Protein AF-A0A7X7GD03-F1 (afdb_monomer)

pLDDT: mean 84.53, std 16.85, range [29.5, 98.25]

Sequence (583 aa):
VEIAPSWLDEAGAYLVRVGLVSGGREQAVYEAWLGRVVDGGSTVDVAIVVPLAAGIWQDADGTFFGNVLDEAVAPSCSTAGLSGLARLVDMSPDFNFTLAIEPVLLSQLEDMSNGYTARTASGQLEDRGRDSVAASGAVMLLNSLRSLALSDEIQCVPMPYALPSLCTLAAQGWDDGPAQVRLGKTELLRLVGLFETPRGAYPPTLELDTASIAAFSQASVDYVLVRDTVLADLAESLSDALQPVRITDAANNRLTVLPVSEALASVFAAECDVGLLCAALAHMTADGSAQAIVVAPLDEYDVPSFEQIASFAREILASGAFRLVTLDELVESWPPDRRPIYLSRYGGYAEGLRSRALLDEIAAVRGVVSDYLAAADAAASQAVAVAVKLFRAQSRHWLRSDLPPELAGEGIRYARAALAAAEEELARITIVDLEVTRGAGVGAELRVSIDNASSYSWNLILESVAGEEEERISSKTVSVAPGRNVFFASVRDNGGAEGRALGPQSGTEGHAVRILAGSTVVAVAPWPATSGWMAQNIWWWILCGVALVVVVVVVVVLGGVLFRRRGAGMSARRIGRRVAERR

Structure (mmCIF, N/CA/C/O backbone):
data_AF-A0A7X7GD03-F1
#
_entry.id   AF-A0A7X7GD03-F1
#
loop_
_atom_site.group_PDB
_atom_site.id
_atom_site.type_symbol
_atom_site.label_atom_id
_atom_site.label_alt_id
_atom_site.label_comp_id
_atom_site.label_asym_id
_atom_site.label_entity_id
_atom_site.label_seq_id
_atom_site.pdbx_PDB_ins_code
_atom_site.Cartn_x
_atom_site.Cartn_y
_atom_site.Cartn_z
_atom_site.occupancy
_atom_site.B_iso_or_equiv
_atom_site.auth_seq_id
_atom_site.auth_comp_id
_atom_site.auth_asym_id
_atom_site.auth_atom_id
_atom_site.pdbx_PDB_model_num
ATOM 1 N N . VAL A 1 1 ? -35.267 6.104 27.109 1.00 61.31 1 VAL A N 1
ATOM 2 C CA . VAL A 1 1 ? -35.391 5.094 28.182 1.00 61.31 1 VAL A CA 1
ATOM 3 C C . VAL A 1 1 ? -33.996 4.888 28.714 1.00 61.31 1 VAL A C 1
ATOM 5 O O . VAL A 1 1 ? -33.115 4.649 27.905 1.00 61.31 1 VAL A O 1
ATOM 8 N N . GLU A 1 2 ? -33.784 5.092 30.007 1.00 65.88 2 GLU A N 1
ATOM 9 C CA . GLU A 1 2 ? -32.493 4.834 30.648 1.00 65.88 2 GLU A CA 1
ATOM 10 C C . GLU A 1 2 ? -32.509 3.386 31.145 1.00 65.88 2 GLU A C 1
ATOM 12 O O . GLU A 1 2 ? -33.472 2.972 31.795 1.00 65.88 2 GLU A O 1
ATOM 17 N N . ILE A 1 3 ? -31.510 2.594 30.757 1.00 71.06 3 ILE A N 1
ATOM 18 C CA . ILE A 1 3 ? -31.418 1.178 31.120 1.00 71.06 3 ILE A CA 1
ATOM 19 C C . ILE A 1 3 ? -30.484 1.082 32.318 1.00 71.06 3 ILE A C 1
ATOM 21 O O . ILE A 1 3 ? -29.325 1.480 32.239 1.00 71.06 3 ILE A O 1
ATOM 25 N N . ALA A 1 4 ? -30.997 0.578 33.440 1.00 73.25 4 ALA A N 1
ATOM 26 C CA . ALA A 1 4 ? -30.181 0.399 34.631 1.00 73.25 4 ALA A CA 1
ATOM 27 C C . ALA A 1 4 ? -29.137 -0.707 34.382 1.00 73.25 4 ALA A C 1
ATOM 29 O O . ALA A 1 4 ? -29.510 -1.777 33.896 1.00 73.25 4 ALA A O 1
ATOM 30 N N . PRO A 1 5 ? -27.861 -0.519 34.775 1.00 70.19 5 PRO A N 1
ATOM 31 C CA . PRO A 1 5 ? -26.834 -1.552 34.628 1.00 70.19 5 PRO A CA 1
ATOM 32 C C . PRO A 1 5 ? -27.225 -2.891 35.269 1.00 70.19 5 PRO A C 1
ATOM 34 O O . PRO A 1 5 ? -26.847 -3.947 34.777 1.00 70.19 5 PRO A O 1
ATOM 37 N N . SER A 1 6 ? -28.034 -2.868 36.331 1.00 74.69 6 SER A N 1
ATOM 38 C CA . SER A 1 6 ? -28.545 -4.063 37.014 1.00 74.69 6 SER A CA 1
ATOM 39 C C . SER A 1 6 ? -29.510 -4.921 36.189 1.00 74.69 6 SER A C 1
ATOM 41 O O . SER A 1 6 ? -29.951 -5.950 36.683 1.00 74.69 6 SER A O 1
ATOM 43 N N . TRP A 1 7 ? -29.896 -4.501 34.981 1.00 79.06 7 TRP A N 1
ATOM 44 C CA . TRP A 1 7 ? -30.760 -5.288 34.090 1.00 79.06 7 TRP A CA 1
ATOM 45 C C . TRP A 1 7 ? -29.977 -6.202 33.146 1.00 79.06 7 TRP A C 1
ATOM 47 O O . TRP A 1 7 ? -30.571 -7.056 32.493 1.00 79.06 7 TRP A O 1
ATOM 57 N N . LEU A 1 8 ? -28.664 -6.006 33.054 1.00 83.06 8 LEU A N 1
ATOM 58 C CA . LEU A 1 8 ? -27.751 -6.841 32.287 1.00 83.06 8 LEU A CA 1
ATOM 59 C C . LEU A 1 8 ? -26.881 -7.546 33.321 1.00 83.06 8 LEU A C 1
ATOM 61 O O . LEU A 1 8 ? -26.106 -6.872 33.977 1.00 83.06 8 LEU A O 1
ATOM 65 N N . ASP A 1 9 ? -27.044 -8.843 33.561 1.00 81.19 9 ASP A N 1
ATOM 66 C CA . ASP A 1 9 ? -26.358 -9.485 34.695 1.00 81.19 9 ASP A CA 1
ATOM 67 C C . ASP A 1 9 ? -24.894 -9.837 34.376 1.00 81.19 9 ASP A C 1
ATOM 69 O O . ASP A 1 9 ? -24.016 -9.702 35.233 1.00 81.19 9 ASP A O 1
ATOM 73 N N . GLU A 1 10 ? -24.605 -10.187 33.123 1.00 88.31 10 GLU A N 1
ATOM 74 C CA . GLU A 1 10 ? -23.307 -10.696 32.663 1.00 88.31 10 GLU A CA 1
ATOM 75 C C . GLU A 1 10 ? -22.607 -9.702 31.721 1.00 88.31 10 GLU A C 1
ATOM 77 O O . GLU A 1 10 ? -23.220 -8.769 31.206 1.00 88.31 10 GLU A O 1
ATOM 82 N N . ALA A 1 11 ? -21.296 -9.845 31.530 1.00 90.06 11 ALA A N 1
ATOM 83 C CA . ALA A 1 11 ? -20.599 -9.087 30.494 1.00 90.06 11 ALA A CA 1
ATOM 84 C C . ALA A 1 11 ? -20.896 -9.677 29.110 1.00 90.06 11 ALA A C 1
ATOM 86 O O . ALA A 1 11 ? -21.045 -10.889 28.963 1.00 90.06 11 ALA A O 1
ATOM 87 N N . GLY A 1 12 ? -20.984 -8.820 28.094 1.00 91.81 12 GLY A N 1
ATOM 88 C CA . GLY A 1 12 ? -21.231 -9.227 26.716 1.00 91.81 12 GLY A CA 1
ATOM 89 C C . GLY A 1 12 ? -22.055 -8.236 25.897 1.00 91.81 12 GLY A C 1
ATOM 90 O O . GLY A 1 12 ? -22.244 -7.079 26.277 1.00 91.81 12 GLY A O 1
ATOM 91 N N . ALA A 1 13 ? -22.540 -8.719 24.752 1.00 93.12 13 ALA A N 1
ATOM 92 C CA . ALA A 1 13 ? -23.404 -7.990 23.829 1.00 93.12 13 ALA A CA 1
ATOM 93 C C . ALA A 1 13 ? -24.885 -8.273 24.102 1.00 93.12 13 ALA A C 1
ATOM 95 O O . ALA A 1 13 ? -25.291 -9.428 24.243 1.00 93.12 13 ALA A O 1
ATOM 96 N N . TYR A 1 14 ? -25.707 -7.227 24.083 1.00 92.06 14 TYR A N 1
ATOM 97 C CA . TYR A 1 14 ? -27.145 -7.315 24.307 1.00 92.06 14 TYR A CA 1
ATOM 98 C C . TYR A 1 14 ? -27.913 -6.530 23.246 1.00 92.06 14 TYR A C 1
ATOM 100 O O . TYR A 1 14 ? -27.684 -5.336 23.070 1.00 92.06 14 TYR A O 1
ATOM 108 N N . LEU A 1 15 ? -28.878 -7.177 22.588 1.00 92.50 15 LEU A N 1
ATOM 109 C CA . LEU A 1 15 ? -29.900 -6.485 21.805 1.00 92.50 15 LEU A CA 1
ATOM 110 C C . LEU A 1 15 ? -31.077 -6.162 22.723 1.00 92.50 15 LEU A C 1
ATOM 112 O O . LEU A 1 15 ? -31.823 -7.056 23.131 1.00 92.50 15 LEU A O 1
ATOM 116 N N . VAL A 1 16 ? -31.254 -4.886 23.056 1.00 90.06 16 VAL A N 1
ATOM 117 C CA . VAL A 1 16 ? -32.376 -4.442 23.881 1.00 90.06 16 VAL A CA 1
ATOM 118 C C . VAL A 1 16 ? -33.505 -3.948 22.996 1.00 90.06 16 VAL A C 1
ATOM 120 O O . VAL A 1 16 ? -33.336 -3.034 22.193 1.00 90.06 16 VAL A O 1
ATOM 123 N N . ARG A 1 17 ? -34.689 -4.529 23.200 1.00 90.12 17 ARG A N 1
ATOM 124 C CA . ARG A 1 17 ? -35.925 -4.144 22.525 1.00 90.12 17 ARG A CA 1
ATOM 125 C C . ARG A 1 17 ? -36.875 -3.458 23.502 1.00 90.12 17 ARG A C 1
ATOM 127 O O . ARG A 1 17 ? -37.296 -4.049 24.494 1.00 90.12 17 ARG A O 1
ATOM 134 N N . VAL A 1 18 ? -37.260 -2.224 23.194 1.00 85.88 18 VAL A N 1
ATOM 135 C CA . VAL A 1 18 ? -38.231 -1.435 23.957 1.00 85.88 18 VAL A CA 1
ATOM 136 C C . VAL A 1 18 ? -39.514 -1.290 23.142 1.00 85.88 18 VAL A C 1
ATOM 138 O O . VAL A 1 18 ? -39.542 -0.603 22.122 1.00 85.88 18 VAL A O 1
ATOM 141 N N . GLY A 1 19 ? -40.589 -1.928 23.608 1.00 87.81 19 GLY A N 1
ATOM 142 C CA . GLY A 1 19 ? -41.923 -1.816 23.018 1.00 87.81 19 GLY A CA 1
ATOM 143 C C . GLY A 1 19 ? -42.798 -0.798 23.755 1.00 87.81 19 GLY A C 1
ATOM 144 O O . GLY A 1 19 ? -42.985 -0.896 24.969 1.00 87.81 19 GLY A O 1
ATOM 145 N N . LEU A 1 20 ? -43.387 0.157 23.032 1.00 87.25 20 LEU A N 1
ATOM 146 C CA . LEU A 1 20 ? -44.451 1.016 23.554 1.00 87.25 20 LEU A CA 1
ATOM 147 C C . LEU A 1 20 ? -45.790 0.295 23.374 1.00 87.25 20 LEU A C 1
ATOM 149 O O . LEU A 1 20 ? -46.272 0.161 22.252 1.00 87.25 20 LEU A O 1
ATOM 153 N N . VAL A 1 21 ? -46.418 -0.154 24.460 1.00 88.50 21 VAL A N 1
ATOM 154 C CA . VAL A 1 21 ? -47.709 -0.861 24.402 1.00 88.50 21 VAL A CA 1
ATOM 155 C C . VAL A 1 21 ? -48.840 0.060 24.859 1.00 88.50 21 VAL A C 1
ATOM 157 O O . VAL A 1 21 ? -48.791 0.619 25.951 1.00 88.50 21 VAL A O 1
ATOM 160 N N . SER A 1 22 ? -49.893 0.186 24.046 1.00 88.69 22 SER A N 1
ATOM 161 C CA . SER A 1 22 ? -51.127 0.903 24.398 1.00 88.69 22 SER A CA 1
ATOM 162 C C . SER A 1 22 ? -52.349 0.072 24.020 1.00 88.69 22 SER A C 1
ATOM 164 O O . SER A 1 22 ? -52.434 -0.461 22.912 1.00 88.69 22 SER A O 1
ATOM 166 N N . GLY A 1 23 ? -53.291 -0.082 24.956 1.00 87.44 23 GLY A N 1
ATOM 167 C CA . GLY A 1 23 ? -54.505 -0.882 24.752 1.00 87.44 23 GLY A CA 1
ATOM 168 C C . GLY A 1 23 ? -54.244 -2.370 24.479 1.00 87.44 23 GLY A C 1
ATOM 169 O O . GLY A 1 23 ? -55.006 -2.997 23.749 1.00 87.44 23 GLY A O 1
ATOM 170 N N . GLY A 1 24 ? -53.146 -2.927 25.005 1.00 87.38 24 GLY A N 1
ATOM 171 C CA . GLY A 1 24 ? -52.740 -4.317 24.752 1.00 87.38 24 GLY A CA 1
ATOM 172 C C . GLY A 1 24 ? -52.163 -4.567 23.353 1.00 87.38 24 GLY A C 1
ATOM 173 O O . GLY A 1 24 ? -51.953 -5.719 22.985 1.00 87.38 24 GLY A O 1
ATOM 174 N N . ARG A 1 25 ? -51.907 -3.510 22.571 1.00 84.12 25 ARG A N 1
ATOM 175 C CA . ARG A 1 25 ? -51.237 -3.580 21.268 1.00 84.12 25 ARG A CA 1
ATOM 176 C C . ARG A 1 25 ? -49.916 -2.827 21.308 1.00 84.12 25 ARG A C 1
ATOM 178 O O . ARG A 1 25 ? -49.850 -1.714 21.831 1.00 84.12 25 ARG A O 1
ATOM 185 N N . GLU A 1 26 ? -48.885 -3.444 20.748 1.00 86.75 26 GLU A N 1
ATOM 186 C CA . GLU A 1 26 ? -47.590 -2.814 20.506 1.00 86.75 26 GLU A CA 1
ATOM 187 C C . GLU A 1 26 ? -47.770 -1.706 19.457 1.00 86.75 26 GLU A C 1
ATOM 189 O O . GLU A 1 26 ? -48.308 -1.940 18.377 1.00 86.75 26 GLU A O 1
ATOM 194 N N . GLN A 1 27 ? -47.419 -0.479 19.830 1.00 87.50 27 GLN A N 1
ATOM 195 C CA . GLN A 1 27 ? -47.586 0.732 19.023 1.00 87.50 27 GLN A CA 1
ATOM 196 C C . GLN A 1 27 ? -46.284 1.129 18.327 1.00 87.50 27 GLN A C 1
ATOM 198 O O . GLN A 1 27 ? -46.316 1.669 17.227 1.00 87.50 27 GLN A O 1
ATOM 203 N N . ALA A 1 28 ? -45.148 0.884 18.978 1.00 85.50 28 ALA A N 1
ATOM 204 C CA . ALA A 1 28 ? -43.821 1.154 18.448 1.00 85.50 28 ALA A CA 1
ATOM 205 C C . ALA A 1 28 ? -42.807 0.209 19.092 1.00 85.50 28 ALA A C 1
ATOM 207 O O . ALA A 1 28 ? -42.980 -0.192 20.245 1.00 85.50 28 ALA A O 1
ATOM 208 N N . VAL A 1 29 ? -41.751 -0.102 18.349 1.00 87.69 29 VAL A N 1
ATOM 209 C CA . VAL A 1 29 ? -40.625 -0.919 18.795 1.00 87.69 29 VAL A CA 1
ATOM 210 C C . VAL A 1 29 ? -39.351 -0.170 18.473 1.00 87.69 29 VAL A C 1
ATOM 212 O O . VAL A 1 29 ? -39.186 0.305 17.352 1.00 87.69 29 VAL A O 1
ATOM 215 N N . TYR A 1 30 ? -38.472 -0.079 19.459 1.00 87.69 30 TYR A N 1
ATOM 216 C CA . TYR A 1 30 ? -37.120 0.425 19.291 1.00 87.69 30 TYR A CA 1
ATOM 217 C C . TYR A 1 30 ? -36.146 -0.666 19.697 1.00 87.69 30 TYR A C 1
ATOM 219 O O . TYR A 1 30 ? -36.350 -1.324 20.717 1.00 87.69 30 TYR A O 1
ATOM 227 N N . GLU A 1 31 ? -35.103 -0.844 18.904 1.00 91.25 31 GLU A N 1
ATOM 228 C CA . GLU A 1 31 ? -34.031 -1.794 19.162 1.00 91.25 31 GLU A CA 1
ATOM 229 C C . GLU A 1 31 ? -32.713 -1.032 19.236 1.00 91.25 31 GLU A C 1
ATOM 231 O O . GLU A 1 31 ? -32.503 -0.074 18.491 1.00 91.25 31 GLU A O 1
ATOM 236 N N . ALA A 1 32 ? -31.863 -1.417 20.181 1.00 90.88 32 ALA A N 1
ATOM 237 C CA . ALA A 1 32 ? -30.532 -0.857 20.346 1.00 90.88 32 ALA A CA 1
ATOM 238 C C . ALA A 1 32 ? -29.579 -1.933 20.865 1.00 90.88 32 ALA A C 1
ATOM 240 O O . ALA A 1 32 ? -29.935 -2.718 21.750 1.00 90.88 32 ALA A O 1
ATOM 241 N N . TRP A 1 33 ? -28.367 -1.946 20.326 1.00 93.56 33 TRP A N 1
ATOM 242 C CA . TRP A 1 33 ? -27.280 -2.775 20.825 1.00 93.56 33 TRP A CA 1
ATOM 243 C C . TRP A 1 33 ? -26.576 -2.091 21.991 1.00 93.56 33 TRP A C 1
ATOM 245 O O . TRP A 1 33 ? -26.293 -0.896 21.937 1.00 93.56 33 TRP A O 1
ATOM 255 N N . LEU A 1 34 ? -26.297 -2.860 23.042 1.00 91.06 34 LEU A N 1
ATOM 256 C CA . LEU A 1 34 ? -25.562 -2.423 24.224 1.00 91.06 34 LEU A CA 1
ATOM 257 C C . LEU A 1 34 ? -24.443 -3.412 24.536 1.00 91.06 34 LEU A C 1
ATOM 259 O O . LEU A 1 34 ? -24.632 -4.626 24.451 1.00 91.06 34 LEU A O 1
ATOM 263 N N . GLY A 1 35 ? -23.297 -2.881 24.950 1.00 90.50 35 GLY A N 1
ATOM 264 C CA . GLY A 1 35 ? -22.200 -3.657 25.512 1.00 90.50 35 GLY A CA 1
ATOM 265 C C . GLY A 1 35 ? -22.150 -3.515 27.028 1.00 90.50 35 GLY A C 1
ATOM 266 O O . GLY A 1 35 ? -22.259 -2.406 27.550 1.00 90.50 35 GLY A O 1
ATOM 267 N N . ARG A 1 36 ? -21.960 -4.627 27.740 1.00 90.06 36 ARG A N 1
ATOM 268 C CA . ARG A 1 36 ? -21.607 -4.631 29.163 1.00 90.06 36 ARG A CA 1
ATOM 269 C C . ARG A 1 36 ? -20.216 -5.217 29.338 1.00 90.06 36 ARG A C 1
ATOM 271 O O . ARG A 1 36 ? -19.953 -6.327 28.892 1.00 90.06 36 ARG A O 1
ATOM 278 N N . VAL A 1 37 ? -19.359 -4.487 30.032 1.00 88.50 37 VAL A N 1
ATOM 279 C CA . VAL A 1 37 ? -17.990 -4.895 30.361 1.00 88.50 37 VAL A CA 1
ATOM 280 C C . VAL A 1 37 ? -17.887 -5.267 31.837 1.00 88.50 37 VAL A C 1
ATOM 282 O O . VAL A 1 37 ? -18.687 -4.809 32.657 1.00 88.50 37 VAL A O 1
ATOM 285 N N . VAL A 1 38 ? -16.933 -6.136 32.174 1.00 79.12 38 VAL A N 1
ATOM 286 C CA . VAL A 1 38 ? -16.657 -6.508 33.568 1.00 79.12 38 VAL A CA 1
ATOM 287 C C . VAL A 1 38 ? -15.912 -5.362 34.250 1.00 79.12 38 VAL A C 1
ATOM 289 O O . VAL A 1 38 ? -14.910 -4.877 33.733 1.00 79.12 38 VAL A O 1
ATOM 292 N N . ASP A 1 39 ? -16.356 -4.970 35.442 1.00 67.62 39 ASP A N 1
ATOM 293 C CA . ASP A 1 39 ? -1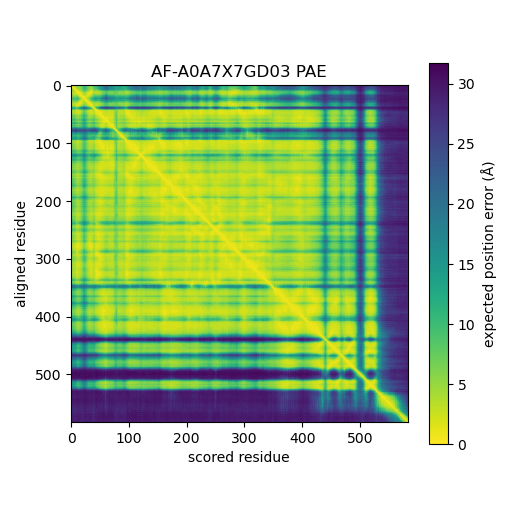5.640 -4.008 36.286 1.00 67.62 39 ASP A CA 1
ATOM 294 C C . ASP A 1 39 ? -14.495 -4.740 37.021 1.00 67.62 39 ASP A C 1
ATOM 296 O O . ASP A 1 39 ? -14.636 -5.207 38.152 1.00 67.62 39 ASP A O 1
ATOM 300 N N . GLY A 1 40 ? -13.403 -5.004 36.291 1.00 59.38 40 GLY A N 1
ATOM 301 C CA . GLY A 1 40 ? -12.331 -5.933 36.687 1.00 59.38 40 GLY A CA 1
ATOM 302 C C . GLY A 1 40 ? -11.028 -5.285 37.171 1.00 59.38 40 GLY A C 1
ATOM 303 O O . GLY A 1 40 ? -10.099 -5.992 37.557 1.00 59.38 40 GLY A O 1
ATOM 304 N N . GLY A 1 41 ? -10.928 -3.954 37.158 1.00 64.31 41 GLY A N 1
ATOM 305 C CA . GLY A 1 41 ? -9.748 -3.202 37.607 1.00 64.31 41 GLY A CA 1
ATOM 306 C C . GLY A 1 41 ? -8.553 -3.163 36.637 1.00 64.31 41 GLY A C 1
ATOM 307 O O . GLY A 1 41 ? -7.702 -2.291 36.798 1.00 64.31 41 GLY A O 1
ATOM 308 N N . SER A 1 42 ? -8.481 -4.039 35.627 1.00 76.12 42 SER A N 1
ATOM 309 C CA . SER A 1 42 ? -7.515 -3.954 34.518 1.00 76.12 42 SER A CA 1
ATOM 310 C C . SER A 1 42 ? -8.184 -3.437 33.246 1.00 76.12 42 SER A C 1
ATOM 312 O O . SER A 1 42 ? -9.198 -3.990 32.824 1.00 76.12 42 SER A O 1
ATOM 314 N N . THR A 1 43 ? -7.605 -2.409 32.629 1.00 89.75 43 THR A N 1
ATOM 315 C CA . THR A 1 43 ? -8.058 -1.867 31.342 1.00 89.75 43 THR A CA 1
ATOM 316 C C . THR A 1 43 ? -7.545 -2.709 30.178 1.00 89.75 43 THR A C 1
ATOM 318 O O . THR A 1 43 ? -6.392 -3.137 30.203 1.00 89.75 43 THR A O 1
ATOM 321 N N . VAL A 1 44 ? -8.370 -2.892 29.147 1.00 93.38 44 VAL A N 1
ATOM 322 C CA . VAL A 1 44 ? -7.969 -3.510 27.874 1.00 93.38 44 VAL A CA 1
ATOM 323 C C . VAL A 1 44 ? -7.430 -2.430 26.939 1.00 93.38 44 VAL A C 1
ATOM 325 O O . VAL A 1 44 ? -8.070 -1.391 26.763 1.00 93.38 44 VAL A O 1
ATOM 328 N N . ASP A 1 45 ? -6.268 -2.670 26.337 1.00 95.56 45 ASP A N 1
ATOM 329 C CA . ASP A 1 45 ? -5.698 -1.768 25.338 1.00 95.56 45 ASP A CA 1
ATOM 330 C C . ASP A 1 45 ? -6.405 -1.948 23.995 1.00 95.56 45 ASP A C 1
ATOM 332 O O . ASP A 1 45 ? -6.530 -3.062 23.491 1.00 95.56 45 ASP A O 1
ATOM 336 N N . VAL A 1 46 ? -6.864 -0.853 23.398 1.00 96.69 46 VAL A N 1
ATOM 337 C CA . VAL A 1 46 ? -7.580 -0.865 22.122 1.00 96.69 46 VAL A CA 1
ATOM 338 C C . VAL A 1 46 ? -6.866 0.051 21.136 1.00 96.69 46 VAL A C 1
ATOM 340 O O . VAL A 1 46 ? -6.827 1.266 21.327 1.00 96.69 46 VAL A O 1
ATOM 343 N N . ALA A 1 47 ? -6.326 -0.529 20.064 1.00 97.50 47 ALA A N 1
ATOM 344 C CA . ALA A 1 47 ? -5.742 0.224 18.961 1.00 97.50 47 ALA A CA 1
ATOM 345 C C . ALA A 1 47 ? -6.746 0.375 17.820 1.00 97.50 47 ALA A C 1
ATOM 347 O O . ALA A 1 47 ? -7.082 -0.597 17.142 1.00 97.50 47 ALA A O 1
ATOM 348 N N . ILE A 1 48 ? -7.213 1.602 17.592 1.00 96.69 48 ILE A N 1
ATOM 349 C CA . ILE A 1 48 ? -8.074 1.928 16.451 1.00 96.69 48 ILE A CA 1
ATOM 350 C C . ILE A 1 48 ? -7.186 2.355 15.285 1.00 96.69 48 ILE A C 1
ATOM 352 O O . ILE A 1 48 ? -6.406 3.304 15.396 1.00 96.69 48 ILE A O 1
ATOM 356 N N . VAL A 1 49 ? -7.319 1.658 14.161 1.00 96.44 49 VAL A N 1
ATOM 357 C CA . VAL A 1 49 ? -6.602 1.945 12.921 1.00 96.44 49 VAL A CA 1
ATOM 358 C C . VAL A 1 49 ? -7.587 2.440 11.880 1.00 96.44 49 VAL A C 1
ATOM 360 O O . VAL A 1 49 ? -8.532 1.740 11.520 1.00 96.44 49 VAL A O 1
ATOM 363 N N . VAL A 1 50 ? -7.345 3.647 11.380 1.00 93.50 50 VAL A N 1
ATOM 364 C CA . VAL A 1 50 ? -8.205 4.320 10.411 1.00 93.50 50 VAL A CA 1
ATOM 365 C C . VAL A 1 50 ? -7.464 4.433 9.080 1.00 93.50 50 VAL A C 1
ATOM 367 O O . VAL A 1 50 ? -6.526 5.229 8.962 1.00 93.50 50 VAL A O 1
ATOM 370 N N . PRO A 1 51 ? -7.842 3.627 8.074 1.00 93.44 51 PRO A N 1
ATOM 371 C CA . PRO A 1 51 ? -7.344 3.772 6.717 1.00 93.44 51 PRO A CA 1
ATOM 372 C C . PRO A 1 51 ? -7.769 5.098 6.091 1.00 93.44 51 PRO A C 1
ATOM 374 O O . PRO A 1 51 ? -8.927 5.501 6.161 1.00 93.44 51 PRO A O 1
ATOM 377 N N . LEU A 1 52 ? -6.820 5.753 5.437 1.00 91.81 52 LEU A N 1
ATOM 378 C CA . LEU A 1 52 ? -7.021 6.921 4.600 1.00 91.81 52 LEU A CA 1
ATOM 379 C C . LEU A 1 52 ? -6.641 6.546 3.167 1.00 91.81 52 LEU A C 1
ATOM 381 O O . LEU A 1 52 ? -5.491 6.720 2.752 1.00 91.81 52 LEU A O 1
ATOM 385 N N . ALA A 1 53 ? -7.608 5.991 2.438 1.00 91.00 53 ALA A N 1
ATOM 386 C CA . ALA A 1 53 ? -7.430 5.492 1.082 1.00 91.00 53 ALA A CA 1
ATOM 387 C C . ALA A 1 53 ? -8.570 5.955 0.165 1.00 91.00 53 ALA A C 1
ATOM 389 O O . ALA A 1 53 ? -9.733 6.013 0.559 1.00 91.00 53 ALA A O 1
ATOM 390 N N . ALA A 1 54 ? -8.235 6.272 -1.083 1.00 90.38 54 ALA A N 1
ATOM 391 C CA . ALA A 1 54 ? -9.192 6.644 -2.126 1.00 90.38 54 ALA A CA 1
ATOM 392 C C . ALA A 1 54 ? -8.965 5.872 -3.433 1.00 90.38 54 ALA A C 1
ATOM 394 O O . ALA A 1 54 ? -9.877 5.783 -4.259 1.00 90.38 54 ALA A O 1
ATOM 395 N N . GLY A 1 55 ? -7.780 5.287 -3.622 1.00 92.31 55 GLY A N 1
ATOM 396 C CA . GLY A 1 55 ? -7.380 4.637 -4.857 1.00 92.31 55 GLY A CA 1
ATOM 397 C C . GLY A 1 55 ? -6.884 5.623 -5.911 1.00 92.31 55 GLY A C 1
ATOM 398 O O . GLY A 1 55 ? -6.459 6.736 -5.598 1.00 92.31 55 GLY A O 1
ATOM 399 N N . ILE A 1 56 ? -6.915 5.207 -7.178 1.00 95.19 56 ILE A N 1
ATOM 400 C CA . ILE A 1 56 ? -6.252 5.911 -8.282 1.00 95.19 56 ILE A CA 1
ATOM 401 C C . ILE A 1 56 ? -7.296 6.556 -9.196 1.00 95.19 56 ILE A C 1
ATOM 403 O O . ILE A 1 56 ? -7.999 5.876 -9.934 1.00 95.19 56 ILE A O 1
ATOM 407 N N . TRP A 1 57 ? -7.327 7.885 -9.207 1.00 94.44 57 TRP A N 1
ATOM 408 C CA . TRP A 1 57 ? -8.249 8.714 -9.992 1.00 94.44 57 TRP A CA 1
ATOM 409 C C . TRP A 1 57 ? -7.527 9.557 -11.051 1.00 94.44 57 TRP A C 1
ATOM 411 O O . TRP A 1 57 ? -8.044 10.568 -11.519 1.00 94.44 57 TRP A O 1
ATOM 421 N N . GLN A 1 58 ? -6.320 9.137 -11.430 1.00 94.06 58 GLN A N 1
ATOM 422 C CA . GLN A 1 58 ? -5.546 9.666 -12.551 1.00 94.06 58 GLN A CA 1
ATOM 423 C C . GLN A 1 58 ? -5.347 8.575 -13.600 1.00 94.06 58 GLN A C 1
ATOM 425 O O . GLN A 1 58 ? -5.072 7.423 -13.248 1.00 94.06 58 GLN A O 1
ATOM 430 N N . ASP A 1 59 ? -5.428 8.927 -14.881 1.00 93.75 59 ASP A N 1
ATOM 431 C CA . ASP A 1 59 ? -5.031 8.031 -15.967 1.00 93.75 59 ASP A CA 1
ATOM 432 C C . ASP A 1 59 ? -3.502 7.975 -16.126 1.00 93.75 59 ASP A C 1
ATOM 434 O O . ASP A 1 59 ? -2.747 8.691 -15.462 1.00 93.75 59 ASP A O 1
ATOM 438 N N . ALA A 1 60 ? -3.023 7.093 -17.005 1.00 92.88 60 ALA A N 1
ATOM 439 C CA . ALA A 1 60 ? -1.591 6.891 -17.220 1.00 92.88 60 ALA A CA 1
ATOM 440 C C . ALA A 1 60 ? -0.846 8.133 -17.749 1.00 92.88 60 ALA A C 1
ATOM 442 O O . ALA A 1 60 ? 0.387 8.173 -17.658 1.00 92.88 60 ALA A O 1
ATOM 443 N N . ASP A 1 61 ? -1.573 9.130 -18.260 1.00 91.75 61 ASP A N 1
ATOM 444 C CA . ASP A 1 61 ? -1.046 10.401 -18.758 1.00 91.75 61 ASP A CA 1
ATOM 445 C C . ASP A 1 61 ? -1.050 11.492 -17.667 1.00 91.75 61 ASP A C 1
ATOM 447 O O . ASP A 1 61 ? -0.563 12.598 -17.893 1.00 91.75 61 ASP A O 1
ATOM 451 N N . GLY A 1 62 ? -1.563 11.181 -16.469 1.00 93.19 62 GLY A N 1
ATOM 452 C CA . GLY A 1 62 ? -1.668 12.104 -15.337 1.00 93.19 62 GLY A CA 1
ATOM 453 C C . GLY A 1 62 ? -2.936 12.960 -15.351 1.00 93.19 62 GLY A C 1
ATOM 454 O O . GLY A 1 62 ? -3.063 13.876 -14.540 1.00 93.19 62 GLY A O 1
ATOM 455 N N . THR A 1 63 ? -3.887 12.679 -16.247 1.00 95.38 63 THR A N 1
ATOM 456 C CA . THR A 1 63 ? -5.168 13.392 -16.278 1.00 95.38 63 THR A CA 1
ATOM 457 C C . THR A 1 63 ? -6.091 12.818 -15.214 1.00 95.38 63 THR A C 1
ATOM 459 O O . THR A 1 63 ? -6.374 11.618 -15.204 1.00 95.38 63 THR A O 1
ATOM 462 N N . PHE A 1 64 ? -6.608 13.674 -14.337 1.00 95.12 64 PHE A N 1
ATOM 463 C CA . PHE A 1 64 ? -7.586 13.266 -13.334 1.00 95.12 64 PHE A CA 1
ATOM 464 C C . PHE A 1 64 ? -8.926 12.928 -13.984 1.00 95.12 64 PHE A C 1
ATOM 466 O O . PHE A 1 64 ? -9.352 13.592 -14.930 1.00 95.12 64 PHE A O 1
ATOM 473 N N . PHE A 1 65 ? -9.620 11.922 -13.469 1.00 91.56 65 PHE A N 1
ATOM 474 C CA . PHE A 1 65 ? -10.955 11.550 -13.920 1.00 91.56 65 PHE A CA 1
ATOM 475 C C . PHE A 1 65 ? -11.894 11.313 -12.741 1.00 91.56 65 PHE A C 1
ATOM 477 O O . PHE A 1 65 ? -11.480 10.997 -11.628 1.00 91.56 65 PHE A O 1
ATOM 484 N N . GLY A 1 66 ? -13.192 11.454 -13.009 1.00 85.19 66 GLY A N 1
ATOM 485 C CA . GLY A 1 66 ? -14.196 11.480 -11.951 1.00 85.19 66 GLY A CA 1
ATOM 486 C C . GLY A 1 66 ? -14.106 12.752 -11.103 1.00 85.19 66 GLY A C 1
ATOM 487 O O . GLY A 1 66 ? -13.317 13.655 -11.366 1.00 85.19 66 GLY A O 1
ATOM 488 N N . ASN A 1 67 ? -14.970 12.830 -10.099 1.00 84.62 67 ASN A N 1
ATOM 489 C CA . ASN A 1 67 ? -15.070 13.921 -9.126 1.00 84.62 67 ASN A CA 1
ATOM 490 C C . ASN A 1 67 ? -14.725 13.462 -7.700 1.00 84.62 67 ASN A C 1
ATOM 492 O O . ASN A 1 67 ? -14.805 14.265 -6.778 1.00 84.62 67 ASN A O 1
ATOM 496 N N . VAL A 1 68 ? -14.323 12.200 -7.507 1.00 86.50 68 VAL A N 1
ATOM 497 C CA . VAL A 1 68 ? -14.126 11.609 -6.172 1.00 86.50 68 VAL A CA 1
ATOM 498 C C . VAL A 1 68 ? -13.089 12.378 -5.357 1.00 86.50 68 VAL A C 1
ATOM 500 O O . VAL A 1 68 ? -13.375 12.762 -4.227 1.00 86.50 68 VAL A O 1
ATOM 503 N N . LEU A 1 69 ? -11.910 12.665 -5.923 1.00 88.81 69 LEU A N 1
ATOM 504 C CA . LEU A 1 69 ? -10.889 13.435 -5.202 1.00 88.81 69 LEU A CA 1
ATOM 505 C C . LEU A 1 69 ? -11.284 14.905 -5.013 1.00 88.81 69 LEU A C 1
ATOM 507 O O . LEU A 1 69 ? -11.005 15.457 -3.953 1.00 88.81 69 LEU A O 1
ATOM 511 N N . ASP A 1 70 ? -11.973 15.524 -5.978 1.00 87.50 70 ASP A N 1
ATOM 512 C CA . ASP A 1 70 ? -12.482 16.897 -5.833 1.00 87.50 70 ASP A CA 1
ATOM 513 C C . ASP A 1 70 ? -13.458 17.016 -4.661 1.00 87.50 70 ASP A C 1
ATOM 515 O O . ASP A 1 70 ? -13.381 17.956 -3.871 1.00 87.50 70 ASP A O 1
ATOM 519 N N . GLU A 1 71 ? -14.382 16.060 -4.559 1.00 85.00 71 GLU A N 1
ATOM 520 C CA . GLU A 1 71 ? -15.378 15.990 -3.495 1.00 85.00 71 GLU A CA 1
ATOM 521 C C . GLU A 1 71 ? -14.727 15.652 -2.155 1.00 85.00 71 GLU A C 1
ATOM 523 O O . GLU A 1 71 ? -15.073 16.254 -1.139 1.00 85.00 71 GLU A O 1
ATOM 528 N N . ALA A 1 72 ? -13.738 14.756 -2.145 1.00 81.81 72 ALA A N 1
ATOM 529 C CA . ALA A 1 72 ? -13.028 14.353 -0.935 1.00 81.81 72 ALA A CA 1
ATOM 530 C C . ALA A 1 72 ? -12.231 15.500 -0.290 1.00 81.81 72 ALA A C 1
ATOM 532 O O . ALA A 1 72 ? -12.097 15.537 0.936 1.00 81.81 72 ALA A O 1
ATOM 533 N N . VAL A 1 73 ? -11.718 16.439 -1.095 1.00 84.88 73 VAL A N 1
ATOM 534 C CA . VAL A 1 73 ? -10.986 17.623 -0.610 1.00 84.88 73 VAL A CA 1
ATOM 535 C C . VAL A 1 73 ? -11.866 18.870 -0.475 1.00 84.88 73 VAL A C 1
ATOM 537 O O . VAL A 1 73 ? -11.391 19.913 -0.018 1.00 84.88 73 VAL A O 1
ATOM 540 N N . ALA A 1 74 ? -13.144 18.797 -0.860 1.00 78.94 74 ALA A N 1
ATOM 541 C CA . ALA A 1 74 ? -14.053 19.928 -0.764 1.00 78.94 74 ALA A CA 1
ATOM 542 C C . ALA A 1 74 ? -14.346 20.282 0.713 1.00 78.94 74 ALA A C 1
ATOM 544 O O . ALA A 1 74 ? -14.687 19.400 1.507 1.00 78.94 74 ALA A O 1
ATOM 545 N N . PRO A 1 75 ? -14.320 21.576 1.097 1.00 64.56 75 PRO A N 1
ATOM 546 C CA . PRO A 1 75 ? -14.600 22.003 2.474 1.00 64.56 75 PRO A CA 1
ATOM 547 C C . PRO A 1 75 ? -16.005 21.641 2.978 1.00 64.56 75 PRO A C 1
ATOM 549 O O . PRO A 1 75 ? -16.232 21.561 4.180 1.00 64.56 75 PRO A O 1
ATOM 552 N N . SER A 1 76 ? -16.962 21.469 2.062 1.00 58.41 76 SER A N 1
ATOM 553 C CA . SER A 1 76 ? -18.368 21.173 2.353 1.00 58.41 76 SER A CA 1
ATOM 554 C C . SER A 1 76 ? -18.688 19.680 2.435 1.00 58.41 76 SER A C 1
ATOM 556 O O . SER A 1 76 ? -19.851 19.333 2.632 1.00 58.41 76 SER A O 1
ATOM 558 N N . CYS A 1 77 ? -17.707 18.795 2.237 1.00 54.78 77 CYS A N 1
ATOM 559 C CA . CYS A 1 77 ? -17.950 17.359 2.265 1.00 54.78 77 CYS A CA 1
ATOM 560 C C . CYS A 1 77 ? -18.224 16.907 3.708 1.00 54.78 77 CYS A C 1
ATOM 562 O O . CYS A 1 77 ? -17.324 16.855 4.542 1.00 54.78 77 CYS A O 1
ATOM 564 N N . SER A 1 78 ? -19.497 16.642 4.017 1.00 44.12 78 SER A N 1
ATOM 565 C CA . SER A 1 78 ? -19.968 16.215 5.343 1.00 44.12 78 SER A CA 1
ATOM 566 C C . SER A 1 78 ? -19.949 14.697 5.539 1.00 44.12 78 SER A C 1
ATOM 568 O O . SER A 1 78 ? -20.289 14.220 6.614 1.00 44.12 78 SER A O 1
ATOM 570 N N . THR A 1 79 ? -19.620 13.932 4.500 1.00 40.78 79 THR A N 1
ATOM 571 C CA . THR A 1 79 ? -19.667 12.466 4.492 1.00 40.78 79 THR A CA 1
ATOM 572 C C . THR A 1 79 ? -18.271 11.919 4.267 1.00 40.78 79 THR A C 1
ATOM 574 O O . THR A 1 79 ? -17.777 12.035 3.152 1.00 40.78 79 THR A O 1
ATOM 577 N N . ALA A 1 80 ? -17.645 11.359 5.309 1.00 43.16 80 ALA A N 1
ATOM 578 C CA . ALA A 1 80 ? -16.410 10.557 5.238 1.00 43.16 80 ALA A CA 1
ATOM 579 C C . ALA A 1 80 ? -15.259 11.144 4.383 1.00 43.16 80 ALA A C 1
ATOM 581 O O . ALA A 1 80 ? -14.360 10.428 3.953 1.00 43.16 80 ALA A O 1
ATOM 582 N N . GLY A 1 81 ? -15.284 12.452 4.114 1.00 54.78 81 GLY A N 1
ATOM 583 C CA . GLY A 1 81 ? -14.290 13.124 3.296 1.00 54.78 81 GLY A CA 1
ATOM 584 C C . GLY A 1 81 ? -12.980 13.208 4.057 1.00 54.78 81 GLY A C 1
ATOM 585 O O . GLY A 1 81 ? -12.976 13.365 5.277 1.00 54.78 81 GLY A O 1
ATOM 586 N N . LEU A 1 82 ? -11.867 13.165 3.330 1.00 62.75 82 LEU A N 1
ATOM 587 C CA . LEU A 1 82 ? -10.514 13.302 3.875 1.00 62.75 82 LEU A CA 1
ATOM 588 C C . LEU A 1 82 ? -10.371 14.563 4.766 1.00 62.75 82 LEU A C 1
ATOM 590 O O . LEU A 1 82 ? -9.560 14.593 5.688 1.00 62.75 82 LEU A O 1
ATOM 594 N N . SER A 1 83 ? -11.203 15.587 4.536 1.00 61.94 83 SER A N 1
ATOM 595 C CA . SER A 1 83 ? -11.310 16.819 5.331 1.00 61.94 83 SER A CA 1
ATOM 596 C C . SER A 1 83 ? -11.893 16.642 6.744 1.00 61.94 83 SER A C 1
ATOM 598 O O . SER A 1 83 ? -11.606 17.455 7.625 1.00 61.94 83 SER A O 1
ATOM 600 N N . GLY A 1 84 ? -12.675 15.590 7.002 1.00 66.31 84 GLY A N 1
ATOM 601 C CA . GLY A 1 84 ? -13.238 15.299 8.325 1.00 66.31 84 GLY A CA 1
ATOM 602 C C . GLY A 1 84 ? -12.197 14.827 9.344 1.00 66.31 84 GLY A C 1
ATOM 603 O O . GLY A 1 84 ? -12.449 14.883 10.546 1.00 66.31 84 GLY A O 1
ATOM 604 N N . LEU A 1 85 ? -11.003 14.447 8.882 1.00 72.62 85 LEU A N 1
ATOM 605 C CA . LEU A 1 85 ? -9.923 13.944 9.723 1.00 72.62 85 LEU A CA 1
ATOM 606 C C . LEU A 1 85 ? -9.453 14.971 10.765 1.00 72.62 85 LEU A C 1
ATOM 608 O O . LEU A 1 85 ? -9.235 14.623 11.920 1.00 72.62 85 LEU A O 1
ATOM 612 N N . ALA A 1 86 ? -9.358 16.249 10.388 1.00 66.44 86 ALA A N 1
ATOM 613 C CA . ALA A 1 86 ? -8.984 17.312 11.323 1.00 66.44 86 ALA A CA 1
ATOM 614 C C . ALA A 1 86 ? -10.001 17.453 12.472 1.00 66.44 86 ALA A C 1
ATOM 616 O O . ALA A 1 86 ? -9.632 17.767 13.599 1.00 66.44 86 ALA A O 1
ATOM 617 N N . ARG A 1 87 ? -11.281 17.153 12.208 1.00 69.94 87 ARG A N 1
ATOM 618 C CA . ARG A 1 87 ? -12.342 17.214 13.222 1.00 69.94 87 ARG A CA 1
ATOM 619 C C . ARG A 1 87 ? -12.251 16.060 14.216 1.00 69.94 87 ARG A C 1
ATOM 621 O O . ARG A 1 87 ? -12.728 16.215 15.333 1.00 69.94 87 ARG A O 1
ATOM 628 N N . LEU A 1 88 ? -11.675 14.918 13.831 1.00 75.25 88 LEU A N 1
ATOM 629 C CA . LEU A 1 88 ? -11.554 13.750 14.708 1.00 75.25 88 LEU A CA 1
ATOM 630 C C . LEU A 1 88 ? -10.760 14.086 15.976 1.00 75.25 88 LEU A C 1
ATOM 632 O O . LEU A 1 88 ? -11.213 13.777 17.074 1.00 75.25 88 LEU A O 1
ATOM 636 N N . VAL A 1 89 ? -9.638 14.790 15.816 1.00 73.56 89 VAL A N 1
ATOM 637 C CA . VAL A 1 89 ? -8.773 15.214 16.928 1.00 73.56 89 VAL A CA 1
ATOM 638 C C . VAL A 1 89 ? -9.456 16.257 17.804 1.00 73.56 89 VAL A C 1
ATOM 640 O O . VAL A 1 89 ? -9.484 16.117 19.024 1.00 73.56 89 VAL A O 1
ATOM 643 N N . ASP A 1 90 ? -10.098 17.257 17.193 1.00 72.12 90 ASP A N 1
ATOM 644 C CA . ASP A 1 90 ? -10.831 18.291 17.935 1.00 72.12 90 ASP A CA 1
ATOM 645 C C . ASP A 1 90 ? -11.982 17.711 18.779 1.00 72.12 90 ASP A C 1
ATOM 647 O O . ASP A 1 90 ? -12.365 18.275 19.805 1.00 72.12 90 ASP A O 1
ATOM 651 N N . MET A 1 91 ? -12.570 16.592 18.344 1.00 70.19 91 MET A N 1
ATOM 652 C CA . MET A 1 91 ? -13.718 15.967 19.002 1.00 70.19 91 MET A CA 1
ATOM 653 C C . MET A 1 91 ? -13.355 15.101 20.214 1.00 70.19 91 MET A C 1
ATOM 655 O O . MET A 1 91 ? -14.270 14.764 20.977 1.00 70.19 91 MET A O 1
ATOM 659 N N . SER A 1 92 ? -12.087 14.709 20.380 1.00 66.06 92 SER A N 1
ATOM 660 C CA . SER A 1 92 ? -11.664 13.806 21.454 1.00 66.06 92 SER A CA 1
ATOM 661 C C . SER A 1 92 ? -10.155 13.944 21.740 1.00 66.06 92 SER A C 1
ATOM 663 O O . SER A 1 92 ? -9.361 13.255 21.116 1.00 66.06 92 SER A O 1
ATOM 665 N N . PRO A 1 93 ? -9.731 14.817 22.671 1.00 68.38 93 PRO A N 1
ATOM 666 C CA . PRO A 1 93 ? -8.308 15.087 22.917 1.00 68.38 93 PRO A CA 1
ATOM 667 C C . PRO A 1 93 ? -7.545 13.925 23.577 1.00 68.38 93 PRO A C 1
ATOM 669 O O . PRO A 1 93 ? -6.337 13.846 23.416 1.00 68.38 93 PRO A O 1
ATOM 672 N N . ASP A 1 94 ? -8.231 13.010 24.271 1.00 73.69 94 ASP A N 1
ATOM 673 C CA . ASP A 1 94 ? -7.627 11.812 24.891 1.00 73.69 94 ASP A CA 1
ATOM 674 C C . ASP A 1 94 ? -7.574 10.605 23.920 1.00 73.69 94 ASP A C 1
ATOM 676 O O . ASP A 1 94 ? -7.547 9.444 24.333 1.00 73.69 94 ASP A O 1
ATOM 680 N N . PHE A 1 95 ? -7.680 10.862 22.613 1.00 84.00 95 PHE A N 1
ATOM 681 C CA . PHE A 1 95 ? -7.843 9.845 21.577 1.00 84.00 95 PHE A CA 1
ATOM 682 C C . PHE A 1 95 ? -6.506 9.478 20.932 1.00 84.00 95 PHE A C 1
ATOM 684 O O . PHE A 1 95 ? -6.095 10.107 19.958 1.00 84.00 95 PHE A O 1
ATOM 691 N N . ASN A 1 96 ? -5.867 8.418 21.431 1.00 92.50 96 ASN A N 1
ATOM 692 C CA . ASN A 1 96 ? -4.722 7.814 20.753 1.00 92.50 96 ASN A CA 1
ATOM 693 C C . ASN A 1 96 ? -5.207 6.871 19.646 1.00 92.50 96 ASN A C 1
ATOM 695 O O . ASN A 1 96 ? -6.020 5.977 19.900 1.00 92.50 96 ASN A O 1
ATOM 699 N N . PHE A 1 97 ? -4.716 7.046 18.420 1.00 93.62 97 PHE A N 1
ATOM 700 C CA . PHE A 1 97 ? -5.109 6.200 17.289 1.00 93.62 97 PHE A CA 1
ATOM 701 C C . PHE A 1 97 ? -4.052 6.155 16.187 1.00 93.62 97 PHE A C 1
ATOM 703 O O . PHE A 1 97 ? -3.109 6.943 16.147 1.00 93.62 97 PHE A O 1
ATOM 710 N N . THR A 1 98 ? -4.210 5.204 15.267 1.00 95.62 98 THR A N 1
ATOM 711 C CA . THR A 1 98 ? -3.301 5.032 14.131 1.00 95.62 98 THR A CA 1
ATOM 712 C C . THR A 1 98 ? -3.982 5.389 12.815 1.00 95.62 98 THR A C 1
ATOM 714 O O . THR A 1 98 ? -5.052 4.874 12.497 1.00 95.62 98 THR A O 1
ATOM 717 N N . LEU A 1 99 ? -3.335 6.225 12.009 1.00 94.62 99 LEU A N 1
ATOM 718 C CA . LEU A 1 99 ? -3.698 6.515 10.627 1.00 94.62 99 LEU A CA 1
ATOM 719 C C . LEU A 1 99 ? -2.872 5.665 9.673 1.00 94.62 99 LEU A C 1
ATOM 721 O O . LEU A 1 99 ? -1.652 5.808 9.596 1.00 94.62 99 LEU A O 1
ATOM 725 N N . ALA A 1 100 ? -3.542 4.812 8.906 1.00 96.06 100 ALA A N 1
ATOM 726 C CA . ALA A 1 100 ? -2.912 4.075 7.822 1.00 96.06 100 ALA A CA 1
ATOM 727 C C . ALA A 1 100 ? -3.135 4.833 6.511 1.00 96.06 100 ALA A C 1
ATOM 729 O O . ALA A 1 100 ? -4.269 4.950 6.063 1.00 96.06 100 ALA A O 1
ATOM 730 N N . ILE A 1 101 ? -2.086 5.383 5.902 1.00 95.62 101 ILE A N 1
ATOM 731 C CA . ILE A 1 101 ? -2.239 6.333 4.789 1.00 95.62 101 ILE A CA 1
ATOM 732 C C . ILE A 1 101 ? -1.797 5.696 3.470 1.00 95.62 101 ILE A C 1
ATOM 734 O O . ILE A 1 101 ? -0.679 5.183 3.363 1.00 95.62 101 ILE A O 1
ATOM 738 N N . GLU A 1 102 ? -2.666 5.770 2.458 1.00 95.88 102 GLU A N 1
ATOM 739 C CA . GLU A 1 102 ? -2.381 5.326 1.094 1.00 95.88 102 GLU A CA 1
ATOM 740 C C . GLU A 1 102 ? -1.384 6.288 0.412 1.00 95.88 102 GLU A C 1
ATOM 742 O O . GLU A 1 102 ? -1.700 7.459 0.183 1.00 95.88 102 GLU A O 1
ATOM 747 N N . PRO A 1 103 ? -0.180 5.834 0.023 1.00 97.25 103 PRO A N 1
ATOM 748 C CA . PRO A 1 103 ? 0.825 6.730 -0.544 1.00 97.25 103 PRO A CA 1
ATOM 749 C C . PRO A 1 103 ? 0.446 7.293 -1.918 1.00 97.25 103 PRO A C 1
ATOM 751 O O . PRO A 1 103 ? 0.721 8.459 -2.195 1.00 97.25 103 PRO A O 1
ATOM 754 N N . VAL A 1 104 ? -0.222 6.512 -2.776 1.00 96.88 104 VAL A N 1
ATOM 755 C CA . VAL A 1 104 ? -0.679 7.018 -4.081 1.00 96.88 104 VAL A CA 1
ATOM 756 C C . VAL A 1 104 ? -1.747 8.108 -3.939 1.00 96.88 104 VAL A C 1
ATOM 758 O O . VAL A 1 104 ? -1.811 9.004 -4.782 1.00 96.88 104 VAL A O 1
ATOM 761 N N . LEU A 1 105 ? -2.543 8.107 -2.864 1.00 95.50 105 LEU A N 1
ATOM 762 C CA . LEU A 1 105 ? -3.420 9.234 -2.537 1.00 95.50 105 LEU A CA 1
ATOM 763 C C . LEU A 1 105 ? -2.587 10.491 -2.254 1.00 95.50 105 LEU A C 1
ATOM 765 O O . LEU A 1 105 ? -2.873 11.544 -2.816 1.00 95.50 105 LEU A O 1
ATOM 769 N N . LEU A 1 106 ? -1.520 10.386 -1.456 1.00 95.94 106 LEU A N 1
ATOM 770 C CA . LEU A 1 106 ? -0.644 11.526 -1.165 1.00 95.94 106 LEU A CA 1
ATOM 771 C C . LEU A 1 106 ? 0.003 12.101 -2.432 1.00 95.94 106 LEU A C 1
ATOM 773 O O . LEU A 1 106 ? 0.000 13.320 -2.606 1.00 95.94 106 LEU A O 1
ATOM 777 N N . SER A 1 107 ? 0.500 11.248 -3.337 1.00 96.31 107 SER A N 1
ATOM 778 C CA . SER A 1 107 ? 1.052 11.707 -4.620 1.00 96.31 107 SER A CA 1
ATOM 779 C C . SER A 1 107 ? -0.004 12.434 -5.464 1.00 96.31 107 SER A C 1
ATOM 781 O O . SER A 1 107 ? 0.272 13.492 -6.017 1.00 96.31 107 SER A O 1
ATOM 783 N N . GLN A 1 108 ? -1.237 11.919 -5.520 1.00 96.31 108 GLN A N 1
ATOM 784 C CA . GLN A 1 108 ? -2.326 12.577 -6.252 1.00 96.31 108 GLN A CA 1
ATOM 785 C C . GLN A 1 108 ? -2.715 13.924 -5.630 1.00 96.31 108 GLN A C 1
ATOM 787 O O . GLN A 1 108 ? -2.975 14.878 -6.358 1.00 96.31 108 GLN A O 1
ATOM 792 N N . LEU A 1 109 ? -2.722 14.040 -4.300 1.00 95.50 109 LEU A N 1
ATOM 793 C CA . LEU A 1 109 ? -2.964 15.316 -3.621 1.00 95.50 109 LEU A CA 1
ATOM 794 C C . LEU A 1 109 ? -1.847 16.329 -3.900 1.00 95.50 109 LEU A C 1
ATOM 796 O O . LEU A 1 109 ? -2.126 17.514 -4.081 1.00 95.50 109 LEU A O 1
ATOM 800 N N . GLU A 1 110 ? -0.591 15.880 -3.967 1.00 96.44 110 GLU A N 1
ATOM 801 C CA . GLU A 1 110 ? 0.531 16.732 -4.366 1.00 96.44 110 GLU A CA 1
ATOM 802 C C . GLU A 1 110 ? 0.367 17.223 -5.812 1.00 96.44 110 GLU A C 1
ATOM 804 O O . GLU A 1 110 ? 0.487 18.426 -6.061 1.00 96.44 110 GLU A O 1
ATOM 809 N N . ASP A 1 111 ? 0.008 16.343 -6.747 1.00 95.62 111 ASP A N 1
ATOM 810 C CA . ASP A 1 111 ? -0.281 16.723 -8.134 1.00 95.62 111 ASP A CA 1
ATOM 811 C C . ASP A 1 111 ? -1.431 17.743 -8.201 1.00 95.62 111 ASP A C 1
ATOM 813 O O . ASP A 1 111 ? -1.293 18.795 -8.829 1.00 95.62 111 ASP A O 1
ATOM 817 N N . MET A 1 112 ? -2.534 17.501 -7.477 1.00 95.50 112 MET A N 1
ATOM 818 C CA . MET A 1 112 ? -3.661 18.442 -7.402 1.00 95.50 112 MET A CA 1
ATOM 819 C C . MET A 1 112 ? -3.232 19.808 -6.857 1.00 95.50 112 MET A C 1
ATOM 821 O O . MET A 1 112 ? -3.643 20.844 -7.382 1.00 95.50 112 MET A O 1
ATOM 825 N N . SER A 1 113 ? -2.386 19.826 -5.822 1.00 95.44 113 SER A N 1
ATOM 826 C CA . SER A 1 113 ? -1.922 21.055 -5.167 1.00 95.44 113 SER A CA 1
ATOM 827 C C . SER A 1 113 ? -1.122 21.978 -6.098 1.00 95.44 113 SER A C 1
ATOM 829 O O . SER A 1 113 ? -1.097 23.197 -5.914 1.00 95.44 113 SER A O 1
ATOM 831 N N . ASN A 1 114 ? -0.503 21.411 -7.136 1.00 94.19 114 ASN A N 1
ATOM 832 C CA . ASN A 1 114 ? 0.315 22.136 -8.104 1.00 94.19 114 ASN A CA 1
ATOM 833 C C . ASN A 1 114 ? -0.480 22.690 -9.299 1.00 94.19 114 ASN A C 1
ATOM 835 O O . ASN A 1 114 ? 0.096 23.430 -10.109 1.00 94.19 114 ASN A O 1
ATOM 839 N N . GLY A 1 115 ? -1.789 22.426 -9.355 1.00 93.69 115 GLY A N 1
ATOM 840 C CA . GLY A 1 115 ? -2.630 22.628 -10.534 1.00 93.69 115 GLY A CA 1
ATOM 841 C C . GLY A 1 115 ? -2.564 21.410 -11.456 1.00 93.69 115 GLY A C 1
ATOM 842 O O . GLY A 1 115 ? -1.501 20.822 -11.634 1.00 93.69 115 GLY A O 1
ATOM 843 N N . TYR A 1 116 ? -3.702 21.022 -12.026 1.00 95.88 116 TYR A N 1
ATOM 844 C CA . TYR A 1 116 ? -3.857 19.738 -12.709 1.00 95.88 116 TYR A CA 1
ATOM 845 C C . TYR A 1 116 ? -4.880 19.804 -13.843 1.00 95.88 116 TYR A C 1
ATOM 847 O O . TYR A 1 116 ? -5.756 20.669 -13.864 1.00 95.88 116 TYR A O 1
ATOM 855 N N . THR A 1 117 ? -4.786 18.858 -14.773 1.00 96.56 117 THR A N 1
ATOM 856 C CA . THR A 1 117 ? -5.781 18.659 -15.831 1.00 96.56 117 THR A CA 1
ATOM 857 C C . THR A 1 117 ? -6.778 17.595 -15.381 1.00 96.56 117 THR A C 1
ATOM 859 O O . THR A 1 117 ? -6.391 16.514 -14.932 1.00 96.56 117 THR A O 1
ATOM 862 N N . ALA A 1 118 ? -8.069 17.893 -15.510 1.00 95.06 118 ALA A N 1
ATOM 863 C CA . ALA A 1 118 ? -9.161 16.991 -15.175 1.00 95.06 118 ALA A CA 1
ATOM 864 C C . ALA A 1 118 ? -10.056 16.724 -16.384 1.00 95.06 118 ALA A C 1
ATOM 866 O O . ALA A 1 118 ? -10.320 17.601 -17.205 1.00 95.06 118 ALA A O 1
ATOM 867 N N . ARG A 1 119 ? -10.581 15.506 -16.476 1.00 93.31 119 ARG A N 1
ATOM 868 C CA . ARG A 1 119 ? -11.631 15.139 -17.416 1.00 93.31 119 ARG A CA 1
ATOM 869 C C . ARG A 1 119 ? -12.983 15.357 -16.749 1.00 93.31 119 ARG A C 1
ATOM 871 O O . ARG A 1 119 ? -13.350 14.656 -15.811 1.00 93.31 119 ARG A O 1
ATOM 878 N N . THR A 1 120 ? -13.741 16.316 -17.264 1.00 87.06 120 THR A N 1
ATOM 879 C CA . THR A 1 120 ? -15.109 16.592 -16.807 1.00 87.06 120 THR A CA 1
ATOM 880 C C . THR A 1 120 ? -16.044 15.408 -17.082 1.00 87.06 120 THR A C 1
ATOM 882 O O . THR A 1 120 ? -15.763 14.563 -17.934 1.00 87.06 120 THR A O 1
ATOM 885 N N . ALA A 1 121 ? -17.227 15.398 -16.457 1.00 81.56 121 ALA A N 1
ATOM 886 C CA . ALA A 1 121 ? -18.273 14.404 -16.734 1.00 81.56 121 ALA A CA 1
ATOM 887 C C . ALA A 1 121 ? -18.705 14.356 -18.218 1.00 81.56 121 ALA A C 1
ATOM 889 O O . ALA A 1 121 ? -19.199 13.339 -18.692 1.00 81.56 121 ALA A O 1
ATOM 890 N N . SER A 1 122 ? -18.492 15.445 -18.971 1.00 84.00 122 SER A N 1
ATOM 891 C CA . SER A 1 122 ? -18.749 15.511 -20.418 1.00 84.00 122 SER A CA 1
ATOM 892 C C . SER A 1 122 ? -17.632 14.905 -21.285 1.00 84.00 122 SER A C 1
ATOM 894 O O . SER A 1 122 ? -17.738 14.887 -22.510 1.00 84.00 122 SER A O 1
ATOM 896 N N . GLY A 1 123 ? -16.540 14.446 -20.667 1.00 85.62 123 GLY A N 1
ATOM 897 C CA . GLY A 1 123 ? -15.353 13.913 -21.335 1.00 85.62 123 GLY A CA 1
ATOM 898 C C . GLY A 1 123 ? -14.351 14.973 -21.807 1.00 85.62 123 GLY A C 1
ATOM 899 O O . GLY A 1 123 ? -13.272 14.602 -22.273 1.00 85.62 123 GLY A O 1
ATOM 900 N N . GLN A 1 124 ? -14.678 16.265 -21.678 1.00 92.38 124 GLN A N 1
ATOM 901 C CA . GLN A 1 124 ? -13.784 17.381 -22.007 1.00 92.38 124 GLN A CA 1
ATOM 902 C C . GLN A 1 124 ? -12.666 17.519 -20.976 1.00 92.38 124 GLN A C 1
ATOM 904 O O . GLN A 1 124 ? -12.914 17.336 -19.782 1.00 92.38 124 GLN A O 1
ATOM 909 N N . LEU A 1 125 ? -11.471 17.877 -21.449 1.00 95.25 125 LEU A N 1
ATOM 910 C CA . LEU A 1 125 ? -10.342 18.235 -20.597 1.00 95.25 125 LEU A CA 1
ATOM 911 C C . LEU A 1 125 ? -10.499 19.674 -20.104 1.00 95.25 125 LEU A C 1
ATOM 913 O O . LEU A 1 125 ? -10.834 20.571 -20.877 1.00 95.25 125 LEU A O 1
ATOM 917 N N . GLU A 1 126 ? -10.245 19.876 -18.821 1.00 94.88 126 GLU A N 1
ATOM 918 C CA . GLU A 1 126 ? -10.283 21.160 -18.141 1.00 94.88 126 GLU A CA 1
ATOM 919 C C . GLU A 1 126 ? -8.998 21.325 -17.328 1.00 94.88 126 GLU A C 1
ATOM 921 O O . GLU A 1 126 ? -8.684 20.493 -16.475 1.00 94.88 126 GLU A O 1
ATOM 926 N N . ASP A 1 127 ? -8.269 22.412 -17.572 1.00 95.62 127 ASP A N 1
ATOM 927 C CA . ASP A 1 127 ? -7.108 22.771 -16.763 1.00 95.62 127 ASP A CA 1
ATOM 928 C C . ASP A 1 127 ? -7.555 23.549 -15.529 1.00 95.62 127 ASP A C 1
ATOM 930 O O . ASP A 1 127 ? -8.155 24.625 -15.618 1.00 95.62 127 ASP A O 1
ATOM 934 N N . ARG A 1 128 ? -7.227 23.016 -14.356 1.00 94.31 128 ARG A N 1
ATOM 935 C CA . ARG A 1 128 ? -7.545 23.615 -13.065 1.00 94.31 128 ARG A CA 1
ATOM 936 C C . ARG A 1 128 ? -6.280 24.176 -12.445 1.00 94.31 128 ARG A C 1
ATOM 938 O O . ARG A 1 128 ? -5.367 23.451 -12.055 1.00 94.31 128 ARG A O 1
ATOM 945 N N . GLY A 1 129 ? -6.230 25.502 -12.353 1.00 94.19 129 GLY A N 1
ATOM 946 C CA . GLY A 1 129 ? -5.112 26.207 -11.734 1.00 94.19 129 GLY A CA 1
ATOM 947 C C . GLY A 1 129 ? -4.977 25.924 -10.233 1.00 94.19 129 GLY A C 1
ATOM 948 O O . GLY A 1 129 ? -5.892 25.407 -9.586 1.00 94.19 129 GLY A O 1
ATOM 949 N N . ARG A 1 130 ? -3.839 26.341 -9.668 1.00 94.44 130 ARG A N 1
ATOM 950 C CA . ARG A 1 130 ? -3.520 26.235 -8.229 1.00 94.44 130 ARG A CA 1
ATOM 951 C C . ARG A 1 130 ? -4.544 26.920 -7.323 1.00 94.44 130 ARG A C 1
ATOM 953 O O . ARG A 1 130 ? -4.779 26.467 -6.212 1.00 94.44 130 ARG A O 1
ATOM 960 N N . ASP A 1 131 ? -5.189 27.966 -7.832 1.00 91.81 131 ASP A N 1
ATOM 961 C CA . ASP A 1 131 ? -6.205 28.732 -7.102 1.00 91.81 131 ASP A CA 1
ATOM 962 C C . ASP A 1 131 ? -7.610 28.104 -7.193 1.00 91.81 131 ASP A C 1
ATOM 964 O O . ASP A 1 131 ? -8.581 28.664 -6.685 1.00 91.81 131 ASP A O 1
ATOM 968 N N . SER A 1 132 ? -7.755 26.950 -7.860 1.00 92.75 132 SER A N 1
ATOM 969 C CA . SER A 1 132 ? -9.023 26.218 -7.869 1.00 92.75 132 SER A CA 1
ATOM 970 C C . SER A 1 132 ? -9.372 25.710 -6.466 1.00 92.75 132 SER A C 1
ATOM 972 O O . SER A 1 132 ? -8.495 25.406 -5.653 1.00 92.75 132 SER A O 1
ATOM 974 N N . VAL A 1 133 ? -10.675 25.581 -6.187 1.00 90.12 133 VAL A N 1
ATOM 975 C CA . VAL A 1 133 ? -11.179 25.117 -4.880 1.00 90.12 133 VAL A CA 1
ATOM 976 C C . VAL A 1 133 ? -10.595 23.750 -4.518 1.00 90.12 133 VAL A C 1
ATOM 978 O O . VAL A 1 133 ? -10.145 23.557 -3.394 1.00 90.12 133 VAL A O 1
ATOM 981 N N . ALA A 1 134 ? -10.544 22.827 -5.480 1.00 90.00 134 ALA A N 1
ATOM 982 C CA . ALA A 1 134 ? -10.009 21.487 -5.270 1.00 90.00 134 ALA A CA 1
ATOM 983 C C . ALA A 1 134 ? -8.485 21.482 -5.042 1.00 90.00 134 ALA A C 1
ATOM 985 O O . ALA A 1 134 ? -8.016 20.813 -4.126 1.00 90.00 134 ALA A O 1
ATOM 986 N N . ALA A 1 135 ? -7.707 22.265 -5.803 1.00 93.19 135 ALA A N 1
ATOM 987 C CA . ALA A 1 135 ? -6.261 22.381 -5.572 1.00 93.19 135 ALA A CA 1
ATOM 988 C C . ALA A 1 135 ? -5.953 22.966 -4.181 1.00 93.19 135 ALA A C 1
ATOM 990 O O . ALA A 1 135 ? -5.106 22.446 -3.455 1.00 93.19 135 ALA A O 1
ATOM 991 N N . SER A 1 136 ? -6.701 23.996 -3.769 1.00 91.69 136 SER A N 1
ATOM 992 C CA . SER A 1 136 ? -6.601 24.570 -2.420 1.00 91.69 136 SER A CA 1
ATOM 993 C C . SER A 1 136 ? -7.005 23.568 -1.332 1.00 91.69 136 SER A C 1
ATOM 995 O O . SER A 1 136 ? -6.337 23.477 -0.304 1.00 91.69 136 SER A O 1
ATOM 997 N N . GLY A 1 137 ? -8.058 22.778 -1.565 1.00 89.62 137 GLY A N 1
ATOM 998 C CA . GLY A 1 137 ? -8.480 21.697 -0.672 1.00 89.62 137 GLY A CA 1
ATOM 999 C C . GLY A 1 137 ? -7.398 20.631 -0.486 1.00 89.62 137 GLY A C 1
ATOM 1000 O O . GLY A 1 137 ? -7.113 20.237 0.644 1.00 89.62 137 GLY A O 1
ATOM 1001 N N . ALA A 1 138 ? -6.726 20.225 -1.568 1.00 92.19 138 ALA A N 1
ATOM 1002 C CA . ALA A 1 138 ? -5.610 19.282 -1.504 1.00 92.19 138 ALA A CA 1
ATOM 1003 C C . ALA A 1 138 ? -4.430 19.832 -0.679 1.00 92.19 138 ALA A C 1
ATOM 1005 O O . ALA A 1 138 ? -3.879 19.117 0.159 1.00 92.19 138 ALA A O 1
ATOM 1006 N N . VAL A 1 139 ? -4.089 21.122 -0.838 1.00 92.44 139 VAL A N 1
ATOM 1007 C CA . VAL A 1 139 ? -3.084 21.800 0.007 1.00 92.44 139 VAL A CA 1
ATOM 1008 C C . VAL A 1 139 ? -3.489 21.764 1.481 1.00 92.44 139 VAL A C 1
ATOM 1010 O O . VAL A 1 139 ? -2.665 21.441 2.338 1.00 92.44 139 VAL A O 1
ATOM 1013 N N . MET A 1 140 ? -4.744 22.105 1.788 1.00 89.31 140 MET A N 1
ATOM 1014 C CA . MET A 1 140 ? -5.245 22.111 3.163 1.00 89.31 140 MET A CA 1
ATOM 1015 C C . MET A 1 140 ? -5.169 20.722 3.791 1.00 89.31 140 MET A C 1
ATOM 1017 O O . MET A 1 140 ? -4.660 20.597 4.900 1.00 89.31 140 MET A O 1
ATOM 1021 N N . LEU A 1 141 ? -5.591 19.686 3.066 1.00 88.94 141 LEU A N 1
ATOM 1022 C CA . LEU A 1 141 ? -5.541 18.310 3.543 1.00 88.94 141 LEU A CA 1
ATOM 1023 C C . LEU A 1 141 ? -4.107 17.834 3.809 1.00 88.94 141 LEU A C 1
ATOM 1025 O O . LEU A 1 141 ? -3.839 17.288 4.876 1.00 88.94 141 LEU A O 1
ATOM 1029 N N . LEU A 1 142 ? -3.171 18.073 2.883 1.00 92.00 142 LEU A N 1
ATOM 1030 C CA . LEU A 1 142 ? -1.759 17.723 3.091 1.00 92.00 142 LEU A CA 1
ATOM 1031 C C . LEU A 1 142 ? -1.178 18.432 4.321 1.00 92.00 142 LEU A C 1
ATOM 1033 O O . LEU A 1 142 ? -0.424 17.832 5.084 1.00 92.00 142 LEU A O 1
ATOM 1037 N N . ASN A 1 143 ? -1.544 19.695 4.544 1.00 90.88 143 ASN A N 1
ATOM 1038 C CA . ASN A 1 143 ? -1.126 20.425 5.738 1.00 90.88 143 ASN A CA 1
ATOM 1039 C C . ASN A 1 143 ? -1.767 19.871 7.014 1.00 90.88 143 ASN A C 1
ATOM 1041 O O . ASN A 1 143 ? -1.066 19.736 8.011 1.00 90.88 143 ASN A O 1
ATOM 1045 N N . SER A 1 144 ? -3.049 19.499 6.984 1.00 88.06 144 SER A N 1
ATOM 1046 C CA . SER A 1 144 ? -3.703 18.828 8.110 1.00 88.06 144 SER A CA 1
ATOM 1047 C C . SER A 1 144 ? -3.009 17.513 8.452 1.00 88.06 144 SER A C 1
ATOM 1049 O O . SER A 1 144 ? -2.701 17.292 9.615 1.00 88.06 144 SER A O 1
ATOM 1051 N N . LEU A 1 145 ? -2.673 16.681 7.461 1.00 90.50 145 LEU A N 1
ATOM 1052 C CA . LEU A 1 145 ? -1.932 15.434 7.687 1.00 90.50 145 LEU A CA 1
ATOM 1053 C C . LEU A 1 145 ? -0.563 15.681 8.324 1.00 90.50 145 LEU A C 1
ATOM 1055 O O . LEU A 1 145 ? -0.208 14.998 9.280 1.00 90.50 145 LEU A O 1
ATOM 1059 N N . ARG A 1 146 ? 0.174 16.695 7.853 1.00 92.19 146 ARG A N 1
ATOM 1060 C CA . ARG A 1 146 ? 1.440 17.109 8.478 1.00 92.19 146 ARG A CA 1
ATOM 1061 C C . ARG A 1 146 ? 1.245 17.543 9.923 1.00 92.19 146 ARG A C 1
ATOM 1063 O O . ARG A 1 146 ? 2.049 17.184 10.764 1.00 92.19 146 ARG A O 1
ATOM 1070 N N . SER A 1 147 ? 0.195 18.307 10.222 1.00 88.56 147 SER A N 1
ATOM 1071 C CA . SER A 1 147 ? -0.100 18.727 11.596 1.00 88.56 147 SER A CA 1
ATOM 1072 C C . SER A 1 147 ? -0.448 17.548 12.502 1.00 88.56 147 SER A C 1
ATOM 1074 O O . SER A 1 147 ? 0.026 17.509 13.630 1.00 88.56 147 SER A O 1
ATOM 1076 N N . LEU A 1 148 ? -1.224 16.581 12.009 1.00 86.94 148 LEU A N 1
ATOM 1077 C CA . LEU A 1 148 ? -1.591 15.375 12.760 1.00 86.94 148 LEU A CA 1
ATOM 1078 C C . LEU A 1 148 ? -0.377 14.500 13.061 1.00 86.94 148 LEU A C 1
ATOM 1080 O O . LEU A 1 148 ? -0.239 13.999 14.166 1.00 86.94 148 LEU A O 1
ATOM 1084 N N . ALA A 1 149 ? 0.535 14.381 12.102 1.00 89.00 149 ALA A N 1
ATOM 1085 C CA . ALA A 1 149 ? 1.786 13.652 12.257 1.00 89.00 149 ALA A CA 1
ATOM 1086 C C . ALA A 1 149 ? 2.764 14.252 13.286 1.00 89.00 149 ALA A C 1
ATOM 1088 O O . ALA A 1 149 ? 3.758 13.609 13.615 1.00 89.00 149 ALA A O 1
ATOM 1089 N N . LEU A 1 150 ? 2.517 15.476 13.767 1.00 88.56 150 LEU A N 1
ATOM 1090 C CA . LEU A 1 150 ? 3.278 16.095 14.857 1.00 88.56 150 LEU A CA 1
ATOM 1091 C C . LEU A 1 150 ? 2.684 15.799 16.245 1.00 88.56 150 LEU A C 1
ATOM 1093 O O . LEU A 1 150 ? 3.282 16.215 17.234 1.00 88.56 150 LEU A O 1
ATOM 1097 N N . SER A 1 151 ? 1.512 15.162 16.318 1.00 88.31 151 SER A N 1
ATOM 1098 C CA . SER A 1 151 ? 0.855 14.790 17.576 1.00 88.31 151 SER A CA 1
ATOM 1099 C C . SER A 1 151 ? 1.443 13.487 18.105 1.00 88.31 151 SER A C 1
ATOM 1101 O O . SER A 1 151 ? 1.543 12.521 17.351 1.00 88.31 151 SER A O 1
ATOM 1103 N N . ASP A 1 152 ? 1.764 13.428 19.396 1.00 87.25 152 ASP A N 1
ATOM 1104 C CA . ASP A 1 152 ? 2.275 12.204 20.029 1.00 87.25 152 ASP A CA 1
ATOM 1105 C C . ASP A 1 152 ? 1.175 11.126 20.153 1.00 87.25 152 ASP A C 1
ATOM 1107 O O . ASP A 1 152 ? 1.459 9.933 20.215 1.00 87.25 152 ASP A O 1
ATOM 1111 N N . GLU A 1 153 ? -0.093 11.540 20.138 1.00 89.81 153 GLU A N 1
ATOM 1112 C CA . GLU A 1 153 ? -1.277 10.681 20.233 1.00 89.81 153 GLU A CA 1
ATOM 1113 C C . GLU A 1 153 ? -1.606 9.971 18.908 1.00 89.81 153 GLU A C 1
ATOM 1115 O O . GLU A 1 153 ? -2.404 9.031 18.875 1.00 89.81 153 GLU A O 1
ATOM 1120 N N . ILE A 1 154 ? -1.018 10.418 17.794 1.00 91.44 154 ILE A N 1
ATOM 1121 C CA . ILE A 1 154 ? -1.367 9.940 16.456 1.00 91.44 154 ILE A CA 1
ATOM 1122 C C . ILE A 1 154 ? -0.168 9.279 15.817 1.00 91.44 154 ILE A C 1
ATOM 1124 O O . ILE A 1 154 ? 0.813 9.912 15.431 1.00 91.44 154 ILE A O 1
ATOM 1128 N N . GLN A 1 155 ? -0.308 7.986 15.577 1.00 94.62 155 GLN A N 1
ATOM 1129 C CA . GLN A 1 155 ? 0.668 7.258 14.798 1.00 94.62 155 GLN A CA 1
ATOM 1130 C C . GLN A 1 155 ? 0.279 7.251 13.319 1.00 94.62 155 GLN A C 1
ATOM 1132 O O . GLN A 1 155 ? -0.848 6.918 12.971 1.00 94.62 155 GLN A O 1
ATOM 1137 N N . CYS A 1 156 ? 1.224 7.531 12.422 1.00 95.50 156 CYS A N 1
ATOM 1138 C CA . CYS A 1 156 ? 1.035 7.334 10.984 1.00 95.50 156 CYS A CA 1
ATOM 1139 C C . CYS A 1 156 ? 1.797 6.091 10.505 1.00 95.50 156 CYS A C 1
ATOM 1141 O O . CYS A 1 156 ? 3.013 5.997 10.682 1.00 95.50 156 CYS A O 1
ATOM 1143 N N . VAL A 1 157 ? 1.103 5.163 9.843 1.00 97.06 157 VAL A N 1
ATOM 1144 C CA . VAL A 1 157 ? 1.702 3.979 9.210 1.00 97.06 157 VAL A CA 1
ATOM 1145 C C . VAL A 1 157 ? 1.439 3.974 7.699 1.00 97.06 157 VAL A C 1
ATOM 1147 O O . VAL A 1 157 ? 0.375 4.403 7.250 1.00 97.06 157 VAL A O 1
ATOM 1150 N N . PRO A 1 158 ? 2.390 3.504 6.878 1.00 96.62 158 PRO A N 1
ATOM 1151 C CA . PRO A 1 158 ? 2.215 3.442 5.441 1.00 96.62 158 PRO A CA 1
ATOM 1152 C C . PRO A 1 158 ? 1.489 2.167 5.025 1.00 96.62 158 PRO A C 1
ATOM 1154 O O . PRO A 1 158 ? 1.641 1.096 5.619 1.00 96.62 158 PRO A O 1
ATOM 1157 N N . MET A 1 159 ? 0.768 2.284 3.921 1.00 97.56 159 MET A N 1
ATOM 1158 C CA . MET A 1 159 ? 0.383 1.155 3.082 1.00 97.56 159 MET A CA 1
ATOM 1159 C C . MET A 1 159 ? 1.424 0.951 1.960 1.00 97.56 159 MET A C 1
ATOM 1161 O O . MET A 1 159 ? 2.225 1.854 1.692 1.00 97.56 159 MET A O 1
ATOM 1165 N N . PRO A 1 160 ? 1.445 -0.198 1.259 1.00 97.81 160 PRO A N 1
ATOM 1166 C CA . PRO A 1 160 ? 2.168 -0.314 -0.009 1.00 97.81 160 PRO A CA 1
ATOM 1167 C C . PRO A 1 160 ? 1.752 0.785 -1.002 1.00 97.81 160 PRO A C 1
ATOM 1169 O O . PRO A 1 160 ? 0.569 1.112 -1.075 1.00 97.81 160 PRO A O 1
ATOM 1172 N N . TYR A 1 161 ? 2.700 1.314 -1.790 1.00 98.19 161 TYR A N 1
ATOM 1173 C CA . TYR A 1 161 ? 2.509 2.520 -2.614 1.00 98.19 161 TYR A CA 1
ATOM 1174 C C . TYR A 1 161 ? 1.165 2.593 -3.354 1.00 98.19 161 TYR A C 1
ATOM 1176 O O . TYR A 1 161 ? 0.434 3.566 -3.180 1.00 98.19 161 TYR A O 1
ATOM 1184 N N . ALA A 1 162 ? 0.838 1.569 -4.146 1.00 96.94 162 ALA A N 1
ATOM 1185 C CA . ALA A 1 162 ? -0.390 1.516 -4.937 1.00 96.94 162 ALA A CA 1
ATOM 1186 C C . ALA A 1 162 ? -1.391 0.458 -4.436 1.00 96.94 162 ALA A C 1
ATOM 1188 O O . ALA A 1 162 ? -2.247 0.029 -5.207 1.00 96.94 162 ALA A O 1
ATOM 1189 N N . LEU A 1 163 ? -1.280 -0.002 -3.182 1.00 95.69 163 LEU A N 1
ATOM 1190 C CA . LEU A 1 163 ? -2.159 -1.031 -2.600 1.00 95.69 163 LEU A CA 1
ATOM 1191 C C . LEU A 1 163 ? -2.350 -2.293 -3.488 1.00 95.69 163 LEU A C 1
ATOM 1193 O O . LEU A 1 163 ? -3.482 -2.701 -3.754 1.00 95.69 163 LEU A O 1
ATOM 1197 N N . PRO A 1 164 ? -1.293 -2.945 -4.009 1.00 94.62 164 PRO A N 1
ATOM 1198 C CA . PRO A 1 164 ? -1.455 -4.212 -4.716 1.00 94.62 164 PRO A CA 1
ATOM 1199 C C . PRO A 1 164 ? -1.840 -5.326 -3.735 1.00 94.62 164 PRO A C 1
ATOM 1201 O O . PRO A 1 164 ? -1.434 -5.306 -2.574 1.00 94.62 164 PRO A O 1
ATOM 1204 N N . SER A 1 165 ? -2.513 -6.380 -4.199 1.00 92.75 165 SER A N 1
ATOM 1205 C CA . SER A 1 165 ? -2.550 -7.614 -3.403 1.00 92.75 165 SER A CA 1
ATOM 1206 C C . SER A 1 165 ? -1.160 -8.257 -3.399 1.00 92.75 165 SER A C 1
ATOM 1208 O O . SER A 1 165 ? -0.733 -8.830 -4.402 1.00 92.75 165 SER A O 1
ATOM 1210 N N . LEU A 1 166 ? -0.442 -8.158 -2.276 1.00 92.62 166 LEU A N 1
ATOM 1211 C CA . LEU A 1 166 ? 0.915 -8.702 -2.144 1.00 92.62 166 LEU A CA 1
ATOM 1212 C C . LEU A 1 166 ? 0.941 -10.229 -2.276 1.00 92.62 166 LEU A C 1
ATOM 1214 O O . LEU A 1 166 ? 1.883 -10.761 -2.859 1.00 92.62 166 LEU A O 1
ATOM 1218 N N . CYS A 1 167 ? -0.109 -10.912 -1.813 1.00 91.81 167 CYS A N 1
ATOM 1219 C CA . CYS A 1 167 ? -0.291 -12.347 -2.034 1.00 91.81 167 CYS A CA 1
ATOM 1220 C C . CYS A 1 167 ? -0.372 -12.654 -3.538 1.00 91.81 167 CYS A C 1
ATOM 1222 O O . CYS A 1 167 ? 0.295 -13.558 -4.030 1.00 91.81 167 CYS A O 1
ATOM 1224 N N . THR A 1 168 ? -1.135 -11.861 -4.304 1.00 91.50 168 THR A N 1
ATOM 1225 C CA . THR A 1 168 ? -1.232 -12.032 -5.763 1.00 91.50 168 THR A CA 1
ATOM 1226 C C . THR A 1 168 ? 0.105 -11.785 -6.453 1.00 91.50 168 THR A C 1
ATOM 1228 O O . THR A 1 168 ? 0.484 -12.577 -7.310 1.00 91.50 168 THR A O 1
ATOM 1231 N N . LEU A 1 169 ? 0.849 -10.736 -6.078 1.00 92.12 169 LEU A N 1
ATOM 1232 C CA . LEU A 1 169 ? 2.189 -10.502 -6.637 1.00 92.12 169 LEU A CA 1
ATOM 1233 C C . LEU A 1 169 ? 3.110 -11.700 -6.364 1.00 92.12 169 LEU A C 1
ATOM 1235 O O . LEU A 1 169 ? 3.740 -12.225 -7.282 1.00 92.12 169 LEU A O 1
ATOM 1239 N N . ALA A 1 170 ? 3.130 -12.184 -5.122 1.00 90.50 170 ALA A N 1
ATOM 1240 C CA . ALA A 1 170 ? 3.958 -13.313 -4.729 1.00 90.50 170 ALA A CA 1
ATOM 1241 C C . ALA A 1 170 ? 3.568 -14.610 -5.464 1.00 90.50 170 ALA A C 1
ATOM 1243 O O . ALA A 1 170 ? 4.446 -15.336 -5.931 1.00 90.50 170 ALA A O 1
ATOM 1244 N N . ALA A 1 171 ? 2.270 -14.867 -5.653 1.00 90.12 171 ALA A N 1
ATOM 1245 C CA . ALA A 1 171 ? 1.765 -16.009 -6.418 1.00 90.12 171 ALA A CA 1
ATOM 1246 C C . ALA A 1 171 ? 2.185 -15.976 -7.900 1.00 90.12 171 ALA A C 1
ATOM 1248 O O . ALA A 1 171 ? 2.366 -17.029 -8.509 1.00 90.12 171 ALA A O 1
ATOM 1249 N N . GLN A 1 172 ? 2.379 -14.784 -8.475 1.00 90.25 172 GLN A N 1
ATOM 1250 C CA . GLN A 1 172 ? 2.934 -14.614 -9.824 1.00 90.25 172 GLN A CA 1
ATOM 1251 C C . GLN A 1 172 ? 4.473 -14.705 -9.871 1.00 90.25 172 GLN A C 1
ATOM 1253 O O . GLN A 1 172 ? 5.063 -14.635 -10.950 1.00 90.25 172 GLN A O 1
ATOM 1258 N N . GLY A 1 173 ? 5.143 -14.847 -8.722 1.00 90.31 173 GLY A N 1
ATOM 1259 C CA . GLY A 1 173 ? 6.603 -14.792 -8.619 1.00 90.31 173 GLY A CA 1
ATOM 1260 C C . GLY A 1 173 ? 7.170 -13.384 -8.816 1.00 90.31 173 GLY A C 1
ATOM 1261 O O . GLY A 1 173 ? 8.323 -13.235 -9.213 1.00 90.31 173 GLY A O 1
ATOM 1262 N N . TRP A 1 174 ? 6.357 -12.351 -8.590 1.00 92.25 174 TRP A N 1
ATOM 1263 C CA . TRP A 1 174 ? 6.729 -10.953 -8.773 1.00 92.25 174 TRP A CA 1
ATOM 1264 C C . TRP A 1 174 ? 7.272 -10.355 -7.474 1.00 92.25 174 TRP A C 1
ATOM 1266 O O . TRP A 1 174 ? 6.622 -10.400 -6.431 1.00 92.25 174 TRP A O 1
ATOM 1276 N N . ASP A 1 175 ? 8.453 -9.749 -7.545 1.00 90.69 175 ASP A N 1
ATOM 1277 C CA . ASP A 1 175 ? 9.226 -9.240 -6.408 1.00 90.69 175 ASP A CA 1
ATOM 1278 C C . ASP A 1 175 ? 9.080 -7.724 -6.181 1.00 90.69 175 ASP A C 1
ATOM 1280 O O . ASP A 1 175 ? 9.891 -7.111 -5.486 1.00 90.69 175 ASP A O 1
ATOM 1284 N N . ASP A 1 176 ? 8.018 -7.101 -6.703 1.00 93.56 176 ASP A N 1
ATOM 1285 C CA . ASP A 1 176 ? 7.785 -5.658 -6.517 1.00 93.56 176 ASP A CA 1
ATOM 1286 C C . ASP A 1 176 ? 7.340 -5.295 -5.101 1.00 93.56 176 ASP A C 1
ATOM 1288 O O . ASP A 1 176 ? 7.462 -4.138 -4.698 1.00 93.56 176 ASP A O 1
ATOM 1292 N N . GLY A 1 177 ? 6.807 -6.259 -4.342 1.00 94.69 177 GLY A N 1
ATOM 1293 C CA . GLY A 1 177 ? 6.244 -6.040 -3.007 1.00 94.69 177 GLY A CA 1
ATOM 1294 C C . GLY A 1 177 ? 7.155 -5.210 -2.089 1.00 94.69 177 GLY A C 1
ATOM 1295 O O . GLY A 1 177 ? 6.733 -4.140 -1.645 1.00 94.69 177 GLY A O 1
ATOM 1296 N N . PRO A 1 178 ? 8.420 -5.619 -1.855 1.00 95.69 178 PRO A N 1
ATOM 1297 C CA . PRO A 1 178 ? 9.373 -4.827 -1.081 1.00 95.69 178 PRO A CA 1
ATOM 1298 C C . PRO A 1 178 ? 9.572 -3.398 -1.601 1.00 95.69 178 PRO A C 1
ATOM 1300 O O . PRO A 1 178 ? 9.689 -2.464 -0.807 1.00 95.69 178 PRO A O 1
ATOM 1303 N N . ALA A 1 179 ? 9.625 -3.199 -2.922 1.00 95.31 179 ALA A N 1
ATOM 1304 C CA . ALA A 1 179 ? 9.808 -1.875 -3.512 1.00 95.31 179 ALA A CA 1
ATOM 1305 C C . ALA A 1 179 ? 8.570 -0.988 -3.310 1.00 95.31 179 ALA A C 1
ATOM 1307 O O . ALA A 1 179 ? 8.721 0.179 -2.953 1.00 95.31 179 ALA A O 1
ATOM 1308 N N . GLN A 1 180 ? 7.363 -1.547 -3.436 1.00 97.00 180 GLN A N 1
ATOM 1309 C CA . GLN A 1 180 ? 6.113 -0.839 -3.158 1.00 97.00 180 GLN A CA 1
ATOM 1310 C C . GLN A 1 180 ? 5.981 -0.437 -1.684 1.00 97.00 180 GLN A C 1
ATOM 1312 O O . GLN A 1 180 ? 5.560 0.683 -1.396 1.00 97.00 180 GLN A O 1
ATOM 1317 N N . VAL A 1 181 ? 6.359 -1.313 -0.745 1.00 97.88 181 VAL A N 1
ATOM 1318 C CA . VAL A 1 181 ? 6.338 -0.994 0.695 1.00 97.88 181 VAL A CA 1
ATOM 1319 C C . VAL A 1 181 ? 7.373 0.085 1.022 1.00 97.88 181 VAL A C 1
ATOM 1321 O O . VAL A 1 181 ? 7.051 1.058 1.702 1.00 97.88 181 VAL A O 1
ATOM 1324 N N . ARG A 1 182 ? 8.605 -0.030 0.501 1.00 96.94 182 ARG A N 1
ATOM 1325 C CA . ARG A 1 182 ? 9.645 0.997 0.696 1.00 96.94 182 ARG A CA 1
ATOM 1326 C C . ARG A 1 182 ? 9.231 2.347 0.121 1.00 96.94 182 ARG A C 1
ATOM 1328 O O . ARG A 1 182 ? 9.361 3.348 0.818 1.00 96.94 182 ARG A O 1
ATOM 1335 N N . LEU A 1 183 ? 8.699 2.371 -1.101 1.00 96.50 183 LEU A N 1
ATOM 1336 C CA . LEU A 1 183 ? 8.204 3.602 -1.712 1.00 96.50 183 LEU A CA 1
ATOM 1337 C C . LEU A 1 183 ? 7.065 4.208 -0.885 1.00 96.50 183 LEU A C 1
ATOM 1339 O O . LEU A 1 183 ? 7.059 5.414 -0.670 1.00 96.50 183 LEU A O 1
ATOM 1343 N N . GLY A 1 184 ? 6.161 3.385 -0.346 1.00 97.00 184 GLY A N 1
ATOM 1344 C CA . GLY A 1 184 ? 5.114 3.863 0.553 1.00 97.00 184 GLY A CA 1
ATOM 1345 C C . GLY A 1 184 ? 5.655 4.543 1.813 1.00 97.00 184 GLY A C 1
ATOM 1346 O O . GLY A 1 184 ? 5.214 5.639 2.157 1.00 97.00 184 GLY A O 1
ATOM 1347 N N . LYS A 1 185 ? 6.676 3.956 2.453 1.00 97.06 185 LYS A N 1
ATOM 1348 C CA . LYS A 1 185 ? 7.388 4.575 3.588 1.00 97.06 185 LYS A CA 1
ATOM 1349 C C . LYS A 1 185 ? 8.038 5.903 3.186 1.00 97.06 185 LYS A C 1
ATOM 1351 O O . LYS A 1 185 ? 7.913 6.888 3.910 1.00 97.06 185 LYS A O 1
ATOM 1356 N N . THR A 1 186 ? 8.718 5.937 2.040 1.00 95.69 186 THR A N 1
ATOM 1357 C CA . THR A 1 186 ? 9.398 7.136 1.526 1.00 95.69 186 THR A CA 1
ATOM 1358 C C . THR A 1 186 ? 8.423 8.269 1.220 1.00 95.69 186 THR A C 1
ATOM 1360 O O . THR A 1 186 ? 8.674 9.403 1.620 1.00 95.69 186 THR A O 1
ATOM 1363 N N . GLU A 1 187 ? 7.306 7.980 0.555 1.00 96.00 187 GLU A N 1
ATOM 1364 C CA . GLU A 1 187 ? 6.290 8.985 0.237 1.00 96.00 187 GLU A CA 1
ATOM 1365 C C . GLU A 1 187 ? 5.625 9.530 1.499 1.00 96.00 187 GLU A C 1
ATOM 1367 O O . GLU A 1 187 ? 5.439 10.740 1.614 1.00 96.00 187 GLU A O 1
ATOM 1372 N N . LEU A 1 188 ? 5.355 8.675 2.490 1.00 95.69 188 LEU A N 1
ATOM 1373 C CA . LEU A 1 188 ? 4.810 9.123 3.766 1.00 95.69 188 LEU A CA 1
ATOM 1374 C C . LEU A 1 188 ? 5.789 10.052 4.505 1.00 95.69 188 LEU A C 1
ATOM 1376 O O . LEU A 1 188 ? 5.409 11.149 4.912 1.00 95.69 188 LEU A O 1
ATOM 1380 N N . LEU A 1 189 ? 7.068 9.669 4.600 1.00 95.81 189 LEU A N 1
ATOM 1381 C CA . LEU A 1 189 ? 8.130 10.512 5.167 1.00 95.81 189 LEU A CA 1
ATOM 1382 C C . LEU A 1 189 ? 8.222 11.870 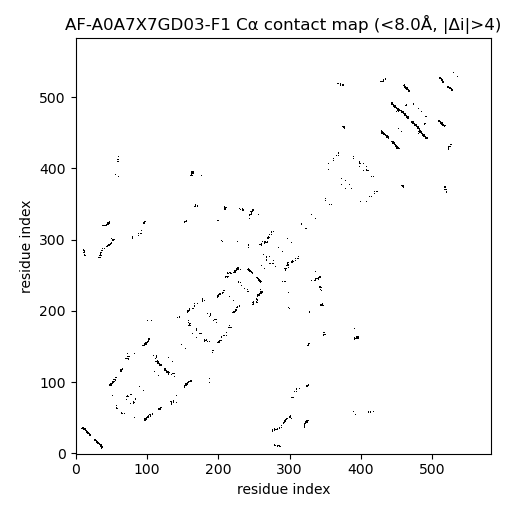4.459 1.00 95.81 189 LEU A C 1
ATOM 1384 O O . LEU A 1 189 ? 8.319 12.906 5.112 1.00 95.81 189 LEU A O 1
ATOM 1388 N N . ARG A 1 190 ? 8.169 11.875 3.123 1.00 95.56 190 ARG A N 1
ATOM 1389 C CA . ARG A 1 190 ? 8.333 13.079 2.301 1.00 95.56 190 ARG A CA 1
ATOM 1390 C C . ARG A 1 190 ? 7.126 14.015 2.365 1.00 95.56 190 ARG A C 1
ATOM 1392 O O . ARG A 1 190 ? 7.303 15.227 2.475 1.00 95.56 190 ARG A O 1
ATOM 1399 N N . LEU A 1 191 ? 5.914 13.475 2.245 1.00 95.62 191 LEU A N 1
ATOM 1400 C CA . LEU A 1 191 ? 4.697 14.269 2.057 1.00 95.62 191 LEU A CA 1
ATOM 1401 C C . LEU A 1 191 ? 4.009 14.630 3.369 1.00 95.62 191 LEU A C 1
ATOM 1403 O O . LEU A 1 191 ? 3.519 15.757 3.494 1.00 95.62 191 LEU A O 1
ATOM 1407 N N . VAL A 1 192 ? 4.015 13.713 4.339 1.00 93.81 192 VAL A N 1
ATOM 1408 C CA . VAL A 1 192 ? 3.448 13.923 5.680 1.00 93.81 192 VAL A CA 1
ATOM 1409 C C . VAL A 1 192 ? 4.501 14.453 6.660 1.00 93.81 192 VAL A C 1
ATOM 1411 O O . VAL A 1 192 ? 4.144 15.126 7.619 1.00 93.81 192 VAL A O 1
ATOM 1414 N N . GLY A 1 193 ? 5.796 14.274 6.378 1.00 91.88 193 GLY A N 1
ATOM 1415 C CA . GLY A 1 193 ? 6.870 14.913 7.147 1.00 91.88 193 GLY A CA 1
ATOM 1416 C C . GLY A 1 193 ? 7.190 14.220 8.472 1.00 91.88 193 GLY A C 1
ATOM 1417 O O . GLY A 1 193 ? 7.508 14.899 9.444 1.00 91.88 193 GLY A O 1
ATOM 1418 N N . LEU A 1 194 ? 7.094 12.888 8.521 1.00 90.69 194 LEU A N 1
ATOM 1419 C CA . LEU A 1 194 ? 7.404 12.108 9.724 1.00 90.69 194 LEU A CA 1
ATOM 1420 C C . LEU A 1 194 ? 8.882 12.240 10.125 1.00 90.69 194 LEU A C 1
ATOM 1422 O O . LEU A 1 194 ? 9.771 12.247 9.271 1.00 90.69 194 LEU A O 1
ATOM 1426 N N . PHE A 1 195 ? 9.147 12.306 11.433 1.00 86.69 195 PHE A N 1
ATOM 1427 C CA . PHE A 1 195 ? 10.509 12.410 11.972 1.00 86.69 195 PHE A CA 1
ATOM 1428 C C . PHE A 1 195 ? 11.279 11.091 11.923 1.00 86.69 195 PHE A C 1
ATOM 1430 O O . PHE A 1 195 ? 12.498 11.086 11.750 1.00 86.69 195 PHE A O 1
ATOM 1437 N N . GLU A 1 196 ? 10.565 9.978 12.063 1.00 89.50 196 GLU A N 1
ATOM 1438 C CA . GLU A 1 196 ? 11.132 8.638 12.067 1.00 89.50 196 GLU A CA 1
ATOM 1439 C C . GLU A 1 196 ? 10.476 7.775 10.997 1.00 89.50 196 GLU A C 1
ATOM 1441 O O . GLU A 1 196 ? 9.327 7.977 10.600 1.00 89.50 196 GLU A O 1
ATOM 1446 N N . THR A 1 197 ? 11.235 6.798 10.506 1.00 92.50 197 THR A N 1
ATOM 1447 C CA . THR A 1 197 ? 10.698 5.821 9.562 1.00 92.50 197 THR A CA 1
ATOM 1448 C C . THR A 1 197 ? 9.685 4.933 10.287 1.00 92.50 197 THR A C 1
ATOM 1450 O O . THR A 1 197 ? 10.069 4.302 11.271 1.00 92.50 197 THR A O 1
ATOM 1453 N N . PRO A 1 198 ? 8.439 4.808 9.793 1.00 93.69 198 PRO A N 1
ATOM 1454 C CA . PRO A 1 198 ? 7.436 3.967 10.434 1.00 93.69 198 PRO A CA 1
ATOM 1455 C C . PRO A 1 198 ? 7.904 2.518 10.601 1.00 93.69 198 PRO A C 1
ATOM 1457 O O . PRO A 1 198 ? 8.420 1.909 9.650 1.00 93.69 198 PRO A O 1
ATOM 1460 N N . ARG A 1 199 ? 7.694 1.980 11.807 1.00 95.56 199 ARG A N 1
ATOM 1461 C CA . ARG A 1 199 ? 7.960 0.577 12.162 1.00 95.56 199 ARG A CA 1
ATOM 1462 C C . ARG A 1 199 ? 6.881 -0.356 11.617 1.00 95.56 199 ARG A C 1
ATOM 1464 O O . ARG A 1 199 ? 7.201 -1.414 11.081 1.00 95.56 199 ARG A O 1
ATOM 1471 N N . GLY A 1 200 ? 5.617 0.050 11.729 1.00 97.19 200 GLY A N 1
ATOM 1472 C CA . GLY A 1 200 ? 4.461 -0.706 11.251 1.00 97.19 200 GLY A CA 1
ATOM 1473 C C . GLY A 1 200 ? 4.119 -0.470 9.780 1.00 97.19 200 GLY A C 1
ATOM 1474 O O . GLY A 1 200 ? 4.608 0.476 9.161 1.00 97.19 200 GLY A O 1
ATOM 1475 N N . ALA A 1 201 ? 3.240 -1.310 9.230 1.00 97.44 201 ALA A N 1
ATOM 1476 C CA . ALA A 1 201 ? 2.555 -1.067 7.959 1.00 97.44 201 ALA A CA 1
ATOM 1477 C C . ALA A 1 201 ? 1.135 -1.658 7.954 1.00 97.44 201 ALA A C 1
ATOM 1479 O O . ALA A 1 201 ? 0.835 -2.597 8.694 1.00 97.44 201 ALA A O 1
ATOM 1480 N N . TYR A 1 202 ? 0.273 -1.129 7.084 1.00 97.19 202 TYR A N 1
ATOM 1481 C CA . TYR A 1 202 ? -1.081 -1.643 6.860 1.00 97.19 202 TYR A CA 1
ATOM 1482 C C . TYR A 1 202 ? -1.125 -2.465 5.561 1.00 97.19 202 TYR A C 1
ATOM 1484 O O . TYR A 1 202 ? -0.953 -1.894 4.477 1.00 97.19 202 TYR A O 1
ATOM 1492 N N . PRO A 1 203 ? -1.315 -3.796 5.625 1.00 94.81 203 PRO A N 1
ATOM 1493 C CA . PRO A 1 203 ? -1.449 -4.617 4.434 1.00 94.81 203 PRO A CA 1
ATOM 1494 C C . PRO A 1 203 ? -2.843 -4.458 3.810 1.00 94.81 203 PRO A C 1
ATOM 1496 O O . PRO A 1 203 ? -3.837 -4.433 4.538 1.00 94.81 203 PRO A O 1
ATOM 1499 N N . PRO A 1 204 ? -2.941 -4.410 2.471 1.00 91.50 204 PRO A N 1
ATOM 1500 C CA . PRO A 1 204 ? -4.221 -4.314 1.775 1.00 91.50 204 PRO A CA 1
ATOM 1501 C C . PRO A 1 204 ? -5.143 -5.470 2.160 1.00 91.50 204 PRO A C 1
ATOM 1503 O O . PRO A 1 204 ? -4.729 -6.634 2.136 1.00 91.50 204 PRO A O 1
ATOM 1506 N N . THR A 1 205 ? -6.397 -5.167 2.494 1.00 90.88 205 THR A N 1
ATOM 1507 C CA . THR A 1 205 ? -7.414 -6.131 2.944 1.00 90.88 205 THR A CA 1
ATOM 1508 C C . THR A 1 205 ? -7.039 -6.959 4.175 1.00 90.88 205 THR A C 1
ATOM 1510 O O . THR A 1 205 ? -7.659 -7.993 4.420 1.00 90.88 205 THR A O 1
ATOM 1513 N N . LEU A 1 206 ? -6.006 -6.571 4.930 1.00 94.44 206 LEU A N 1
ATOM 1514 C CA . LEU A 1 206 ? -5.504 -7.327 6.084 1.00 94.44 206 LEU A CA 1
ATOM 1515 C C . LEU A 1 206 ? -5.071 -8.776 5.758 1.00 94.44 206 LEU A C 1
ATOM 1517 O O . LEU A 1 206 ? -5.002 -9.625 6.648 1.00 94.44 206 LEU A O 1
ATOM 1521 N N . GLU A 1 207 ? -4.802 -9.079 4.485 1.00 92.00 207 GLU A N 1
ATOM 1522 C CA . GLU A 1 207 ? -4.383 -10.412 4.041 1.00 92.00 207 GLU A CA 1
ATOM 1523 C C . GLU A 1 207 ? -2.864 -10.541 4.020 1.00 92.00 207 GLU A C 1
ATOM 1525 O O . GLU A 1 207 ? -2.127 -9.612 3.676 1.00 92.00 207 GLU A O 1
ATOM 1530 N N . LEU A 1 208 ? -2.408 -11.747 4.341 1.00 93.75 208 LEU A N 1
ATOM 1531 C CA . LEU A 1 208 ? -1.010 -12.132 4.305 1.00 93.75 208 LEU A CA 1
ATOM 1532 C C . LEU A 1 208 ? -0.920 -13.626 4.003 1.00 93.75 208 LEU A C 1
ATOM 1534 O O . LEU A 1 208 ? -1.695 -14.422 4.528 1.00 93.75 208 LEU A O 1
ATOM 1538 N N . ASP A 1 209 ? 0.049 -14.010 3.188 1.00 93.31 209 ASP A N 1
ATOM 1539 C CA . ASP A 1 209 ? 0.403 -15.400 2.919 1.00 93.31 209 ASP A CA 1
ATOM 1540 C C . ASP A 1 209 ? 1.898 -15.630 3.178 1.00 93.31 209 ASP A C 1
ATOM 1542 O O . ASP A 1 209 ? 2.659 -14.692 3.436 1.00 93.31 209 ASP A O 1
ATOM 1546 N N . THR A 1 210 ? 2.344 -16.886 3.129 1.00 93.88 210 THR A N 1
ATOM 1547 C CA . THR A 1 210 ? 3.736 -17.230 3.445 1.00 93.88 210 THR A CA 1
ATOM 1548 C C . THR A 1 210 ? 4.741 -16.490 2.555 1.00 93.88 210 THR A C 1
ATOM 1550 O O . THR A 1 210 ? 5.819 -16.131 3.024 1.00 93.88 210 THR A O 1
ATOM 1553 N N . ALA A 1 211 ? 4.413 -16.245 1.284 1.00 91.69 211 ALA A N 1
ATOM 1554 C CA . ALA A 1 211 ? 5.333 -15.639 0.324 1.00 91.69 211 ALA A CA 1
ATOM 1555 C C . ALA A 1 211 ? 5.374 -14.099 0.420 1.00 91.69 211 ALA A C 1
ATOM 1557 O O . ALA A 1 211 ? 6.416 -13.487 0.177 1.00 91.69 211 ALA A O 1
ATOM 1558 N N . SER A 1 212 ? 4.276 -13.462 0.831 1.00 93.56 212 SER A N 1
ATOM 1559 C CA . SER A 1 212 ? 4.175 -12.006 1.000 1.00 93.56 212 SER A CA 1
ATOM 1560 C C . SER A 1 212 ? 4.817 -11.480 2.289 1.00 93.56 212 SER A C 1
ATOM 1562 O O . SER A 1 212 ? 5.092 -10.282 2.367 1.00 93.56 212 SER A O 1
ATOM 1564 N N . ILE A 1 213 ? 5.185 -12.343 3.250 1.00 95.56 213 ILE A N 1
ATOM 1565 C CA . ILE A 1 213 ? 5.995 -11.958 4.429 1.00 95.56 213 ILE A CA 1
ATOM 1566 C C . ILE A 1 213 ? 7.278 -11.226 4.001 1.00 95.56 213 ILE A C 1
ATOM 1568 O O . ILE A 1 213 ? 7.665 -10.219 4.605 1.00 95.56 213 ILE A O 1
ATOM 1572 N N . ALA A 1 214 ? 7.925 -11.701 2.933 1.00 94.81 214 ALA A N 1
ATOM 1573 C CA . ALA A 1 214 ? 9.155 -11.116 2.411 1.00 94.81 214 ALA A CA 1
ATOM 1574 C C . ALA A 1 214 ? 8.978 -9.649 1.982 1.00 94.81 214 ALA A C 1
ATOM 1576 O O . ALA A 1 214 ? 9.897 -8.852 2.175 1.00 94.81 214 ALA A O 1
ATOM 1577 N N . ALA A 1 215 ? 7.801 -9.269 1.465 1.00 95.88 215 ALA A N 1
ATOM 1578 C CA . ALA A 1 215 ? 7.520 -7.900 1.032 1.00 95.88 215 ALA A CA 1
ATOM 1579 C C . ALA A 1 215 ? 7.664 -6.887 2.177 1.00 95.88 215 ALA A C 1
ATOM 1581 O O . ALA A 1 215 ? 8.268 -5.831 1.998 1.00 95.88 215 ALA A O 1
ATOM 1582 N N . PHE A 1 216 ? 7.173 -7.235 3.366 1.00 97.00 216 PHE A N 1
ATOM 1583 C CA . PHE A 1 216 ? 7.272 -6.392 4.555 1.00 97.00 216 PHE A CA 1
ATOM 1584 C C . PHE A 1 216 ? 8.635 -6.515 5.238 1.00 97.00 216 PHE A C 1
ATOM 1586 O O . PHE A 1 216 ? 9.278 -5.503 5.526 1.00 97.00 216 PHE A O 1
ATOM 1593 N N . SER A 1 217 ? 9.122 -7.743 5.437 1.00 96.31 217 SER A N 1
ATOM 1594 C CA . SER A 1 217 ? 10.382 -7.993 6.149 1.00 96.31 217 SER A CA 1
ATOM 1595 C C . SER A 1 217 ? 11.580 -7.335 5.446 1.00 96.31 217 SER A C 1
ATOM 1597 O O . SER A 1 217 ? 12.382 -6.650 6.079 1.00 96.31 217 SER A O 1
ATOM 1599 N N . GLN A 1 218 ? 11.664 -7.432 4.113 1.00 96.00 218 GLN A N 1
ATOM 1600 C CA . GLN A 1 218 ? 12.733 -6.804 3.319 1.00 96.00 218 GLN A CA 1
ATOM 1601 C C . GLN A 1 218 ? 12.575 -5.282 3.158 1.00 96.00 218 GLN A C 1
ATOM 1603 O O . GLN A 1 218 ? 13.485 -4.605 2.670 1.00 96.00 218 GLN A O 1
ATOM 1608 N N . ALA A 1 219 ? 11.423 -4.728 3.535 1.00 96.12 219 ALA A N 1
ATOM 1609 C CA . ALA A 1 219 ? 11.185 -3.289 3.609 1.00 96.12 219 ALA A CA 1
ATOM 1610 C C . ALA A 1 219 ? 11.396 -2.726 5.031 1.00 96.12 219 ALA A C 1
ATOM 1612 O O . ALA A 1 219 ? 11.052 -1.568 5.304 1.00 96.12 219 ALA A O 1
ATOM 1613 N N . SER A 1 220 ? 11.978 -3.533 5.927 1.00 96.31 220 SER A N 1
ATOM 1614 C CA . SER A 1 220 ? 12.217 -3.194 7.332 1.00 96.31 220 SER A CA 1
ATOM 1615 C C . SER A 1 220 ? 10.931 -2.767 8.042 1.00 96.31 220 SER A C 1
ATOM 1617 O O . SER A 1 220 ? 10.885 -1.706 8.665 1.00 96.31 220 SER A O 1
ATOM 1619 N N . VAL A 1 221 ? 9.857 -3.532 7.847 1.00 98.00 221 VAL A N 1
ATOM 1620 C CA . VAL A 1 221 ? 8.616 -3.407 8.617 1.00 98.00 221 VAL A CA 1
ATOM 1621 C C . VAL A 1 221 ? 8.675 -4.401 9.772 1.00 98.00 221 VAL A C 1
ATOM 1623 O O . VAL A 1 221 ? 8.927 -5.588 9.564 1.00 98.00 221 VAL A O 1
ATOM 1626 N N . ASP A 1 222 ? 8.453 -3.903 10.982 1.00 97.38 222 ASP A N 1
ATOM 1627 C CA . ASP A 1 222 ? 8.529 -4.676 12.219 1.00 97.38 222 ASP A CA 1
ATOM 1628 C C . ASP A 1 222 ? 7.226 -5.425 12.492 1.00 97.38 222 ASP A C 1
ATOM 1630 O O . ASP A 1 222 ? 7.258 -6.582 12.929 1.00 97.38 222 ASP A O 1
ATOM 1634 N N . TYR A 1 223 ? 6.086 -4.788 12.207 1.00 98.25 223 TYR A N 1
ATOM 1635 C CA . TYR A 1 223 ? 4.773 -5.390 12.383 1.00 98.25 223 TYR A CA 1
ATOM 1636 C C . TYR A 1 223 ? 3.747 -4.959 11.330 1.00 98.25 223 TYR A C 1
ATOM 1638 O O . TYR A 1 223 ? 3.839 -3.884 10.739 1.00 98.25 223 TYR A O 1
ATOM 1646 N N . VAL A 1 224 ? 2.742 -5.805 11.120 1.00 98.19 224 VAL A N 1
ATOM 1647 C CA . VAL A 1 224 ? 1.591 -5.531 10.250 1.00 98.19 224 VAL A CA 1
ATOM 1648 C C . VAL A 1 224 ? 0.298 -6.005 10.892 1.00 98.19 224 VAL A C 1
ATOM 1650 O O . VAL A 1 224 ? 0.313 -6.860 11.771 1.00 98.19 224 VAL A O 1
ATOM 1653 N N . LEU A 1 225 ? -0.826 -5.481 10.421 1.00 97.75 225 LEU A N 1
ATOM 1654 C CA . LEU A 1 225 ? -2.152 -5.981 10.780 1.00 97.75 225 LEU A CA 1
ATOM 1655 C C . LEU A 1 225 ? -2.494 -7.222 9.956 1.00 97.75 225 LEU A C 1
ATOM 1657 O O . LEU A 1 225 ? -2.111 -7.297 8.798 1.00 97.75 225 LEU A O 1
ATOM 1661 N N . VAL A 1 226 ? -3.230 -8.180 10.505 1.00 96.44 226 VAL A N 1
ATOM 1662 C CA . VAL A 1 226 ? -3.770 -9.310 9.731 1.00 96.44 226 VAL A CA 1
ATOM 1663 C C . VAL A 1 226 ? -5.160 -9.662 10.225 1.00 96.44 226 VAL A C 1
ATOM 1665 O O . VAL A 1 226 ? -5.467 -9.431 11.390 1.00 96.44 226 VAL A O 1
ATOM 1668 N N . ARG A 1 227 ? -5.996 -10.267 9.384 1.00 94.00 227 ARG A N 1
ATOM 1669 C CA . ARG A 1 227 ? -7.227 -10.903 9.878 1.00 94.00 227 ARG A CA 1
ATOM 1670 C C . ARG A 1 227 ? -6.870 -12.042 10.828 1.00 94.00 227 ARG A C 1
ATOM 1672 O O . ARG A 1 227 ? -5.907 -12.772 10.584 1.00 94.00 227 ARG A O 1
ATOM 1679 N N . ASP A 1 228 ? -7.669 -12.241 11.865 1.00 91.69 228 ASP A N 1
ATOM 1680 C CA . ASP A 1 228 ? -7.553 -13.393 12.768 1.00 91.69 228 ASP A CA 1
ATOM 1681 C C . ASP A 1 228 ? -7.568 -14.745 12.020 1.00 91.69 228 ASP A C 1
ATOM 1683 O O . ASP A 1 228 ? -6.852 -15.671 12.400 1.00 91.69 228 ASP A O 1
ATOM 1687 N N . THR A 1 229 ? -8.271 -14.842 10.888 1.00 90.69 229 THR A N 1
ATOM 1688 C CA . THR A 1 229 ? -8.271 -16.029 10.014 1.00 90.69 229 THR A CA 1
ATOM 1689 C C . THR A 1 229 ? -6.905 -16.381 9.422 1.00 90.69 229 THR A C 1
ATOM 1691 O O . THR A 1 229 ? -6.676 -17.547 9.105 1.00 90.69 229 THR A O 1
ATOM 1694 N N . VAL A 1 230 ? -5.967 -15.433 9.312 1.00 92.69 230 VAL A N 1
ATOM 1695 C CA . VAL A 1 230 ? -4.574 -15.724 8.918 1.00 92.69 230 VAL A CA 1
ATOM 1696 C C . VAL A 1 230 ? -3.876 -16.565 9.991 1.00 92.69 230 VAL A C 1
ATOM 1698 O O . VAL A 1 230 ? -3.045 -17.415 9.670 1.00 92.69 230 VAL A O 1
ATOM 1701 N N . LEU A 1 231 ? -4.235 -16.380 11.266 1.00 92.81 231 LEU A N 1
ATOM 1702 C CA . LEU A 1 231 ? -3.636 -17.117 12.380 1.00 92.81 231 LEU A CA 1
ATOM 1703 C C . LEU A 1 231 ? -4.062 -18.592 12.419 1.00 92.81 231 LEU A C 1
ATOM 1705 O O . LEU A 1 231 ? -3.366 -19.411 13.018 1.00 92.81 231 LEU A O 1
ATOM 1709 N N . ALA A 1 232 ? -5.163 -18.953 11.752 1.00 91.06 232 ALA A N 1
ATOM 1710 C CA . ALA A 1 232 ? -5.612 -20.341 11.642 1.00 91.06 232 ALA A CA 1
ATOM 1711 C C . ALA A 1 232 ? -4.632 -21.229 10.849 1.00 91.06 232 ALA A C 1
ATOM 1713 O O . ALA A 1 232 ? -4.619 -22.444 11.042 1.00 91.06 232 ALA A O 1
ATOM 1714 N N . ASP A 1 233 ? -3.787 -20.626 10.006 1.00 93.88 233 ASP A N 1
ATOM 1715 C CA . ASP A 1 233 ? -2.798 -21.318 9.169 1.00 93.88 233 ASP A CA 1
ATOM 1716 C C . ASP A 1 233 ? -1.387 -21.348 9.791 1.00 93.88 233 ASP A C 1
ATOM 1718 O O . ASP A 1 233 ? -0.390 -21.647 9.119 1.00 93.88 233 ASP A O 1
ATOM 1722 N N . LEU A 1 234 ? -1.270 -21.019 11.080 1.00 95.44 234 LEU A N 1
ATOM 1723 C CA . LEU A 1 234 ? -0.022 -21.165 11.822 1.00 95.44 234 LEU A CA 1
ATOM 1724 C C . LEU A 1 234 ? 0.274 -22.636 12.127 1.00 95.44 234 LEU A C 1
ATOM 1726 O O . LEU A 1 234 ? -0.607 -23.433 12.440 1.00 95.44 234 LEU A O 1
ATOM 1730 N N . ALA A 1 235 ? 1.559 -22.993 12.100 1.00 94.88 235 ALA A N 1
ATOM 1731 C CA . ALA A 1 235 ? 2.010 -24.351 12.409 1.00 94.88 235 ALA A CA 1
ATOM 1732 C C . ALA A 1 235 ? 1.790 -24.767 13.880 1.00 94.88 235 ALA A C 1
ATOM 1734 O O . ALA A 1 235 ? 1.872 -25.953 14.204 1.00 94.88 235 ALA A O 1
ATOM 1735 N N . GLU A 1 236 ? 1.543 -23.805 14.771 1.00 92.31 236 GLU A N 1
ATOM 1736 C CA . GLU A 1 236 ? 1.300 -24.004 16.201 1.00 92.31 236 GLU A CA 1
ATOM 1737 C C . GLU A 1 236 ? 0.041 -23.228 16.612 1.00 92.31 236 GLU A C 1
ATOM 1739 O O . GLU A 1 236 ? -0.157 -22.094 16.177 1.00 92.31 236 GLU A O 1
ATOM 1744 N N . SER A 1 237 ? -0.806 -23.831 17.453 1.00 87.62 237 SER A N 1
ATOM 1745 C CA . SER A 1 237 ? -1.985 -23.156 18.004 1.00 87.62 237 SER A CA 1
ATOM 1746 C C . SER A 1 237 ? -1.583 -22.110 19.040 1.00 87.62 237 SER A C 1
ATOM 1748 O O . SER A 1 237 ? -0.700 -22.348 19.865 1.00 87.62 237 SER A O 1
ATOM 1750 N N . LEU A 1 238 ? -2.274 -20.977 19.023 1.00 87.31 238 LEU A N 1
ATOM 1751 C CA . LEU A 1 238 ? -2.064 -19.886 19.967 1.00 87.31 238 LEU A CA 1
ATOM 1752 C C . LEU A 1 238 ? -2.903 -20.090 21.230 1.00 87.31 238 LEU A C 1
ATOM 1754 O O . LEU A 1 238 ? -4.007 -20.631 21.169 1.00 87.31 238 LEU A O 1
ATOM 1758 N N . SER A 1 239 ? -2.384 -19.641 22.372 1.00 78.81 239 SER A N 1
ATOM 1759 C CA . SER A 1 239 ? -3.151 -19.575 23.622 1.00 78.81 239 SER A CA 1
ATOM 1760 C C . SER A 1 239 ? -4.130 -18.402 23.650 1.00 78.81 239 SER A C 1
ATOM 1762 O O . SER A 1 239 ? -5.163 -18.504 24.301 1.00 78.81 239 SER A O 1
ATOM 1764 N N . ASP A 1 240 ? -3.802 -17.316 22.947 1.00 81.44 240 ASP A N 1
ATOM 1765 C CA . ASP A 1 240 ? -4.636 -16.130 22.765 1.00 81.44 240 ASP A CA 1
ATOM 1766 C C . ASP A 1 240 ? -4.522 -15.685 21.299 1.00 81.44 240 ASP A C 1
ATOM 1768 O O . ASP A 1 240 ? -3.421 -15.456 20.795 1.00 81.44 240 ASP A O 1
ATOM 1772 N N . ALA A 1 241 ? -5.655 -15.633 20.598 1.00 81.56 241 ALA A N 1
ATOM 1773 C CA . ALA A 1 241 ? -5.718 -15.315 19.173 1.00 81.56 241 ALA A CA 1
ATOM 1774 C C . ALA A 1 241 ? -5.736 -13.804 18.885 1.00 81.56 241 ALA A C 1
ATOM 1776 O O . ALA A 1 241 ? -5.685 -13.422 17.719 1.00 81.56 241 ALA A O 1
ATOM 1777 N N . LEU A 1 242 ? -5.817 -12.953 19.914 1.00 86.81 242 LEU A N 1
ATOM 1778 C CA . LEU A 1 242 ? -5.862 -11.494 19.772 1.00 86.81 242 LEU A CA 1
ATOM 1779 C C . LEU A 1 242 ? -4.525 -10.813 20.103 1.00 86.81 242 LEU A C 1
ATOM 1781 O O . LEU A 1 242 ? -4.367 -9.614 19.879 1.00 86.81 242 LEU A O 1
ATOM 1785 N N . GLN A 1 243 ? -3.542 -11.566 20.599 1.00 89.31 243 GLN A N 1
ATOM 1786 C CA . GLN A 1 243 ? -2.232 -11.016 20.938 1.00 89.31 243 GLN A CA 1
ATOM 1787 C C . GLN A 1 243 ? -1.308 -10.883 19.722 1.00 89.31 243 GLN A C 1
ATOM 1789 O O . GLN A 1 243 ? -1.441 -11.630 18.750 1.00 89.31 243 GLN A O 1
ATOM 1794 N N . PRO A 1 244 ? -0.323 -9.966 19.774 1.00 95.25 244 PRO A N 1
ATOM 1795 C CA . PRO A 1 244 ? 0.736 -9.894 18.777 1.00 95.25 244 PRO A CA 1
ATOM 1796 C C . PRO A 1 244 ? 1.505 -11.217 18.662 1.00 95.25 244 PRO A C 1
ATOM 1798 O O . PRO A 1 244 ? 1.982 -11.767 19.655 1.00 95.25 244 PRO A O 1
ATOM 1801 N N . VAL A 1 245 ? 1.699 -11.705 17.435 1.00 95.69 245 VAL A N 1
ATOM 1802 C CA . VAL A 1 245 ? 2.401 -12.973 17.169 1.00 95.69 245 VAL A CA 1
ATOM 1803 C C . VAL A 1 245 ? 3.574 -12.736 16.241 1.00 95.69 245 VAL A C 1
ATOM 1805 O O . VAL A 1 245 ? 3.447 -12.075 15.213 1.00 95.69 245 VAL A O 1
ATOM 1808 N N . ARG A 1 246 ? 4.736 -13.317 16.551 1.00 96.94 246 ARG A N 1
ATOM 1809 C CA . ARG A 1 246 ? 5.855 -13.317 15.608 1.00 96.94 246 ARG A CA 1
ATOM 1810 C C . ARG A 1 246 ? 5.739 -14.499 14.657 1.00 96.94 246 ARG A C 1
ATOM 1812 O O . ARG A 1 246 ? 5.675 -15.642 15.100 1.00 96.94 246 ARG A O 1
ATOM 1819 N N . ILE A 1 247 ? 5.784 -14.236 13.356 1.00 97.12 247 ILE A N 1
ATOM 1820 C CA . ILE A 1 247 ? 5.700 -15.255 12.309 1.00 97.12 247 ILE A CA 1
ATOM 1821 C C . ILE A 1 247 ? 6.963 -15.308 11.449 1.00 97.12 247 ILE A C 1
ATOM 1823 O O . ILE A 1 247 ? 7.787 -14.384 11.455 1.00 97.12 247 ILE A O 1
ATOM 1827 N N . THR A 1 248 ? 7.130 -16.411 10.721 1.00 97.38 248 THR A N 1
ATOM 1828 C CA . THR A 1 248 ? 8.217 -16.600 9.754 1.00 97.38 248 THR A CA 1
ATOM 1829 C C . THR A 1 248 ? 7.777 -17.378 8.522 1.00 97.38 248 THR A C 1
ATOM 1831 O O . THR A 1 248 ? 6.889 -18.228 8.595 1.00 97.38 248 THR A O 1
ATOM 1834 N N . ASP A 1 249 ? 8.467 -17.136 7.410 1.00 95.56 249 ASP A N 1
ATOM 1835 C CA . ASP A 1 249 ? 8.423 -17.984 6.218 1.00 95.56 249 ASP A CA 1
ATOM 1836 C C . ASP A 1 249 ? 9.584 -19.001 6.183 1.00 95.56 249 ASP A C 1
ATOM 1838 O O . ASP A 1 249 ? 10.373 -19.120 7.129 1.00 95.56 249 ASP A O 1
ATOM 1842 N N . ALA A 1 250 ? 9.695 -19.739 5.071 1.00 92.81 250 ALA A N 1
ATOM 1843 C CA . ALA A 1 250 ? 10.729 -20.754 4.860 1.00 92.81 250 ALA A CA 1
ATOM 1844 C C . ALA A 1 250 ? 12.126 -20.161 4.592 1.00 92.81 250 ALA A C 1
ATOM 1846 O O . ALA A 1 250 ? 13.130 -20.843 4.793 1.00 92.81 250 ALA A O 1
ATOM 1847 N N . ALA A 1 251 ? 12.200 -18.899 4.162 1.00 94.00 251 ALA A N 1
ATOM 1848 C CA . ALA A 1 251 ? 13.442 -18.157 3.966 1.00 94.00 251 ALA A CA 1
ATOM 1849 C C . ALA A 1 251 ? 13.910 -17.445 5.253 1.00 94.00 251 ALA A C 1
ATOM 1851 O O . ALA A 1 251 ? 14.916 -16.734 5.234 1.00 94.00 251 ALA A O 1
ATOM 1852 N N . ASN A 1 252 ? 13.219 -17.666 6.381 1.00 93.94 252 ASN A N 1
ATOM 1853 C CA . ASN A 1 252 ? 13.463 -17.020 7.670 1.00 93.94 252 ASN A CA 1
ATOM 1854 C C . ASN A 1 252 ? 13.294 -15.485 7.615 1.00 93.94 252 ASN A C 1
ATOM 1856 O O . ASN A 1 252 ? 13.886 -14.763 8.423 1.00 93.94 252 ASN A O 1
ATOM 1860 N N . ASN A 1 253 ? 12.453 -14.985 6.701 1.00 95.81 253 ASN A N 1
ATOM 1861 C CA . ASN A 1 253 ? 11.889 -13.644 6.813 1.00 95.81 253 ASN A CA 1
ATOM 1862 C C . ASN A 1 253 ? 10.932 -13.637 8.004 1.00 95.81 253 ASN A C 1
ATOM 1864 O O . ASN A 1 253 ? 10.102 -14.533 8.145 1.00 95.81 253 ASN A O 1
ATOM 1868 N N . ARG A 1 254 ? 11.062 -12.636 8.875 1.00 95.88 254 ARG A N 1
ATOM 1869 C CA . ARG A 1 254 ? 10.305 -12.546 10.129 1.00 95.88 254 ARG A CA 1
ATOM 1870 C C . ARG A 1 254 ? 9.478 -11.281 10.150 1.00 95.88 254 ARG A C 1
ATOM 1872 O O . ARG A 1 254 ? 9.959 -10.235 9.714 1.00 95.88 254 ARG A O 1
ATOM 1879 N N . LEU A 1 255 ? 8.291 -11.383 10.728 1.00 97.31 255 LEU A N 1
ATOM 1880 C CA . LEU A 1 255 ? 7.350 -10.279 10.856 1.00 97.31 255 LEU A CA 1
ATOM 1881 C C . LEU A 1 255 ? 6.511 -10.479 12.116 1.00 97.31 255 LEU A C 1
ATOM 1883 O O . LEU A 1 255 ? 6.188 -11.616 12.455 1.00 97.31 255 LEU A O 1
ATOM 1887 N N . THR A 1 256 ? 6.183 -9.409 12.828 1.00 97.94 256 THR A N 1
ATOM 1888 C CA . THR A 1 256 ? 5.144 -9.464 13.861 1.00 97.94 256 THR A CA 1
ATOM 1889 C C . THR A 1 256 ? 3.794 -9.188 13.210 1.00 97.94 256 THR A C 1
ATOM 1891 O O . THR A 1 256 ? 3.672 -8.282 12.393 1.00 97.94 256 THR A O 1
ATOM 1894 N N . VAL A 1 257 ? 2.770 -9.957 13.549 1.00 97.62 257 VAL A N 1
ATOM 1895 C CA . VAL A 1 257 ? 1.405 -9.720 13.087 1.00 97.62 257 VAL A CA 1
ATOM 1896 C C . VAL A 1 257 ? 0.511 -9.337 14.254 1.00 97.62 257 VAL A C 1
ATOM 1898 O O . VAL A 1 257 ? 0.637 -9.884 15.350 1.00 97.62 257 VAL A O 1
ATOM 1901 N N . LEU A 1 258 ? -0.366 -8.375 13.999 1.00 97.69 258 LEU A N 1
ATOM 1902 C CA . LEU A 1 258 ? -1.370 -7.859 14.913 1.00 97.69 258 LEU A CA 1
ATOM 1903 C C . LEU A 1 258 ? -2.742 -8.319 14.413 1.00 97.69 258 LEU A C 1
ATOM 1905 O O . LEU A 1 258 ? -3.193 -7.823 13.376 1.00 97.69 258 LEU A O 1
ATOM 1909 N N . PRO A 1 259 ? -3.379 -9.293 15.078 1.00 96.31 259 PRO A N 1
ATOM 1910 C CA . PRO A 1 259 ? -4.659 -9.810 14.628 1.00 96.31 259 PRO A CA 1
ATOM 1911 C C . PRO A 1 259 ? -5.782 -8.793 14.811 1.00 96.31 259 PRO A C 1
ATOM 1913 O O . PRO A 1 259 ? -5.930 -8.162 15.856 1.00 96.31 259 PRO A O 1
ATOM 1916 N N . VAL A 1 260 ? -6.605 -8.686 13.780 1.00 96.62 260 VAL A N 1
ATOM 1917 C CA . VAL A 1 260 ? -7.853 -7.936 13.752 1.00 96.62 260 VAL A CA 1
ATOM 1918 C C . VAL A 1 260 ? -8.977 -8.959 13.688 1.00 96.62 260 VAL A C 1
ATOM 1920 O O . VAL A 1 260 ? -9.011 -9.788 12.775 1.00 96.62 260 VAL A O 1
ATOM 1923 N N . SER A 1 261 ? -9.890 -8.910 14.658 1.00 94.25 261 SER A N 1
ATOM 1924 C CA . SER A 1 261 ? -11.025 -9.831 14.670 1.00 94.25 261 SER A CA 1
ATOM 1925 C C . SER A 1 261 ? -11.960 -9.549 13.500 1.00 94.25 261 SER A C 1
ATOM 1927 O O . SER A 1 261 ? -12.435 -8.421 13.355 1.00 94.25 261 SER A O 1
ATOM 1929 N N . GLU A 1 262 ? -12.280 -10.571 12.704 1.00 91.94 262 GLU A N 1
ATOM 1930 C CA . GLU A 1 262 ? -13.188 -10.420 11.561 1.00 91.94 262 GLU A CA 1
ATOM 1931 C C . GLU A 1 262 ? -14.590 -9.971 12.004 1.00 91.94 262 GLU A C 1
ATOM 1933 O O . GLU A 1 262 ? -15.217 -9.138 11.349 1.00 91.94 262 GLU A O 1
ATOM 1938 N N . ALA A 1 263 ? -15.050 -10.438 13.170 1.00 90.56 263 ALA A N 1
ATOM 1939 C CA . ALA A 1 263 ? -16.327 -10.027 13.745 1.00 90.56 263 ALA A CA 1
ATOM 1940 C C . ALA A 1 263 ? -16.367 -8.515 14.020 1.00 90.56 263 ALA A C 1
ATOM 1942 O O . ALA A 1 263 ? -17.323 -7.848 13.631 1.00 90.56 263 ALA A O 1
ATOM 1943 N N . LEU A 1 264 ? -15.317 -7.960 14.631 1.00 93.38 264 LEU A N 1
ATOM 1944 C CA . LEU A 1 264 ? -15.247 -6.530 14.932 1.00 93.38 264 LEU A CA 1
ATOM 1945 C C . LEU A 1 264 ? -15.019 -5.691 13.667 1.00 93.38 264 LEU A C 1
ATOM 1947 O O . LEU A 1 264 ? -15.682 -4.673 13.469 1.00 93.38 264 LEU A O 1
ATOM 1951 N N . ALA A 1 265 ? -14.134 -6.153 12.785 1.00 93.81 265 ALA A N 1
ATOM 1952 C CA . ALA A 1 265 ? -13.820 -5.494 11.523 1.00 93.81 265 ALA A CA 1
ATOM 1953 C C . ALA A 1 265 ? -15.029 -5.412 10.579 1.00 93.81 265 ALA A C 1
ATOM 1955 O O . ALA A 1 265 ? -15.185 -4.420 9.876 1.00 93.81 265 ALA A O 1
ATOM 1956 N N . SER A 1 266 ? -15.911 -6.420 10.595 1.00 91.94 266 SER A N 1
ATOM 1957 C CA . SER A 1 266 ? -17.142 -6.428 9.791 1.00 91.94 266 SER A CA 1
ATOM 1958 C C . SER A 1 266 ? -18.167 -5.371 10.217 1.00 91.94 266 SER A C 1
ATOM 1960 O O . SER A 1 266 ? -18.991 -4.953 9.408 1.00 91.94 266 SER A O 1
ATOM 1962 N N . VAL A 1 267 ? -18.120 -4.931 11.480 1.00 94.50 267 VAL A N 1
ATOM 1963 C CA . VAL A 1 267 ? -18.994 -3.875 12.016 1.00 94.50 267 VAL A CA 1
ATOM 1964 C C . VAL A 1 267 ? -18.348 -2.496 11.858 1.00 94.50 267 VAL A C 1
ATOM 1966 O O . VAL A 1 267 ? -19.050 -1.498 11.691 1.00 94.50 267 VAL A O 1
ATOM 1969 N N . PHE A 1 268 ? -17.015 -2.426 11.877 1.00 95.44 268 PHE A N 1
ATOM 1970 C CA . PHE A 1 268 ? -16.245 -1.202 11.657 1.00 95.44 268 PHE A CA 1
ATOM 1971 C C . PHE A 1 268 ? -16.139 -0.857 10.158 1.00 95.44 268 PHE A C 1
ATOM 1973 O O . PHE A 1 268 ? -15.055 -0.865 9.587 1.00 95.44 268 PHE A O 1
ATOM 1980 N N . ALA A 1 269 ? -17.279 -0.556 9.532 1.00 92.56 269 ALA A N 1
ATOM 1981 C CA . ALA A 1 269 ? -17.430 -0.259 8.101 1.00 92.56 269 ALA A CA 1
ATOM 1982 C C . ALA A 1 269 ? -18.192 1.065 7.855 1.00 92.56 269 ALA A C 1
ATOM 1984 O O . ALA A 1 269 ? -18.660 1.693 8.807 1.00 92.56 269 ALA A O 1
ATOM 1985 N N . ALA A 1 270 ? -18.361 1.516 6.606 1.00 88.62 270 ALA A N 1
ATOM 1986 C CA . ALA A 1 270 ? -18.982 2.815 6.297 1.00 88.62 270 ALA A CA 1
ATOM 1987 C C . ALA A 1 270 ? -20.392 2.995 6.894 1.00 88.62 270 ALA A C 1
ATOM 1989 O O . ALA A 1 270 ? -20.745 4.082 7.354 1.00 88.62 270 ALA A O 1
ATOM 1990 N N . GLU A 1 271 ? -21.188 1.925 6.957 1.00 87.88 271 GLU A N 1
ATOM 1991 C CA . GLU A 1 271 ? -22.529 1.920 7.564 1.00 87.88 271 GLU A CA 1
ATOM 1992 C C . GLU A 1 271 ? -22.518 1.496 9.050 1.00 87.88 271 GLU A C 1
ATOM 1994 O O . GLU A 1 271 ? -23.455 0.867 9.538 1.00 87.88 271 GLU A O 1
ATOM 1999 N N . CYS A 1 272 ? -21.456 1.834 9.790 1.00 91.31 272 CYS A N 1
ATOM 2000 C CA . CYS A 1 272 ? -21.265 1.422 11.184 1.00 91.31 272 CYS A CA 1
ATOM 2001 C C . CYS A 1 272 ? -22.423 1.834 12.118 1.00 91.31 272 CYS A C 1
ATOM 2003 O O . CYS A 1 272 ? -22.713 3.021 12.313 1.00 91.31 272 CYS A O 1
ATOM 2005 N N . ASP A 1 273 ? -22.993 0.853 12.820 1.00 93.56 273 ASP A N 1
ATOM 2006 C CA . ASP A 1 273 ? -23.789 1.071 14.031 1.00 93.56 273 ASP A CA 1
ATOM 2007 C C . ASP A 1 273 ? -22.848 1.091 15.247 1.00 93.56 273 ASP A C 1
ATOM 2009 O O . ASP A 1 273 ? -22.295 0.066 15.649 1.00 93.56 273 ASP A O 1
ATOM 2013 N N . VAL A 1 274 ? -22.660 2.275 15.839 1.00 94.12 274 VAL A N 1
ATOM 2014 C CA . VAL A 1 274 ? -21.774 2.475 17.000 1.00 94.12 274 VAL A CA 1
ATOM 2015 C C . VAL A 1 274 ? -22.206 1.623 18.199 1.00 94.12 274 VAL A C 1
ATOM 2017 O O . VAL A 1 274 ? -21.352 1.113 18.920 1.00 94.12 274 VAL A O 1
ATOM 2020 N N . GLY A 1 275 ? -23.510 1.420 18.409 1.00 94.56 275 GLY A N 1
ATOM 2021 C CA . GLY A 1 275 ? -24.014 0.577 19.494 1.00 94.56 275 GLY A CA 1
ATOM 2022 C C . GLY A 1 275 ? -23.660 -0.893 19.278 1.00 94.56 275 GLY A C 1
ATOM 2023 O O . GLY A 1 275 ? -23.225 -1.567 20.213 1.00 94.56 275 GLY A O 1
ATOM 2024 N N . LEU A 1 276 ? -23.783 -1.377 18.037 1.00 95.50 276 LEU A N 1
ATOM 2025 C CA . LEU A 1 276 ? -23.367 -2.734 17.669 1.00 95.50 276 LEU A CA 1
ATOM 2026 C C . LEU A 1 276 ? -21.854 -2.909 17.822 1.00 95.50 276 LEU A C 1
ATOM 2028 O O . LEU A 1 276 ? -21.416 -3.928 18.350 1.00 95.50 276 LEU A O 1
ATOM 2032 N N . LEU A 1 277 ? -21.064 -1.912 17.423 1.00 96.12 277 LEU A N 1
ATOM 2033 C CA . LEU A 1 277 ? -19.610 -1.933 17.567 1.00 96.12 277 LEU A CA 1
ATOM 2034 C C . LEU A 1 277 ? -19.183 -1.993 19.043 1.00 96.12 277 LEU A C 1
ATOM 2036 O O . LEU A 1 277 ? -18.367 -2.835 19.416 1.00 96.12 277 LEU A O 1
ATOM 2040 N N . CYS A 1 278 ? -19.785 -1.165 19.904 1.00 95.31 278 CYS A N 1
ATOM 2041 C CA . CYS A 1 278 ? -19.574 -1.222 21.353 1.00 95.31 278 CYS A CA 1
ATOM 2042 C C . CYS A 1 278 ? -19.984 -2.581 21.942 1.00 95.31 278 CYS A C 1
ATOM 2044 O O . CYS A 1 278 ? -19.280 -3.126 22.793 1.00 95.31 278 CYS A O 1
ATOM 2046 N N . ALA A 1 279 ? -21.109 -3.146 21.494 1.00 94.62 279 ALA A N 1
ATOM 2047 C CA . ALA A 1 279 ? -21.570 -4.456 21.939 1.00 94.62 279 ALA A CA 1
ATOM 2048 C C . ALA A 1 279 ? -20.612 -5.579 21.509 1.00 94.62 279 ALA A C 1
ATOM 2050 O O . ALA A 1 279 ? -20.277 -6.438 22.324 1.00 94.62 279 ALA A O 1
ATOM 2051 N N . ALA A 1 280 ? -20.127 -5.545 20.265 1.00 94.94 280 ALA A N 1
ATOM 2052 C CA . ALA A 1 280 ? -19.146 -6.493 19.744 1.00 94.94 280 ALA A CA 1
ATOM 2053 C C . ALA A 1 280 ? -17.829 -6.433 20.533 1.00 94.94 280 ALA A C 1
ATOM 2055 O O . ALA A 1 280 ? -17.329 -7.475 20.958 1.00 94.94 280 ALA A O 1
ATOM 2056 N N . LEU A 1 281 ? -17.319 -5.229 20.817 1.00 94.94 281 LEU A N 1
ATOM 2057 C CA . LEU A 1 281 ? -16.130 -5.049 21.653 1.00 94.94 281 LEU A CA 1
ATOM 2058 C C . LEU A 1 281 ? -16.346 -5.611 23.068 1.00 94.94 281 LEU A C 1
ATOM 2060 O O . LEU A 1 281 ? -15.518 -6.371 23.568 1.00 94.94 281 LEU A O 1
ATOM 2064 N N . ALA A 1 282 ? -17.482 -5.298 23.698 1.00 93.19 282 ALA A N 1
ATOM 2065 C CA . ALA A 1 282 ? -17.812 -5.813 25.024 1.00 93.19 282 ALA A CA 1
ATOM 2066 C C . ALA A 1 282 ? -17.885 -7.348 25.047 1.00 93.19 282 ALA A C 1
ATOM 2068 O O . ALA A 1 282 ? -17.375 -7.972 25.978 1.00 93.19 282 ALA A O 1
ATOM 2069 N N . HIS A 1 283 ? -18.461 -7.964 24.008 1.00 92.31 283 HIS A N 1
ATOM 2070 C CA . HIS A 1 283 ? -18.491 -9.417 23.846 1.00 92.31 283 HIS A CA 1
ATOM 2071 C C . HIS A 1 283 ? -17.091 -10.030 23.758 1.00 92.31 283 HIS A C 1
ATOM 2073 O O . HIS A 1 283 ? -16.838 -11.020 24.439 1.00 92.31 283 HIS A O 1
ATOM 2079 N N . MET A 1 284 ? -16.173 -9.421 23.000 1.00 90.44 284 MET A N 1
ATOM 2080 C CA . MET A 1 284 ? -14.786 -9.895 22.901 1.00 90.44 284 MET A CA 1
ATOM 2081 C C . MET A 1 284 ? -14.042 -9.855 24.240 1.00 90.44 284 MET A C 1
ATOM 2083 O O . MET A 1 284 ? -13.158 -10.669 24.475 1.00 90.44 284 MET A O 1
ATOM 2087 N N . THR A 1 285 ? -14.408 -8.931 25.127 1.00 91.12 285 THR A N 1
ATOM 2088 C CA . THR A 1 285 ? -13.809 -8.818 26.468 1.00 91.12 285 THR A CA 1
ATOM 2089 C C . THR A 1 285 ? -14.562 -9.565 27.568 1.00 91.12 285 THR A C 1
ATOM 2091 O O . THR A 1 285 ? -14.154 -9.520 28.728 1.00 91.12 285 THR A O 1
ATOM 2094 N N . ALA A 1 286 ? -15.677 -10.228 27.248 1.00 89.75 286 ALA A N 1
ATOM 2095 C CA . ALA A 1 286 ? -16.610 -10.734 28.254 1.00 89.75 286 ALA A CA 1
ATOM 2096 C C . ALA A 1 286 ? -16.018 -11.834 29.151 1.00 89.75 286 ALA A C 1
ATOM 2098 O O . ALA A 1 286 ? -16.398 -11.940 30.317 1.00 89.75 286 ALA A O 1
ATOM 2099 N N . ASP A 1 287 ? -15.086 -12.636 28.630 1.00 86.88 287 ASP A N 1
ATOM 2100 C CA . ASP A 1 287 ? -14.415 -13.695 29.391 1.00 86.88 287 ASP A CA 1
ATOM 2101 C C . ASP A 1 287 ? -13.245 -13.190 30.261 1.00 86.88 287 ASP A C 1
ATOM 2103 O O . ASP A 1 287 ? -12.697 -13.952 31.060 1.00 86.88 287 ASP A O 1
ATOM 2107 N N . GLY A 1 288 ? -12.886 -11.907 30.135 1.00 83.94 288 GLY A N 1
ATOM 2108 C CA . GLY A 1 288 ? -11.803 -11.260 30.874 1.00 83.94 288 GLY A CA 1
ATOM 2109 C C . GLY A 1 288 ? -10.390 -11.675 30.453 1.00 83.94 288 GLY A C 1
ATOM 2110 O O . GLY A 1 288 ? -9.438 -11.333 31.154 1.00 83.94 288 GLY A O 1
ATOM 2111 N N . SER A 1 289 ? -10.231 -12.420 29.356 1.00 83.69 289 SER A N 1
ATOM 2112 C CA . SER A 1 289 ? -8.923 -12.873 28.865 1.00 83.69 289 SER A CA 1
ATOM 2113 C C . SER A 1 289 ? -8.227 -11.845 27.971 1.00 83.69 289 SER A C 1
ATOM 2115 O O . SER A 1 289 ? -6.999 -11.765 27.977 1.00 83.69 289 SER A O 1
ATOM 2117 N N . ALA A 1 290 ? -9.002 -11.033 27.248 1.00 88.44 290 ALA A N 1
ATOM 2118 C CA . ALA A 1 290 ? -8.482 -10.053 26.306 1.00 88.44 290 ALA A CA 1
ATOM 2119 C C . ALA A 1 290 ? -7.687 -8.946 27.014 1.00 88.44 290 ALA A C 1
ATOM 2121 O O . ALA A 1 290 ? -8.180 -8.283 27.925 1.00 88.44 290 ALA A O 1
ATOM 2122 N N . GLN A 1 291 ? -6.460 -8.727 26.550 1.00 90.62 291 GLN A N 1
ATOM 2123 C CA . GLN A 1 291 ? -5.553 -7.690 27.057 1.00 90.62 291 GLN A CA 1
ATOM 2124 C C . GLN A 1 291 ? -5.316 -6.572 26.042 1.00 90.62 291 GLN A C 1
ATOM 2126 O O . GLN A 1 291 ? -5.152 -5.411 26.418 1.00 90.62 291 GLN A O 1
ATOM 2131 N N . ALA A 1 292 ? -5.350 -6.929 24.760 1.00 94.12 292 ALA A N 1
ATOM 2132 C CA . ALA A 1 292 ? -5.161 -6.035 23.636 1.00 94.12 292 ALA A CA 1
ATOM 2133 C C . ALA A 1 292 ? -6.162 -6.386 22.530 1.00 94.12 292 ALA A C 1
ATOM 2135 O O . ALA A 1 292 ? -6.420 -7.562 22.270 1.00 94.12 292 ALA A O 1
ATOM 2136 N N . ILE A 1 293 ? -6.725 -5.369 21.883 1.00 96.25 293 ILE A N 1
ATOM 2137 C CA . ILE A 1 293 ? -7.646 -5.512 20.754 1.00 96.25 293 ILE A CA 1
ATOM 2138 C C . ILE A 1 293 ? -7.261 -4.497 19.685 1.00 96.25 293 ILE A C 1
ATOM 2140 O O . ILE A 1 293 ? -7.015 -3.328 19.977 1.00 96.25 293 ILE A O 1
ATOM 2144 N N . VAL A 1 294 ? -7.253 -4.932 18.428 1.00 97.62 294 VAL A N 1
ATOM 2145 C CA . VAL A 1 294 ? -7.066 -4.041 17.284 1.00 97.62 294 VAL A CA 1
ATOM 2146 C C . VAL A 1 294 ? -8.370 -3.918 16.506 1.00 97.62 294 VAL A C 1
ATOM 2148 O O . VAL A 1 294 ? -8.996 -4.920 16.160 1.00 97.62 294 VAL A O 1
ATOM 2151 N N . VAL A 1 295 ? -8.777 -2.679 16.234 1.00 97.44 295 VAL A N 1
ATOM 2152 C CA . VAL A 1 295 ? -9.982 -2.333 15.474 1.00 97.44 295 VAL A CA 1
ATOM 2153 C C . VAL A 1 295 ? -9.554 -1.711 14.154 1.00 97.44 295 VAL A C 1
ATOM 2155 O O . VAL A 1 295 ? -8.947 -0.644 14.138 1.00 97.44 295 VAL A O 1
ATOM 2158 N N . ALA A 1 296 ? -9.861 -2.376 13.048 1.00 97.00 296 ALA A N 1
ATOM 2159 C CA . ALA A 1 296 ? -9.585 -1.900 11.698 1.00 97.00 296 ALA A CA 1
ATOM 2160 C C . ALA A 1 296 ? -10.661 -2.445 10.744 1.00 97.00 296 ALA A C 1
ATOM 2162 O O . ALA A 1 296 ? -11.205 -3.516 11.022 1.00 97.00 296 ALA A O 1
ATOM 2163 N N . PRO A 1 297 ? -10.972 -1.759 9.632 1.00 95.19 297 PRO A N 1
ATOM 2164 C CA . PRO A 1 297 ? -11.930 -2.263 8.651 1.00 95.19 297 PRO A CA 1
ATOM 2165 C C . PRO A 1 297 ? -11.321 -3.418 7.843 1.00 95.19 297 PRO A C 1
ATOM 2167 O O . PRO A 1 297 ? -10.099 -3.498 7.685 1.00 95.19 297 PRO A O 1
ATOM 2170 N N . LEU A 1 298 ? -12.175 -4.293 7.300 1.00 92.00 298 LEU A N 1
ATOM 2171 C CA . LEU A 1 298 ? -11.754 -5.376 6.395 1.00 92.00 298 LEU A CA 1
ATOM 2172 C C . LEU A 1 298 ? -11.320 -4.869 5.012 1.00 92.00 298 LEU A C 1
ATOM 2174 O O . LEU A 1 298 ? -10.475 -5.495 4.369 1.00 92.00 298 LEU A O 1
ATOM 2178 N N . ASP A 1 299 ? -11.905 -3.762 4.555 1.00 91.12 299 ASP A N 1
ATOM 2179 C CA . ASP A 1 299 ? -11.530 -3.073 3.322 1.00 91.12 299 ASP A CA 1
ATOM 2180 C C . ASP A 1 299 ? -11.158 -1.625 3.649 1.00 91.12 299 ASP A C 1
ATOM 2182 O O . ASP A 1 299 ? -11.949 -0.875 4.215 1.00 91.12 299 ASP A O 1
ATOM 2186 N N . GLU A 1 300 ? -9.953 -1.214 3.268 1.00 91.94 300 GLU A N 1
ATOM 2187 C CA . GLU A 1 300 ? -9.441 0.144 3.452 1.00 91.94 300 GLU A CA 1
ATOM 2188 C C . GLU A 1 300 ? -10.269 1.247 2.765 1.00 91.94 300 GLU A C 1
ATOM 2190 O O . GLU A 1 300 ? -10.064 2.425 3.058 1.00 91.94 300 GLU A O 1
ATOM 2195 N N . TYR A 1 301 ? -11.198 0.889 1.873 1.00 89.19 301 TYR A N 1
ATOM 2196 C CA . TYR A 1 301 ? -12.138 1.825 1.247 1.00 89.19 301 TYR A CA 1
ATOM 2197 C C . TYR A 1 301 ? -13.524 1.869 1.913 1.00 89.19 301 TYR A C 1
ATOM 2199 O O . TYR A 1 301 ? -14.327 2.730 1.556 1.00 89.19 301 TYR A O 1
ATOM 2207 N N . ASP A 1 302 ? -13.811 0.964 2.852 1.00 89.88 302 ASP A N 1
ATOM 2208 C CA . ASP A 1 302 ? -15.096 0.847 3.551 1.00 89.88 302 ASP A CA 1
ATOM 2209 C C . ASP A 1 302 ? -14.922 1.227 5.029 1.00 89.88 302 ASP A C 1
ATOM 2211 O O . ASP A 1 302 ? -14.847 0.380 5.917 1.00 89.88 302 ASP A O 1
ATOM 2215 N N . VAL A 1 303 ? -14.769 2.529 5.286 1.00 89.31 303 VAL A N 1
ATOM 2216 C CA . VAL A 1 303 ? -14.394 3.078 6.601 1.00 89.31 303 VAL A CA 1
ATOM 2217 C C . VAL A 1 303 ? -15.566 3.868 7.201 1.00 89.31 303 VAL A C 1
ATOM 2219 O O . VAL A 1 303 ? -16.182 4.652 6.473 1.00 89.31 303 VAL A O 1
ATOM 2222 N N . PRO A 1 304 ? -15.867 3.734 8.512 1.00 90.38 304 PRO A N 1
ATOM 2223 C CA . PRO A 1 304 ? -16.868 4.568 9.179 1.00 90.38 304 PRO A CA 1
ATOM 2224 C C . PRO A 1 304 ? -16.565 6.066 9.048 1.00 90.38 304 PRO A C 1
ATOM 2226 O O . PRO A 1 304 ? -15.411 6.480 8.912 1.00 90.38 304 PRO A O 1
ATOM 2229 N N . SER A 1 305 ? -17.588 6.913 9.175 1.00 87.12 305 SER A N 1
ATOM 2230 C CA . SER A 1 305 ? -17.366 8.358 9.232 1.00 87.12 305 SER A CA 1
ATOM 2231 C C . SER A 1 305 ? -16.542 8.748 10.462 1.00 87.12 305 SER A C 1
ATOM 2233 O O . SER A 1 305 ? -16.628 8.125 11.524 1.00 87.12 305 SER A O 1
ATOM 2235 N N . PHE A 1 306 ? -15.777 9.837 10.366 1.00 85.38 306 PHE A N 1
ATOM 2236 C CA . PHE A 1 306 ? -14.998 10.333 11.502 1.00 85.38 306 PHE A CA 1
ATOM 2237 C C . PHE A 1 306 ? -15.875 10.690 12.713 1.00 85.38 306 PHE A C 1
ATOM 2239 O O . PHE A 1 306 ? -15.444 10.513 13.850 1.00 85.38 306 PHE A O 1
ATOM 2246 N N . GLU A 1 307 ? -17.121 11.130 12.507 1.00 85.81 307 GLU A N 1
ATOM 2247 C CA . GLU A 1 307 ? -18.084 11.316 13.595 1.00 85.81 307 GLU A CA 1
ATOM 2248 C C . GLU A 1 307 ? -18.470 9.997 14.284 1.00 85.81 307 GLU A C 1
ATOM 2250 O O . GLU A 1 307 ? -18.582 9.974 15.512 1.00 85.81 307 GLU A O 1
ATOM 2255 N N . GLN A 1 308 ? -18.655 8.907 13.530 1.00 90.31 308 GLN A N 1
ATOM 2256 C CA . GLN A 1 308 ? -18.926 7.579 14.095 1.00 90.31 308 GLN A CA 1
ATOM 2257 C C . GLN A 1 308 ? -17.714 7.058 14.875 1.00 90.31 308 GLN A C 1
ATOM 2259 O O . GLN A 1 308 ? -17.887 6.596 16.002 1.00 90.31 308 GLN A O 1
ATOM 2264 N N . ILE A 1 309 ? -16.498 7.207 14.334 1.00 91.50 309 ILE A N 1
ATOM 2265 C CA . ILE A 1 309 ? -15.251 6.819 15.018 1.00 91.50 309 ILE A CA 1
ATOM 2266 C C . ILE A 1 309 ? -15.095 7.602 16.327 1.00 91.50 309 ILE A C 1
ATOM 2268 O O . ILE A 1 309 ? -14.869 7.006 17.378 1.00 91.50 309 ILE A O 1
ATOM 2272 N N . ALA A 1 310 ? -15.288 8.925 16.296 1.00 89.31 310 ALA A N 1
ATOM 2273 C CA . ALA A 1 310 ? -15.236 9.764 17.493 1.00 89.31 310 ALA A CA 1
ATOM 2274 C C . ALA A 1 310 ? -16.313 9.380 18.518 1.00 89.31 310 ALA A C 1
ATOM 2276 O O . ALA A 1 310 ? -16.069 9.400 19.723 1.00 89.31 310 ALA A O 1
ATOM 2277 N N . SER A 1 311 ? -17.521 9.042 18.054 1.00 91.25 311 SER A N 1
ATOM 2278 C CA . SER A 1 311 ? -18.593 8.583 18.935 1.00 91.25 311 SER A CA 1
ATOM 2279 C C . SER A 1 311 ? -18.220 7.272 19.615 1.00 91.25 311 SER A C 1
ATOM 2281 O O . SER A 1 311 ? -18.329 7.185 20.831 1.00 91.25 311 SER A O 1
ATOM 2283 N N . PHE A 1 312 ? -17.730 6.292 18.856 1.00 93.44 312 PHE A N 1
ATOM 2284 C CA . PHE A 1 312 ? -17.254 5.021 19.393 1.00 93.44 312 PHE A CA 1
ATOM 2285 C C . PHE A 1 312 ? -16.143 5.221 20.428 1.00 93.44 312 PHE A C 1
ATOM 2287 O O . PHE A 1 312 ? -16.258 4.722 21.544 1.00 93.44 312 PHE A O 1
ATOM 2294 N N . ALA A 1 313 ? -15.125 6.019 20.097 1.00 92.69 313 ALA A N 1
ATOM 2295 C CA . ALA A 1 313 ? -14.014 6.335 20.990 1.00 92.69 313 ALA A CA 1
ATOM 2296 C C . ALA A 1 313 ? -14.479 6.925 22.330 1.00 92.69 313 ALA A C 1
ATOM 2298 O O . ALA A 1 313 ? -14.022 6.506 23.393 1.00 92.69 313 ALA A O 1
ATOM 2299 N N . ARG A 1 314 ? -15.432 7.866 22.296 1.00 91.69 314 ARG A N 1
ATOM 2300 C CA . ARG A 1 314 ? -16.002 8.451 23.516 1.00 91.69 314 ARG A CA 1
ATOM 2301 C C . ARG A 1 314 ? -16.754 7.426 24.358 1.00 91.69 314 ARG A C 1
ATOM 2303 O O . ARG A 1 314 ? -16.587 7.437 25.573 1.00 91.69 314 ARG A O 1
ATOM 2310 N N . GLU A 1 315 ? -17.555 6.559 23.741 1.00 91.50 315 GLU A N 1
ATOM 2311 C CA . GLU A 1 315 ? -18.315 5.528 24.464 1.00 91.50 315 GLU A CA 1
ATOM 2312 C C . GLU A 1 315 ? -17.382 4.534 25.174 1.00 91.50 315 GLU A C 1
ATOM 2314 O O . GLU A 1 315 ? -17.567 4.237 26.356 1.00 91.50 315 GLU A O 1
ATOM 2319 N N . ILE A 1 316 ? -16.331 4.061 24.497 1.00 91.56 316 ILE A N 1
ATOM 2320 C CA . ILE A 1 316 ? -15.399 3.094 25.098 1.00 91.56 316 ILE A CA 1
ATOM 2321 C C . ILE A 1 316 ? -14.523 3.732 26.181 1.00 91.56 316 ILE A C 1
ATOM 2323 O O . ILE A 1 316 ? -14.336 3.116 27.230 1.00 91.56 316 ILE A O 1
ATOM 2327 N N . LEU A 1 317 ? -14.066 4.977 26.006 1.00 90.75 317 LEU A N 1
ATOM 2328 C CA . LEU A 1 317 ? -13.335 5.705 27.050 1.00 90.75 317 LEU A CA 1
ATOM 2329 C C . LEU A 1 317 ? -14.224 5.975 28.272 1.00 90.75 317 LEU A C 1
ATOM 2331 O O . LEU A 1 317 ? -13.796 5.769 29.408 1.00 90.75 317 LEU A O 1
ATOM 2335 N N . ALA A 1 318 ? -15.481 6.379 28.057 1.00 89.94 318 ALA A N 1
ATOM 2336 C CA . ALA A 1 318 ? -16.434 6.648 29.134 1.00 89.94 318 ALA A CA 1
ATOM 2337 C C . ALA A 1 318 ? -16.762 5.403 29.973 1.00 89.94 318 ALA A C 1
ATOM 2339 O O . ALA A 1 318 ? -17.128 5.538 31.142 1.00 89.94 318 ALA A O 1
ATOM 2340 N N . SER A 1 319 ? -16.606 4.200 29.410 1.00 88.88 319 SER A N 1
ATOM 2341 C CA . SER A 1 319 ? -16.788 2.950 30.154 1.00 88.88 319 SER A CA 1
ATOM 2342 C C . SER A 1 319 ? -15.731 2.726 31.244 1.00 88.88 319 SER A C 1
ATOM 2344 O O . SER A 1 319 ? -15.979 1.972 32.181 1.00 88.88 319 SER A O 1
ATOM 2346 N N . GLY A 1 320 ? -14.544 3.336 31.115 1.00 89.06 320 GLY A N 1
ATOM 2347 C CA . GLY A 1 320 ? -13.398 3.115 32.002 1.00 89.06 320 GLY A CA 1
ATOM 2348 C C . GLY A 1 320 ? -12.730 1.737 31.883 1.00 89.06 320 GLY A C 1
ATOM 2349 O O . GLY A 1 320 ? -11.698 1.518 32.510 1.00 89.06 320 GLY A O 1
ATOM 2350 N N . ALA A 1 321 ? -13.275 0.817 31.079 1.00 91.25 321 ALA A N 1
ATOM 2351 C CA . ALA A 1 321 ? -12.725 -0.526 30.882 1.00 91.25 321 ALA A CA 1
ATOM 2352 C C . ALA A 1 321 ? -11.648 -0.592 29.787 1.00 91.25 321 ALA A C 1
ATOM 2354 O O . ALA A 1 321 ? -10.915 -1.577 29.701 1.00 91.25 321 ALA A O 1
ATOM 2355 N N . PHE A 1 322 ? -11.540 0.448 28.960 1.00 93.31 322 PHE A N 1
ATOM 2356 C CA . PHE A 1 322 ? -10.649 0.483 27.806 1.00 93.31 322 PHE A CA 1
ATOM 2357 C C . PHE A 1 322 ? -9.674 1.650 27.887 1.00 93.31 322 PHE A C 1
ATOM 2359 O O . PHE A 1 322 ? -10.030 2.746 28.324 1.00 93.31 322 PHE A O 1
ATOM 2366 N N . ARG A 1 323 ? -8.456 1.417 27.401 1.00 93.88 323 ARG A N 1
ATOM 2367 C CA . ARG A 1 323 ? -7.461 2.451 27.126 1.00 93.88 323 ARG A CA 1
ATOM 2368 C C . ARG A 1 323 ? -7.206 2.483 25.626 1.00 93.88 323 ARG A C 1
ATOM 2370 O O . ARG A 1 323 ? -6.962 1.443 25.024 1.00 93.88 323 ARG A O 1
ATOM 2377 N N . LEU A 1 324 ? -7.258 3.667 25.030 1.00 94.94 324 LEU A N 1
ATOM 2378 C CA . LEU A 1 324 ? -6.911 3.844 23.625 1.00 94.94 324 LEU A CA 1
ATOM 2379 C C . LEU A 1 324 ? -5.407 4.014 23.467 1.00 94.94 324 LEU A C 1
ATOM 2381 O O . LEU A 1 324 ? -4.787 4.738 24.244 1.00 94.94 324 LEU A O 1
ATOM 2385 N N . VAL A 1 325 ? -4.839 3.317 22.487 1.00 96.38 325 VAL A N 1
ATOM 2386 C CA . VAL A 1 325 ? -3.401 3.301 22.201 1.00 96.38 325 VAL A CA 1
ATOM 2387 C C . VAL A 1 325 ? -3.152 3.287 20.692 1.00 96.38 325 VAL A C 1
ATOM 2389 O O . VAL A 1 325 ? -3.995 2.867 19.898 1.00 96.38 325 VAL A O 1
ATOM 2392 N N . THR A 1 326 ? -1.971 3.721 20.274 1.00 96.31 326 THR A N 1
ATOM 2393 C CA . THR A 1 326 ? -1.457 3.504 18.915 1.00 96.31 326 THR A CA 1
ATOM 2394 C C . THR A 1 326 ? -0.973 2.057 18.730 1.00 96.31 326 THR A C 1
ATOM 2396 O O . THR A 1 326 ? -0.839 1.306 19.700 1.00 96.31 326 THR A O 1
ATOM 2399 N N . LEU A 1 327 ? -0.690 1.624 17.492 1.00 97.38 327 LEU A N 1
ATOM 2400 C CA . LEU A 1 327 ? -0.129 0.282 17.264 1.00 97.38 327 LEU A CA 1
ATOM 2401 C C . LEU A 1 327 ? 1.273 0.136 17.864 1.00 97.38 327 LEU A C 1
ATOM 2403 O O . LEU A 1 327 ? 1.601 -0.928 18.386 1.00 97.38 327 LEU A O 1
ATOM 2407 N N . ASP A 1 328 ? 2.086 1.191 17.811 1.00 96.19 328 ASP A N 1
ATOM 2408 C CA . ASP A 1 328 ? 3.410 1.211 18.437 1.00 96.19 328 ASP A CA 1
ATOM 2409 C C . ASP A 1 328 ? 3.309 1.017 19.958 1.00 96.19 328 ASP A C 1
ATOM 2411 O O . ASP A 1 328 ? 3.966 0.133 20.509 1.00 96.19 328 ASP A O 1
ATOM 2415 N N . GLU A 1 329 ? 2.429 1.766 20.626 1.00 96.88 329 GLU A N 1
ATOM 2416 C CA . GLU A 1 329 ? 2.175 1.626 22.066 1.00 96.88 329 GLU A CA 1
ATOM 2417 C C . GLU A 1 329 ? 1.623 0.238 22.431 1.00 96.88 329 GLU A C 1
ATOM 2419 O O . GLU A 1 329 ? 1.999 -0.329 23.464 1.00 96.88 329 GLU A O 1
ATOM 2424 N N . LEU A 1 330 ? 0.759 -0.335 21.584 1.00 97.12 330 LEU A N 1
ATOM 2425 C CA . LEU A 1 330 ? 0.218 -1.683 21.771 1.00 97.12 330 LEU A CA 1
ATOM 2426 C C . LEU A 1 330 ? 1.323 -2.741 21.681 1.00 97.12 330 LEU A C 1
ATOM 2428 O O . LEU A 1 330 ? 1.417 -3.594 22.562 1.00 97.12 330 LEU A O 1
ATOM 2432 N N . VAL A 1 331 ? 2.185 -2.679 20.661 1.00 96.56 331 VAL A N 1
ATOM 2433 C CA . VAL A 1 331 ? 3.315 -3.612 20.486 1.00 96.56 331 VAL A CA 1
ATOM 2434 C C . VAL A 1 331 ? 4.339 -3.475 21.615 1.00 96.56 331 VAL A C 1
ATOM 2436 O O . VAL A 1 331 ? 4.939 -4.468 22.026 1.00 96.56 331 VAL A O 1
ATOM 2439 N N . GLU A 1 332 ? 4.550 -2.264 22.128 1.00 95.94 332 GLU A N 1
ATOM 2440 C CA . GLU A 1 332 ? 5.447 -2.019 23.260 1.00 95.94 332 GLU A CA 1
ATOM 2441 C C . GLU A 1 332 ? 4.880 -2.544 24.583 1.00 95.94 332 GLU A C 1
ATOM 2443 O O . GLU A 1 332 ? 5.628 -3.106 25.388 1.00 95.94 332 GLU A O 1
ATOM 2448 N N . SER A 1 333 ? 3.568 -2.407 24.791 1.00 95.75 333 SER A N 1
ATOM 2449 C CA . SER A 1 333 ? 2.874 -2.914 25.982 1.00 95.75 333 SER A CA 1
ATOM 2450 C C . SER A 1 333 ? 2.739 -4.441 25.962 1.00 95.75 333 SER A C 1
ATOM 2452 O O . SER A 1 333 ? 2.857 -5.085 27.006 1.00 95.75 333 SER A O 1
ATOM 2454 N N . TRP A 1 334 ? 2.559 -5.022 24.771 1.00 94.69 334 TRP A N 1
ATOM 2455 C CA . TRP A 1 334 ? 2.295 -6.446 24.549 1.00 94.69 334 TRP A CA 1
ATOM 2456 C C . TRP A 1 334 ? 3.266 -7.039 23.515 1.00 94.69 334 TRP A C 1
ATOM 2458 O O . TRP A 1 334 ? 2.859 -7.424 22.417 1.00 94.69 334 TRP A O 1
ATOM 2468 N N . PRO A 1 335 ? 4.574 -7.115 23.820 1.00 93.75 335 PRO A N 1
ATOM 2469 C CA . PRO A 1 335 ? 5.555 -7.595 22.858 1.00 93.75 335 PRO A CA 1
ATOM 2470 C C . PRO A 1 335 ? 5.319 -9.077 22.526 1.00 93.75 335 PRO A C 1
ATOM 2472 O O . PRO A 1 335 ? 5.105 -9.879 23.439 1.00 93.75 335 PRO A O 1
ATOM 2475 N N . PRO A 1 336 ? 5.430 -9.479 21.246 1.00 92.69 336 PRO A N 1
ATOM 2476 C CA . PRO A 1 336 ? 5.247 -10.869 20.856 1.00 92.69 336 PRO A CA 1
ATOM 2477 C C . PRO A 1 336 ? 6.374 -11.747 21.405 1.00 92.69 336 PRO A C 1
ATOM 2479 O O . PRO A 1 336 ? 7.507 -11.297 21.636 1.00 92.69 336 PRO A O 1
ATOM 2482 N N . ASP A 1 337 ? 6.102 -13.045 21.491 1.00 89.81 337 ASP A N 1
ATOM 2483 C CA . ASP A 1 337 ? 7.129 -14.031 21.793 1.00 89.81 337 ASP A CA 1
ATOM 2484 C C . ASP A 1 337 ? 8.312 -13.958 20.815 1.00 89.81 337 ASP 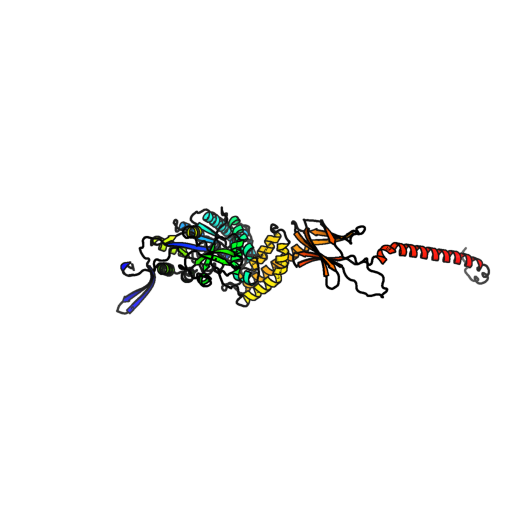A C 1
ATOM 2486 O O . ASP A 1 337 ? 8.188 -13.745 19.604 1.00 89.81 337 ASP A O 1
ATOM 2490 N N . ARG A 1 338 ? 9.521 -14.182 21.346 1.00 88.38 338 ARG A N 1
ATOM 2491 C CA . ARG A 1 338 ? 10.757 -14.108 20.546 1.00 88.38 338 ARG A CA 1
ATOM 2492 C C . ARG A 1 338 ? 10.860 -15.217 19.501 1.00 88.38 338 ARG A C 1
ATOM 2494 O O . ARG A 1 338 ? 11.588 -15.055 18.519 1.00 88.38 338 ARG A O 1
ATOM 2501 N N . ARG A 1 339 ? 10.205 -16.357 19.741 1.00 93.94 339 ARG A N 1
ATOM 2502 C CA . ARG A 1 339 ? 10.210 -17.509 18.838 1.00 93.94 339 ARG A CA 1
ATOM 2503 C C . ARG A 1 339 ? 9.154 -17.281 17.751 1.00 93.94 339 ARG A C 1
ATOM 2505 O O . ARG A 1 339 ? 7.978 -17.257 18.088 1.00 93.94 339 ARG A O 1
ATOM 2512 N N . PRO A 1 340 ? 9.544 -17.156 16.470 1.00 95.81 340 PRO A N 1
ATOM 2513 C CA . PRO A 1 340 ? 8.563 -17.045 15.407 1.00 95.81 340 PRO A CA 1
ATOM 2514 C C . PRO A 1 340 ? 7.867 -18.387 15.147 1.00 95.81 340 PRO A C 1
ATOM 2516 O O . PRO A 1 340 ? 8.504 -19.442 15.226 1.00 95.81 340 PRO A O 1
ATOM 2519 N N . ILE A 1 341 ? 6.591 -18.326 14.778 1.00 96.81 341 ILE A N 1
ATOM 2520 C CA . ILE A 1 341 ? 5.784 -19.467 14.336 1.00 96.81 341 ILE A CA 1
ATOM 2521 C C . ILE A 1 341 ? 5.725 -19.464 12.808 1.00 96.81 341 ILE A C 1
ATOM 2523 O O . ILE A 1 341 ? 5.593 -18.417 12.176 1.00 96.81 341 ILE A O 1
ATOM 2527 N N . TYR A 1 342 ? 5.863 -20.630 12.185 1.00 97.19 342 TYR A N 1
ATOM 2528 C CA . TYR A 1 342 ? 5.777 -20.726 10.731 1.00 97.19 342 TYR A CA 1
ATOM 2529 C C . TYR A 1 342 ? 4.336 -20.489 10.258 1.00 97.19 342 TYR A C 1
ATOM 2531 O O . TYR A 1 342 ? 3.418 -21.149 10.750 1.00 97.19 342 TYR A O 1
ATOM 2539 N N . LEU A 1 343 ? 4.152 -19.580 9.296 1.00 96.44 343 LEU A N 1
ATOM 2540 C CA . LEU A 1 343 ? 2.881 -19.398 8.594 1.00 96.44 343 LEU A CA 1
ATOM 2541 C C . LEU A 1 343 ? 2.847 -20.336 7.385 1.00 96.44 343 LEU A C 1
ATOM 2543 O O . LEU A 1 343 ? 3.717 -20.245 6.518 1.00 96.44 343 LEU A O 1
ATOM 2547 N N . SER A 1 344 ? 1.843 -21.210 7.312 1.00 94.56 344 SER A N 1
ATOM 2548 C CA . SER A 1 344 ? 1.648 -22.173 6.222 1.00 94.56 344 SER A CA 1
ATOM 2549 C C . SER A 1 344 ? 0.397 -21.837 5.405 1.00 94.56 344 SER A C 1
ATOM 2551 O O . SER A 1 344 ? -0.502 -22.667 5.259 1.00 94.56 344 SER A O 1
ATOM 2553 N N . ARG A 1 345 ? 0.348 -20.623 4.854 1.00 91.69 345 ARG A N 1
ATOM 2554 C CA . ARG A 1 345 ? -0.797 -20.100 4.105 1.00 91.69 345 ARG A CA 1
ATOM 2555 C C . ARG A 1 345 ? -0.409 -19.829 2.660 1.00 91.69 345 ARG A C 1
ATOM 2557 O O . ARG A 1 345 ? 0.594 -19.171 2.392 1.00 91.69 345 ARG A O 1
ATOM 2564 N N . TYR A 1 346 ? -1.236 -20.301 1.736 1.00 85.50 346 TYR A N 1
ATOM 2565 C CA . TYR A 1 346 ? -1.081 -20.060 0.304 1.00 85.50 346 TYR A CA 1
ATOM 2566 C C . TYR A 1 346 ? -2.281 -19.249 -0.181 1.00 85.50 346 TYR A C 1
ATOM 2568 O O . TYR A 1 346 ? -3.421 -19.654 0.038 1.00 85.50 346 TYR A O 1
ATOM 2576 N N . GLY A 1 347 ? -2.028 -18.107 -0.818 1.00 78.62 347 GLY A N 1
ATOM 2577 C CA . GLY A 1 347 ? -3.066 -17.195 -1.288 1.00 78.62 347 GLY A CA 1
ATOM 2578 C C . GLY A 1 347 ? -2.747 -16.603 -2.658 1.00 78.62 347 GLY A C 1
ATOM 2579 O O . GLY A 1 347 ? -1.919 -17.120 -3.405 1.00 78.62 347 GLY A O 1
ATOM 2580 N N . GLY A 1 348 ? -3.446 -15.518 -3.003 1.00 70.62 348 GLY A N 1
ATOM 2581 C CA . GLY A 1 348 ? -3.133 -14.723 -4.196 1.00 70.62 348 GLY A CA 1
ATOM 2582 C C . GLY A 1 348 ? -3.714 -15.234 -5.516 1.00 70.62 348 GLY A C 1
ATOM 2583 O O . GLY A 1 348 ? -3.258 -14.826 -6.586 1.00 70.62 348 GLY A O 1
ATOM 2584 N N . TYR A 1 349 ? -4.716 -16.117 -5.483 1.00 70.06 349 TYR A N 1
ATOM 2585 C CA . TYR A 1 349 ? -5.356 -16.585 -6.711 1.00 70.06 349 TYR A CA 1
ATOM 2586 C C . TYR A 1 349 ? -6.226 -15.495 -7.345 1.00 70.06 349 TYR A C 1
ATOM 2588 O O . TYR A 1 349 ? -7.060 -14.863 -6.699 1.00 70.06 349 TYR A O 1
ATOM 2596 N N . ALA A 1 350 ? -6.042 -15.301 -8.649 1.00 68.69 350 ALA A N 1
ATOM 2597 C CA . ALA A 1 350 ? -6.820 -14.361 -9.437 1.00 68.69 350 ALA A CA 1
ATOM 2598 C C . ALA A 1 350 ? -8.224 -14.908 -9.721 1.00 68.69 350 ALA A C 1
ATOM 2600 O O . ALA A 1 350 ? -8.427 -15.755 -10.606 1.00 68.69 350 ALA A O 1
ATOM 2601 N N . GLU A 1 351 ? -9.208 -14.401 -8.987 1.00 74.19 351 GLU A N 1
ATOM 2602 C CA . GLU A 1 351 ? -10.609 -14.737 -9.211 1.00 74.19 351 GLU A CA 1
ATOM 2603 C C . GLU A 1 351 ? -11.286 -13.745 -10.167 1.00 74.19 351 GLU A C 1
ATOM 2605 O O . GLU A 1 351 ? -11.106 -12.529 -10.097 1.00 74.19 351 GLU A O 1
ATOM 2610 N N . GLY A 1 352 ? -12.079 -14.283 -11.096 1.00 83.81 352 GLY A N 1
ATOM 2611 C CA . GLY A 1 352 ? -12.842 -13.495 -12.064 1.00 83.81 352 GLY A CA 1
ATOM 2612 C C . GLY A 1 352 ? -12.070 -13.054 -13.316 1.00 83.81 352 GLY A C 1
ATOM 2613 O O . GLY A 1 352 ? -10.842 -13.054 -13.384 1.00 83.81 352 GLY A O 1
ATOM 2614 N N . LEU A 1 353 ? -12.829 -12.681 -14.353 1.00 85.00 353 LEU A N 1
ATOM 2615 C CA . LEU A 1 353 ? -12.285 -12.291 -15.662 1.00 85.00 353 LEU A CA 1
ATOM 2616 C C . LEU A 1 353 ? -11.478 -10.986 -15.610 1.00 85.00 353 LEU A C 1
ATOM 2618 O O . LEU A 1 353 ? -10.462 -10.891 -16.289 1.00 85.00 353 LEU A O 1
ATOM 2622 N N . ARG A 1 354 ? -11.906 -10.002 -14.801 1.00 85.12 354 ARG A N 1
ATOM 2623 C CA . ARG A 1 354 ? -11.208 -8.708 -14.671 1.00 85.12 354 ARG A CA 1
ATOM 2624 C C . ARG A 1 354 ? -9.797 -8.886 -14.108 1.00 85.12 354 ARG A C 1
ATOM 2626 O O . ARG A 1 354 ? -8.845 -8.394 -14.700 1.00 85.12 354 ARG A O 1
ATOM 2633 N N . SER A 1 355 ? -9.678 -9.638 -13.012 1.00 87.44 355 SER A N 1
ATOM 2634 C CA . SER A 1 355 ? -8.393 -9.917 -12.362 1.00 87.44 355 SER A CA 1
ATOM 2635 C C . SER A 1 355 ? -7.436 -10.651 -13.300 1.00 87.44 355 SER A C 1
ATOM 2637 O O . SER A 1 355 ? -6.303 -10.220 -13.483 1.00 87.44 355 SER A O 1
ATOM 2639 N N . ARG A 1 356 ? -7.917 -11.695 -13.992 1.00 89.56 356 ARG A N 1
ATOM 2640 C CA . ARG A 1 356 ? -7.101 -12.446 -14.960 1.00 89.56 356 ARG A CA 1
ATOM 2641 C C . ARG A 1 356 ? -6.623 -11.585 -16.124 1.00 89.56 356 ARG A C 1
ATOM 2643 O O . ARG A 1 356 ? -5.435 -11.580 -16.401 1.00 89.56 356 ARG A O 1
ATOM 2650 N N . ALA A 1 357 ? -7.513 -10.816 -16.753 1.00 90.69 357 ALA A N 1
ATOM 2651 C CA . ALA A 1 357 ? -7.137 -9.962 -17.880 1.00 90.69 357 ALA A CA 1
ATOM 2652 C C . ALA A 1 357 ? -6.085 -8.908 -17.495 1.00 90.69 357 ALA A C 1
ATOM 2654 O O . ALA A 1 357 ? -5.156 -8.661 -18.260 1.00 90.69 357 ALA A O 1
ATOM 2655 N N . LEU A 1 358 ? -6.211 -8.309 -16.305 1.00 91.75 358 LEU A N 1
ATOM 2656 C CA . LEU A 1 358 ? -5.219 -7.367 -15.791 1.00 91.75 358 LEU A CA 1
ATOM 2657 C C . LEU A 1 358 ? -3.871 -8.055 -15.539 1.00 91.75 358 LEU A C 1
ATOM 2659 O O . LEU A 1 358 ? -2.840 -7.547 -15.971 1.00 91.75 358 LEU A O 1
ATOM 2663 N N . LEU A 1 359 ? -3.867 -9.206 -14.862 1.00 92.94 359 LEU A N 1
ATOM 2664 C CA . LEU A 1 359 ? -2.631 -9.927 -14.556 1.00 92.94 359 LEU A CA 1
ATOM 2665 C C . LEU A 1 359 ? -1.939 -10.473 -15.805 1.00 92.94 359 LEU A C 1
ATOM 2667 O O . LEU A 1 359 ? -0.717 -10.398 -15.868 1.00 92.94 359 LEU A O 1
ATOM 2671 N N . ASP A 1 360 ? -2.688 -10.963 -16.795 1.00 93.56 360 ASP A N 1
ATOM 2672 C CA . ASP A 1 360 ? -2.141 -11.428 -18.074 1.00 93.56 360 ASP A CA 1
ATOM 2673 C C . ASP A 1 360 ? -1.434 -10.282 -18.814 1.00 93.56 360 ASP A C 1
ATOM 2675 O O . ASP A 1 360 ? -0.332 -10.459 -19.335 1.00 93.56 360 ASP A O 1
ATOM 2679 N N . GLU A 1 361 ? -2.026 -9.084 -18.820 1.00 95.12 361 GLU A N 1
ATOM 2680 C CA . GLU A 1 361 ? -1.394 -7.907 -19.419 1.00 95.12 361 GLU A CA 1
ATOM 2681 C C . GLU A 1 361 ? -0.153 -7.469 -18.628 1.00 95.12 361 GLU A C 1
ATOM 2683 O O . GLU A 1 361 ? 0.892 -7.215 -19.226 1.00 95.12 361 GLU A O 1
ATOM 2688 N N . ILE A 1 362 ? -0.227 -7.415 -17.292 1.00 95.69 362 ILE A N 1
ATOM 2689 C CA . ILE A 1 362 ? 0.941 -7.084 -16.463 1.00 95.69 362 ILE A CA 1
ATOM 2690 C C . ILE A 1 362 ? 2.058 -8.104 -16.710 1.00 95.69 362 ILE A C 1
ATOM 2692 O O . ILE A 1 362 ? 3.201 -7.705 -16.916 1.00 95.69 362 ILE A O 1
ATOM 2696 N N . ALA A 1 363 ? 1.744 -9.401 -16.760 1.00 95.31 363 ALA A N 1
ATOM 2697 C CA . ALA A 1 363 ? 2.706 -10.458 -17.061 1.00 95.31 363 ALA A CA 1
ATOM 2698 C C . ALA A 1 363 ? 3.366 -10.260 -18.434 1.00 95.31 363 ALA A C 1
ATOM 2700 O O . ALA A 1 363 ? 4.581 -10.422 -18.554 1.00 95.31 363 ALA A O 1
ATOM 2701 N N . ALA A 1 364 ? 2.584 -9.876 -19.448 1.00 94.94 364 ALA A N 1
ATOM 2702 C CA . ALA A 1 364 ? 3.072 -9.655 -20.806 1.00 94.94 364 ALA A CA 1
ATOM 2703 C C . ALA A 1 364 ? 4.068 -8.489 -20.902 1.00 94.94 364 ALA A C 1
ATOM 2705 O O . ALA A 1 364 ? 5.041 -8.583 -21.647 1.00 94.94 364 ALA A O 1
ATOM 2706 N N . VAL A 1 365 ? 3.858 -7.407 -20.143 1.00 95.62 365 VAL A N 1
ATOM 2707 C CA . VAL A 1 365 ? 4.757 -6.239 -20.169 1.00 95.62 365 VAL A CA 1
ATOM 2708 C C . VAL A 1 365 ? 5.937 -6.353 -19.204 1.00 95.62 365 VAL A C 1
ATOM 2710 O O . VAL A 1 365 ? 6.974 -5.719 -19.412 1.00 95.62 365 VAL A O 1
ATOM 2713 N N . ARG A 1 366 ? 5.793 -7.144 -18.133 1.00 93.19 366 ARG A N 1
ATOM 2714 C CA . ARG A 1 366 ? 6.708 -7.130 -16.986 1.00 93.19 366 ARG A CA 1
ATOM 2715 C C . ARG A 1 366 ? 8.148 -7.441 -17.361 1.00 93.19 366 ARG A C 1
ATOM 2717 O O . ARG A 1 366 ? 9.031 -6.775 -16.841 1.00 93.19 366 ARG A O 1
ATOM 2724 N N . GLY A 1 367 ? 8.389 -8.420 -18.237 1.00 93.25 367 GLY A N 1
ATOM 2725 C CA . GLY A 1 367 ? 9.749 -8.857 -18.579 1.00 93.25 367 GLY A CA 1
ATOM 2726 C C . GLY A 1 367 ? 10.646 -7.694 -19.010 1.00 93.25 367 GLY A C 1
ATOM 2727 O O . GLY A 1 367 ? 11.687 -7.463 -18.402 1.00 93.25 367 GLY A O 1
ATOM 2728 N N . VAL A 1 368 ? 10.178 -6.898 -19.975 1.00 96.19 368 VAL A N 1
ATOM 2729 C CA . VAL A 1 368 ? 10.902 -5.724 -20.493 1.00 96.19 368 VAL A CA 1
ATOM 2730 C C . VAL A 1 368 ? 11.036 -4.630 -19.434 1.00 96.19 368 VAL A C 1
ATOM 2732 O O . VAL A 1 368 ? 12.101 -4.034 -19.286 1.00 96.19 368 VAL A O 1
ATOM 2735 N N . VAL A 1 369 ? 9.971 -4.369 -18.669 1.00 97.38 369 VAL A N 1
ATOM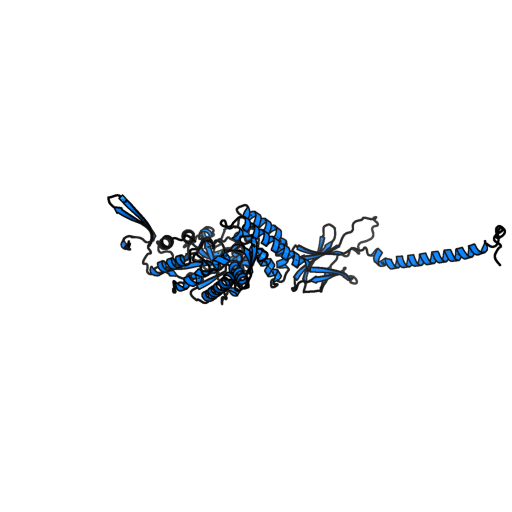 2736 C CA . VAL A 1 369 ? 9.979 -3.319 -17.639 1.00 97.38 369 VAL A CA 1
ATOM 2737 C C . VAL A 1 369 ? 10.938 -3.664 -16.496 1.00 97.38 369 VAL A C 1
ATOM 2739 O O . VAL A 1 369 ? 11.726 -2.817 -16.086 1.00 97.38 369 VAL A O 1
ATOM 2742 N N . SER A 1 370 ? 10.916 -4.899 -15.993 1.00 95.19 370 SER A N 1
ATOM 2743 C CA . SER A 1 370 ? 11.828 -5.363 -14.943 1.00 95.19 370 SER A CA 1
ATOM 2744 C C . SER A 1 370 ? 13.280 -5.371 -15.420 1.00 95.19 370 SER A C 1
ATOM 2746 O O . SER A 1 370 ? 14.159 -4.931 -14.681 1.00 95.19 370 SER A O 1
ATOM 2748 N N . ASP A 1 371 ? 13.530 -5.796 -16.660 1.00 95.69 371 ASP A N 1
ATOM 2749 C CA . ASP A 1 371 ? 14.854 -5.747 -17.283 1.00 95.69 371 ASP A CA 1
ATOM 2750 C C . ASP A 1 371 ? 15.391 -4.311 -17.383 1.00 95.69 371 ASP A C 1
ATOM 2752 O O . ASP A 1 371 ? 16.542 -4.047 -17.025 1.00 95.69 371 ASP A O 1
ATOM 2756 N N . TYR A 1 372 ? 14.544 -3.366 -17.808 1.00 96.75 372 TYR A N 1
ATOM 2757 C CA . TYR A 1 372 ? 14.864 -1.940 -17.810 1.00 96.75 372 TYR A CA 1
ATOM 2758 C C . TYR A 1 372 ? 15.195 -1.430 -16.401 1.00 96.75 372 TYR A C 1
ATOM 2760 O O . TYR A 1 372 ? 16.262 -0.851 -16.199 1.00 96.75 372 TYR A O 1
ATOM 2768 N N . LEU A 1 373 ? 14.322 -1.670 -15.417 1.00 95.56 373 LEU A N 1
ATOM 2769 C CA . LEU A 1 373 ? 14.495 -1.176 -14.046 1.00 95.56 373 LEU A CA 1
ATOM 2770 C C . LEU A 1 373 ? 15.726 -1.770 -13.348 1.00 95.56 373 LEU A C 1
ATOM 2772 O O . LEU A 1 373 ? 16.344 -1.094 -12.530 1.00 95.56 373 LEU A O 1
ATOM 2776 N N . ALA A 1 374 ? 16.101 -3.010 -13.672 1.00 94.56 374 ALA A N 1
ATOM 2777 C CA . ALA A 1 374 ? 17.311 -3.645 -13.155 1.00 94.56 374 ALA A CA 1
ATOM 2778 C C . ALA A 1 374 ? 18.597 -3.093 -13.799 1.00 94.56 374 ALA A C 1
ATOM 2780 O O . ALA A 1 374 ? 19.660 -3.105 -13.172 1.00 94.56 374 ALA A O 1
ATOM 2781 N N . ALA A 1 375 ? 18.514 -2.634 -15.050 1.00 95.81 375 ALA A N 1
ATOM 2782 C CA . ALA A 1 375 ? 19.645 -2.087 -15.790 1.00 95.81 375 ALA A CA 1
ATOM 2783 C C . ALA A 1 375 ? 19.852 -0.583 -15.554 1.00 95.81 375 ALA A C 1
ATOM 2785 O O . ALA A 1 375 ? 20.992 -0.115 -15.548 1.00 95.81 375 ALA A O 1
ATOM 2786 N N . ALA A 1 376 ? 18.777 0.183 -15.384 1.00 95.88 376 ALA A N 1
ATOM 2787 C CA . ALA A 1 376 ? 18.831 1.620 -15.150 1.00 95.88 376 ALA A CA 1
ATOM 2788 C C . ALA A 1 376 ? 19.351 1.959 -13.741 1.00 95.88 376 ALA A C 1
ATOM 2790 O O . ALA A 1 376 ? 19.285 1.158 -12.808 1.00 95.88 376 ALA A O 1
ATOM 2791 N N . ASP A 1 377 ? 19.856 3.181 -13.568 1.00 91.88 377 ASP A N 1
ATOM 2792 C CA . ASP A 1 377 ? 20.113 3.725 -12.234 1.00 91.88 377 ASP A CA 1
ATOM 2793 C C . ASP A 1 377 ? 18.782 3.874 -11.479 1.00 91.88 377 ASP A C 1
ATOM 2795 O O . ASP A 1 377 ? 17.907 4.638 -11.889 1.00 91.88 377 ASP A O 1
ATOM 2799 N N . ALA A 1 378 ? 18.638 3.161 -10.360 1.00 86.06 378 ALA A N 1
ATOM 2800 C CA . ALA A 1 378 ? 17.425 3.169 -9.545 1.00 86.06 378 ALA A CA 1
ATOM 2801 C C . ALA A 1 378 ? 17.070 4.561 -8.984 1.00 86.06 378 ALA A C 1
ATOM 2803 O O . ALA A 1 378 ? 15.923 4.788 -8.605 1.00 86.06 378 ALA A O 1
ATOM 2804 N N . ALA A 1 379 ? 18.030 5.493 -8.926 1.00 87.81 379 ALA A N 1
ATOM 2805 C CA . ALA A 1 379 ? 17.795 6.875 -8.509 1.00 87.81 379 ALA A CA 1
ATOM 2806 C C . ALA A 1 379 ? 17.372 7.808 -9.662 1.00 87.81 379 ALA A C 1
ATOM 2808 O O . ALA A 1 379 ? 17.021 8.964 -9.412 1.00 87.81 379 ALA A O 1
ATOM 2809 N N . ALA A 1 380 ? 17.402 7.349 -10.918 1.00 92.88 380 ALA A N 1
ATOM 2810 C CA . ALA A 1 380 ? 16.980 8.156 -12.057 1.00 92.88 380 ALA A CA 1
ATOM 2811 C C . ALA A 1 380 ? 15.466 8.409 -12.016 1.00 92.88 380 ALA A C 1
ATOM 2813 O O . ALA A 1 380 ? 14.668 7.485 -11.852 1.00 92.88 380 ALA A O 1
ATOM 2814 N N . SER A 1 381 ? 15.049 9.661 -12.227 1.00 93.12 381 SER A N 1
ATOM 2815 C CA . SER A 1 381 ? 13.629 10.036 -12.183 1.00 93.12 381 SER A CA 1
ATOM 2816 C C . SER A 1 381 ? 12.789 9.300 -13.232 1.00 93.12 381 SER A C 1
ATOM 2818 O O . SER A 1 381 ? 11.630 8.993 -12.973 1.00 93.12 381 SER A O 1
ATOM 2820 N N . GLN A 1 382 ? 13.373 8.966 -14.386 1.00 94.81 382 GLN A N 1
ATOM 2821 C CA . GLN A 1 382 ? 12.735 8.166 -15.432 1.00 94.81 382 GLN A CA 1
ATOM 2822 C C . GLN A 1 382 ? 12.475 6.728 -14.970 1.00 94.81 382 GLN A C 1
ATOM 2824 O O . GLN A 1 382 ? 11.361 6.233 -15.131 1.00 94.81 382 GLN A O 1
ATOM 2829 N N . ALA A 1 383 ? 13.456 6.089 -14.324 1.00 94.38 383 ALA A N 1
ATOM 2830 C CA . ALA A 1 383 ? 13.299 4.741 -13.781 1.00 94.38 383 ALA A CA 1
ATOM 2831 C C . ALA A 1 383 ? 12.215 4.710 -12.694 1.00 94.38 383 ALA A C 1
ATOM 2833 O O . ALA A 1 383 ? 11.325 3.859 -12.720 1.00 94.38 383 ALA A O 1
ATOM 2834 N N . VAL A 1 384 ? 12.218 5.703 -11.797 1.00 93.75 384 VAL A N 1
ATOM 2835 C CA . VAL A 1 384 ? 11.163 5.874 -10.787 1.00 93.75 384 VAL A CA 1
ATOM 2836 C C . VAL A 1 384 ? 9.792 6.058 -11.446 1.00 93.75 384 VAL A C 1
ATOM 2838 O O . VAL A 1 384 ? 8.832 5.409 -11.037 1.00 93.75 384 VAL A O 1
ATOM 2841 N N . ALA A 1 385 ? 9.683 6.884 -12.491 1.00 94.88 385 ALA A N 1
ATOM 2842 C CA . ALA A 1 385 ? 8.421 7.114 -13.195 1.00 94.88 385 ALA A CA 1
ATOM 2843 C C . ALA A 1 385 ? 7.878 5.841 -13.870 1.00 94.88 385 ALA A C 1
ATOM 2845 O O . ALA A 1 385 ? 6.676 5.575 -13.798 1.00 94.88 385 ALA A O 1
ATOM 2846 N N . VAL A 1 386 ? 8.744 5.029 -14.486 1.00 96.94 386 VAL A N 1
ATOM 2847 C CA . VAL A 1 386 ? 8.362 3.729 -15.064 1.00 96.94 386 VAL A CA 1
ATOM 2848 C C . VAL A 1 386 ? 7.901 2.760 -13.972 1.00 96.94 386 VAL A C 1
ATOM 2850 O O . VAL A 1 386 ? 6.838 2.151 -14.111 1.00 96.94 386 VAL A O 1
ATOM 2853 N N . ALA A 1 387 ? 8.641 2.660 -12.863 1.00 96.12 387 ALA A N 1
ATOM 2854 C CA . ALA A 1 387 ? 8.268 1.812 -11.732 1.00 96.12 387 ALA A CA 1
ATOM 2855 C C . ALA A 1 387 ? 6.909 2.218 -11.140 1.00 96.12 387 ALA A C 1
ATOM 2857 O O . ALA A 1 387 ? 6.050 1.367 -10.925 1.00 96.12 387 ALA A O 1
ATOM 2858 N N . VAL A 1 388 ? 6.664 3.520 -10.958 1.00 96.88 388 VAL A N 1
ATOM 2859 C CA . VAL A 1 388 ? 5.379 4.051 -10.473 1.00 96.88 388 VAL A CA 1
ATOM 2860 C C . VAL A 1 388 ? 4.226 3.681 -11.408 1.00 96.88 388 VAL A C 1
ATOM 2862 O O . VAL A 1 388 ? 3.165 3.289 -10.921 1.00 96.88 388 VAL A O 1
ATOM 2865 N N . LYS A 1 389 ? 4.408 3.744 -12.736 1.00 97.69 389 LYS A N 1
ATOM 2866 C CA . LYS A 1 389 ? 3.375 3.298 -1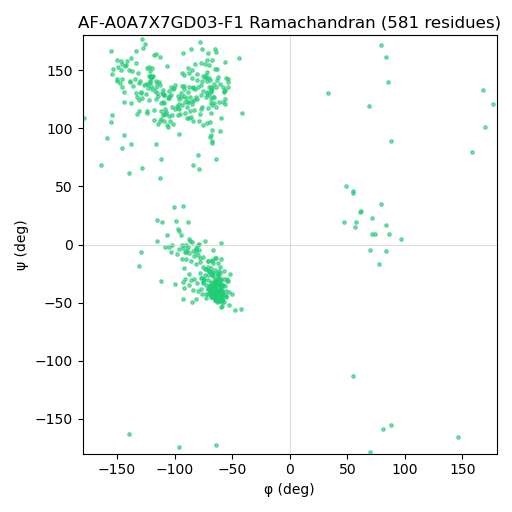3.690 1.00 97.69 389 LYS A CA 1
ATOM 2867 C C . LYS A 1 389 ? 3.071 1.806 -13.533 1.00 97.69 389 LYS A C 1
ATOM 2869 O O . LYS A 1 389 ? 1.899 1.439 -13.479 1.00 97.69 389 LYS A O 1
ATOM 2874 N N . LEU A 1 390 ? 4.099 0.964 -13.400 1.00 97.62 390 LEU A N 1
ATOM 2875 C CA . LEU A 1 390 ? 3.915 -0.469 -13.159 1.00 97.62 390 LEU A CA 1
ATOM 2876 C C . LEU A 1 390 ? 3.206 -0.733 -11.820 1.00 97.62 390 LEU A C 1
ATOM 2878 O O . LEU A 1 390 ? 2.268 -1.526 -11.769 1.00 97.62 390 LEU A O 1
ATOM 2882 N N . PHE A 1 391 ? 3.588 -0.038 -10.748 1.00 97.75 391 PHE A N 1
ATOM 2883 C CA . PHE A 1 391 ? 2.947 -0.186 -9.439 1.00 97.75 391 PHE A CA 1
ATOM 2884 C C . PHE A 1 391 ? 1.479 0.229 -9.473 1.00 97.75 391 PHE A C 1
ATOM 2886 O O . PHE A 1 391 ? 0.630 -0.493 -8.953 1.00 97.75 391 PHE A O 1
ATOM 2893 N N . ARG A 1 392 ? 1.152 1.341 -10.144 1.00 97.75 392 ARG A N 1
ATOM 2894 C CA . ARG A 1 392 ? -0.240 1.758 -10.352 1.00 97.75 392 ARG A CA 1
ATOM 2895 C C . ARG A 1 392 ? -1.028 0.715 -11.140 1.00 97.75 392 ARG A C 1
ATOM 2897 O O . ARG A 1 392 ? -2.161 0.442 -10.764 1.00 97.75 392 ARG A O 1
ATOM 2904 N N . ALA A 1 393 ? -0.441 0.071 -12.153 1.00 96.94 393 ALA A N 1
ATOM 2905 C CA . ALA A 1 393 ? -1.091 -1.034 -12.869 1.00 96.94 393 ALA A CA 1
ATOM 2906 C C . ALA A 1 393 ? -1.449 -2.213 -11.945 1.00 96.94 393 ALA A C 1
ATOM 2908 O O . ALA A 1 393 ? -2.501 -2.826 -12.098 1.00 96.94 393 ALA A O 1
ATOM 2909 N N . GLN A 1 394 ? -0.597 -2.502 -10.959 1.00 95.81 394 GLN A N 1
ATOM 2910 C CA . GLN A 1 394 ? -0.749 -3.612 -10.009 1.00 95.81 394 GLN A CA 1
ATOM 2911 C C . GLN A 1 394 ? -1.752 -3.351 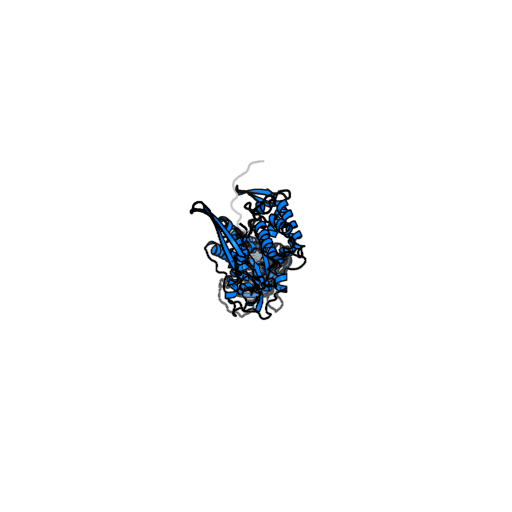-8.879 1.00 95.81 394 GLN A C 1
ATOM 2913 O O . GLN A 1 394 ? -1.996 -4.241 -8.062 1.00 95.81 394 GLN A O 1
ATOM 2918 N N . SER A 1 395 ? -2.309 -2.143 -8.800 1.00 95.94 395 SER A N 1
ATOM 2919 C CA . SER A 1 395 ? -3.213 -1.757 -7.722 1.00 95.94 395 SER A CA 1
ATOM 2920 C C . SER A 1 395 ? -4.463 -2.633 -7.668 1.00 95.94 395 SER A C 1
ATOM 2922 O O . SER A 1 395 ? -5.102 -2.890 -8.692 1.00 95.94 395 SER A O 1
ATOM 2924 N N . ARG A 1 396 ? -4.888 -3.016 -6.454 1.00 92.69 396 ARG A N 1
ATOM 2925 C CA . ARG A 1 396 ? -6.198 -3.660 -6.265 1.00 92.69 396 ARG A CA 1
ATOM 2926 C C . ARG A 1 396 ? -7.364 -2.713 -6.543 1.00 92.69 396 ARG A C 1
ATOM 2928 O O . ARG A 1 396 ? -8.485 -3.191 -6.692 1.00 92.69 396 ARG A O 1
ATOM 2935 N N . HIS A 1 397 ? -7.115 -1.403 -6.638 1.00 93.38 397 HIS A N 1
ATOM 2936 C CA . HIS A 1 397 ? -8.130 -0.408 -6.971 1.00 93.38 397 HIS A CA 1
ATOM 2937 C C . HIS A 1 397 ? -8.919 -0.810 -8.224 1.00 93.38 397 HIS A C 1
ATOM 2939 O O . HIS A 1 397 ? -10.142 -0.780 -8.209 1.00 93.38 397 HIS A O 1
ATOM 2945 N N . TRP A 1 398 ? -8.250 -1.320 -9.263 1.00 92.56 398 TRP A N 1
ATOM 2946 C CA . TRP A 1 398 ? -8.890 -1.754 -10.516 1.00 92.56 398 TRP A CA 1
ATOM 2947 C C . TRP A 1 398 ? -9.796 -2.985 -10.376 1.00 92.56 398 TRP A C 1
ATOM 2949 O O . TRP A 1 398 ? -10.565 -3.304 -11.284 1.00 92.56 398 TRP A O 1
ATOM 2959 N N . LEU A 1 399 ? -9.688 -3.700 -9.256 1.00 89.06 399 LEU A N 1
ATOM 2960 C CA . LEU A 1 399 ? -10.426 -4.928 -8.957 1.00 89.06 399 LEU A CA 1
ATOM 2961 C C . LEU A 1 399 ? -11.596 -4.694 -7.998 1.00 89.06 399 LEU A C 1
ATOM 2963 O O . LEU A 1 399 ? -12.320 -5.636 -7.673 1.00 89.06 399 LEU A O 1
ATOM 2967 N N . ARG A 1 400 ? -11.792 -3.449 -7.563 1.00 87.56 400 ARG A N 1
ATOM 2968 C CA . ARG A 1 400 ? -12.911 -3.040 -6.725 1.00 87.56 400 ARG A CA 1
ATOM 2969 C C . ARG A 1 400 ? -14.251 -3.346 -7.389 1.00 87.56 400 ARG A C 1
ATOM 2971 O O . ARG A 1 400 ? -14.454 -3.107 -8.582 1.00 87.56 400 ARG A O 1
ATOM 2978 N N . SER A 1 401 ? -15.168 -3.895 -6.598 1.00 83.38 401 SER A N 1
ATOM 2979 C CA . SER A 1 401 ? -16.488 -4.317 -7.079 1.00 83.38 401 SER A CA 1
ATOM 2980 C C . SER A 1 401 ? -17.458 -3.148 -7.271 1.00 83.38 401 SER A C 1
ATOM 2982 O O . SER A 1 401 ? -18.360 -3.238 -8.102 1.00 83.38 401 SER A O 1
ATOM 2984 N N . ASP A 1 402 ? -17.232 -2.045 -6.557 1.00 83.94 402 ASP A N 1
ATOM 2985 C CA . ASP A 1 402 ? -18.021 -0.814 -6.591 1.00 83.94 402 ASP A CA 1
ATOM 2986 C C . ASP A 1 402 ? -17.632 0.131 -7.743 1.00 83.94 402 ASP A C 1
ATOM 2988 O O . ASP A 1 402 ? -18.356 1.084 -8.031 1.00 83.94 402 ASP A O 1
ATOM 2992 N N . LEU A 1 403 ? -16.526 -0.141 -8.450 1.00 84.69 403 LEU A N 1
ATOM 2993 C CA . LEU A 1 403 ? -16.106 0.668 -9.594 1.00 84.69 403 LEU A CA 1
ATOM 2994 C C . LEU A 1 403 ? -16.780 0.241 -10.913 1.00 84.69 403 LEU A C 1
ATOM 2996 O O . LEU A 1 403 ? -16.919 -0.962 -11.195 1.00 84.69 403 LEU A O 1
ATOM 3000 N N . PRO A 1 404 ? -17.114 1.213 -11.788 1.00 82.75 404 PRO A N 1
ATOM 3001 C CA . PRO A 1 404 ? -17.543 0.938 -13.153 1.00 82.75 404 PRO A CA 1
ATOM 3002 C C . PRO A 1 404 ? -16.536 0.052 -13.910 1.00 82.75 404 PRO A C 1
ATOM 3004 O O . PRO A 1 404 ? -15.324 0.254 -13.780 1.00 82.75 404 PRO A O 1
ATOM 3007 N N . PRO A 1 405 ? -17.001 -0.914 -14.730 1.00 76.12 405 PRO A N 1
ATOM 3008 C CA . PRO A 1 405 ? -16.122 -1.803 -15.490 1.00 76.12 405 PRO A CA 1
ATOM 3009 C C . PRO A 1 405 ? -15.091 -1.075 -16.364 1.00 76.12 405 PRO A C 1
ATOM 3011 O O . PRO A 1 405 ? -14.002 -1.598 -16.583 1.00 76.12 405 PRO A O 1
ATOM 3014 N N . GLU A 1 406 ? -15.423 0.114 -16.866 1.00 79.25 406 GLU A N 1
ATOM 3015 C CA . GLU A 1 406 ? -14.573 0.915 -17.747 1.00 79.25 406 GLU A CA 1
ATOM 3016 C C . GLU A 1 406 ? -13.293 1.381 -17.042 1.00 79.25 406 GLU A C 1
ATOM 3018 O O . GLU A 1 406 ? -12.234 1.413 -17.667 1.00 79.25 406 GLU A O 1
ATOM 3023 N N . LEU A 1 407 ? -13.364 1.669 -15.735 1.00 82.69 407 LEU A N 1
ATOM 3024 C CA . LEU A 1 407 ? -12.204 2.100 -14.951 1.00 82.69 407 LEU A CA 1
ATOM 3025 C C . LEU A 1 407 ? -11.203 0.965 -14.718 1.00 82.69 407 LEU A C 1
ATOM 3027 O O . LEU A 1 407 ? -10.009 1.222 -14.618 1.00 82.69 407 LEU A O 1
ATOM 3031 N N . ALA A 1 408 ? -11.642 -0.298 -14.724 1.00 78.12 408 ALA A N 1
ATOM 3032 C CA . ALA A 1 408 ? -10.723 -1.436 -14.632 1.00 78.12 408 ALA A CA 1
ATOM 3033 C C . ALA A 1 408 ? -9.741 -1.495 -15.823 1.00 78.12 408 ALA A C 1
ATOM 3035 O O . ALA A 1 408 ? -8.631 -2.013 -15.693 1.00 78.12 408 ALA A O 1
ATOM 3036 N N . GLY A 1 409 ? -10.124 -0.935 -16.979 1.00 88.62 409 GLY A N 1
ATOM 3037 C CA . GLY A 1 409 ? -9.262 -0.832 -18.158 1.00 88.62 409 GLY A CA 1
ATOM 3038 C C . GLY A 1 409 ? -8.082 0.133 -17.988 1.00 88.62 409 GLY A C 1
ATOM 3039 O O . GLY A 1 409 ? -7.085 -0.002 -18.699 1.00 88.62 409 GLY A O 1
ATOM 3040 N N . GLU A 1 410 ? -8.144 1.067 -17.035 1.00 92.25 410 GLU A N 1
ATOM 3041 C CA . GLU A 1 410 ? -7.040 1.998 -16.775 1.00 92.25 410 GLU A CA 1
ATOM 3042 C C . GLU A 1 410 ? -5.811 1.282 -16.194 1.00 92.25 410 GLU A C 1
ATOM 3044 O O . GLU A 1 410 ? -4.688 1.616 -16.567 1.00 92.25 410 GLU A O 1
ATOM 3049 N N . GLY A 1 411 ? -5.982 0.215 -15.402 1.00 93.94 411 GLY A N 1
ATOM 3050 C CA . GLY A 1 411 ? -4.861 -0.620 -14.942 1.00 93.94 411 GLY A CA 1
ATOM 3051 C C . GLY A 1 411 ? -4.055 -1.236 -16.097 1.00 93.94 411 GLY A C 1
ATOM 3052 O O . GLY A 1 411 ? -2.823 -1.201 -16.095 1.00 93.94 411 GLY A O 1
ATOM 3053 N N . ILE A 1 412 ? -4.742 -1.703 -17.147 1.00 94.81 412 ILE A N 1
ATOM 3054 C CA . ILE A 1 412 ? -4.119 -2.190 -18.393 1.00 94.81 412 ILE A CA 1
ATOM 3055 C C . ILE A 1 412 ? -3.392 -1.054 -19.123 1.00 94.81 412 ILE A C 1
ATOM 3057 O O . ILE A 1 412 ? -2.283 -1.242 -19.629 1.00 94.81 412 ILE A O 1
ATOM 3061 N N . ARG A 1 413 ? -3.983 0.148 -19.171 1.00 95.81 413 ARG A N 1
ATOM 3062 C CA . ARG A 1 413 ? -3.325 1.321 -19.767 1.00 95.81 413 ARG A CA 1
ATOM 3063 C C . ARG A 1 413 ? -2.054 1.702 -19.015 1.00 95.81 413 ARG A C 1
ATOM 3065 O O . ARG A 1 413 ? -1.059 1.999 -19.668 1.00 95.81 413 ARG A O 1
ATOM 3072 N N . TYR A 1 414 ? -2.050 1.632 -17.684 1.00 97.56 414 TYR A N 1
ATOM 3073 C CA . TYR A 1 414 ? -0.847 1.836 -16.875 1.00 97.56 414 TYR A CA 1
ATOM 3074 C C . TYR A 1 414 ? 0.250 0.812 -17.192 1.00 97.56 414 TYR A C 1
ATOM 3076 O O . TYR A 1 414 ? 1.401 1.209 -17.372 1.00 97.56 414 TYR A O 1
ATOM 3084 N N . ALA A 1 415 ? -0.096 -0.474 -17.331 1.00 97.25 415 ALA A N 1
ATOM 3085 C CA . ALA A 1 415 ? 0.859 -1.523 -17.699 1.00 97.25 415 ALA A CA 1
ATOM 3086 C C . ALA A 1 415 ? 1.519 -1.234 -19.062 1.00 97.25 415 ALA A C 1
ATOM 3088 O O . ALA A 1 415 ? 2.744 -1.240 -19.189 1.00 97.25 415 ALA A O 1
ATOM 3089 N N . ARG A 1 416 ? 0.714 -0.881 -20.071 1.00 97.56 416 ARG A N 1
ATOM 3090 C CA . ARG A 1 416 ? 1.207 -0.517 -21.412 1.00 97.56 416 ARG A CA 1
ATOM 3091 C C . ARG A 1 416 ? 2.015 0.774 -21.422 1.00 97.56 416 ARG A C 1
ATOM 3093 O O . ARG A 1 416 ? 3.001 0.866 -22.144 1.00 97.56 416 ARG A O 1
ATOM 3100 N N . ALA A 1 417 ? 1.619 1.762 -20.626 1.00 98.12 417 ALA A N 1
ATOM 3101 C CA . ALA A 1 417 ? 2.363 3.008 -20.498 1.00 98.12 417 ALA A CA 1
ATOM 3102 C C . ALA A 1 417 ? 3.723 2.794 -19.815 1.00 98.12 417 ALA A C 1
ATOM 3104 O O . ALA A 1 417 ? 4.691 3.453 -20.187 1.00 98.12 417 ALA A O 1
ATOM 3105 N N . ALA A 1 418 ? 3.818 1.868 -18.852 1.00 98.19 418 ALA A N 1
ATOM 3106 C CA . ALA A 1 418 ? 5.096 1.465 -18.266 1.00 98.19 418 ALA A CA 1
ATOM 3107 C C . ALA A 1 418 ? 6.009 0.810 -19.315 1.00 98.19 418 ALA A C 1
ATOM 3109 O O . ALA A 1 418 ? 7.179 1.176 -19.402 1.00 98.19 418 ALA A O 1
ATOM 3110 N N . LEU A 1 419 ? 5.467 -0.090 -20.147 1.00 98.25 419 LEU A N 1
ATOM 3111 C CA . LEU A 1 419 ? 6.209 -0.702 -21.254 1.00 98.25 419 LEU A CA 1
ATOM 3112 C C . LEU A 1 419 ? 6.714 0.342 -22.249 1.00 98.25 419 LEU A C 1
ATOM 3114 O O . LEU A 1 419 ? 7.907 0.395 -22.514 1.00 98.25 419 LEU A O 1
ATOM 3118 N N . ALA A 1 420 ? 5.819 1.188 -22.762 1.00 98.19 420 ALA A N 1
ATOM 3119 C CA . ALA A 1 420 ? 6.172 2.192 -23.760 1.00 98.19 420 ALA A CA 1
ATOM 3120 C C . ALA A 1 420 ? 7.264 3.147 -23.249 1.00 98.19 420 ALA A C 1
ATOM 3122 O O . ALA A 1 420 ? 8.196 3.469 -23.980 1.00 98.19 420 ALA A O 1
ATOM 3123 N N . ALA A 1 421 ? 7.184 3.556 -21.978 1.00 97.56 421 ALA A N 1
ATOM 3124 C CA . ALA A 1 421 ? 8.206 4.390 -21.355 1.00 97.56 421 ALA A CA 1
ATOM 3125 C C . ALA A 1 421 ? 9.544 3.646 -21.169 1.00 97.56 421 ALA A C 1
ATOM 3127 O O . ALA A 1 421 ? 10.599 4.229 -21.404 1.00 97.56 421 ALA A O 1
ATOM 3128 N N . ALA A 1 422 ? 9.520 2.361 -20.799 1.00 97.81 422 ALA A N 1
ATOM 3129 C CA . ALA A 1 422 ? 10.730 1.543 -20.716 1.00 97.81 422 ALA A CA 1
ATOM 3130 C C . ALA A 1 422 ? 11.389 1.358 -22.094 1.00 97.81 422 ALA A C 1
ATOM 3132 O O . ALA A 1 422 ? 12.597 1.531 -22.226 1.00 97.81 422 ALA A O 1
ATOM 3133 N N . GLU A 1 423 ? 10.607 1.055 -23.133 1.00 97.56 423 GLU A N 1
ATOM 3134 C CA . GLU A 1 423 ? 11.095 0.907 -24.510 1.00 97.56 423 GLU A CA 1
ATOM 3135 C C . GLU A 1 423 ? 11.694 2.209 -25.052 1.00 97.56 423 GLU A C 1
ATOM 3137 O O . GLU A 1 423 ? 12.741 2.177 -25.701 1.00 97.56 423 GLU A O 1
ATOM 3142 N N . GLU A 1 424 ? 11.077 3.357 -24.755 1.00 97.12 424 GLU A N 1
ATOM 3143 C CA . GLU A 1 424 ? 11.621 4.663 -25.132 1.00 97.12 424 GLU A CA 1
ATOM 3144 C C . GLU A 1 424 ? 13.000 4.902 -24.501 1.00 97.12 424 GLU A C 1
ATOM 3146 O O . GLU A 1 424 ? 13.923 5.352 -25.182 1.00 97.12 424 GLU A O 1
ATOM 3151 N N . GLU A 1 425 ? 13.166 4.581 -23.215 1.00 97.06 425 GLU A N 1
ATOM 3152 C CA . GLU A 1 425 ? 14.447 4.722 -22.518 1.00 97.06 425 GLU A CA 1
ATOM 3153 C C . GLU A 1 425 ? 15.491 3.720 -23.030 1.00 97.06 425 GLU A C 1
ATOM 3155 O O . GLU A 1 425 ? 16.635 4.102 -23.280 1.00 97.06 425 GLU A O 1
ATOM 3160 N N . LEU A 1 426 ? 15.110 2.460 -23.262 1.00 96.62 426 LEU A N 1
ATOM 3161 C CA . LEU A 1 426 ? 15.993 1.441 -23.841 1.00 96.62 426 LEU A CA 1
ATOM 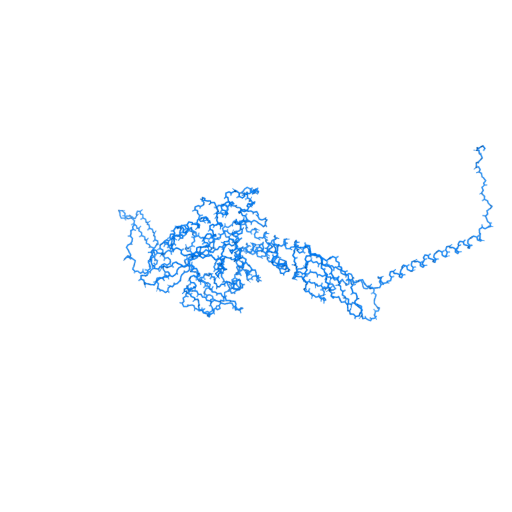3162 C C . LEU A 1 426 ? 16.492 1.853 -25.235 1.00 96.62 426 LEU A C 1
ATOM 3164 O O . LEU A 1 426 ? 17.676 1.701 -25.537 1.00 96.62 426 LEU A O 1
ATOM 3168 N N . ALA A 1 427 ? 15.633 2.461 -26.059 1.00 96.38 427 ALA A N 1
ATOM 3169 C CA . ALA A 1 427 ? 15.988 2.941 -27.395 1.00 96.38 427 ALA A CA 1
ATOM 3170 C C . ALA A 1 427 ? 17.043 4.069 -27.400 1.00 96.38 427 ALA A C 1
ATOM 3172 O O . ALA A 1 427 ? 17.594 4.391 -28.456 1.00 96.38 427 ALA A O 1
ATOM 3173 N N . ARG A 1 428 ? 17.364 4.666 -26.241 1.00 96.25 428 ARG A N 1
ATOM 3174 C CA . ARG A 1 428 ? 18.431 5.677 -26.097 1.00 96.25 428 ARG A CA 1
ATOM 3175 C C . ARG A 1 428 ? 19.833 5.081 -26.028 1.00 96.25 428 ARG A C 1
ATOM 3177 O O . ARG A 1 428 ? 20.808 5.835 -26.081 1.00 96.25 428 ARG A O 1
ATOM 3184 N N . ILE A 1 429 ? 19.946 3.760 -25.912 1.00 97.12 429 ILE A N 1
ATOM 3185 C CA . ILE A 1 429 ? 21.217 3.046 -25.982 1.00 97.12 429 ILE A CA 1
ATOM 3186 C C . ILE A 1 429 ? 21.415 2.521 -27.399 1.00 97.12 429 ILE A C 1
ATOM 3188 O O . ILE A 1 429 ? 20.633 1.716 -27.899 1.00 97.12 429 ILE A O 1
ATOM 3192 N N . THR A 1 430 ? 22.503 2.933 -28.045 1.00 95.94 430 THR A N 1
ATOM 3193 C CA . THR A 1 430 ? 22.814 2.501 -29.412 1.00 95.94 430 THR A CA 1
ATOM 3194 C C . THR A 1 430 ? 24.257 2.031 -29.538 1.00 95.94 430 THR A C 1
ATOM 3196 O O . THR A 1 430 ? 25.159 2.531 -28.866 1.00 95.94 430 THR A O 1
ATOM 3199 N N . ILE A 1 431 ? 24.502 1.057 -30.418 1.00 93.31 431 ILE A N 1
ATOM 3200 C CA . ILE A 1 431 ? 25.862 0.713 -30.848 1.00 93.31 431 ILE A CA 1
ATOM 3201 C C . ILE A 1 431 ? 26.204 1.628 -32.022 1.00 93.31 431 ILE A C 1
ATOM 3203 O O . ILE A 1 431 ? 25.584 1.541 -33.080 1.00 93.31 431 ILE A O 1
ATOM 3207 N N . VAL A 1 432 ? 27.190 2.502 -31.836 1.00 92.06 432 VAL A N 1
ATOM 3208 C CA . VAL A 1 432 ? 27.574 3.504 -32.843 1.00 92.06 432 VAL A CA 1
ATOM 3209 C C . VAL A 1 432 ? 28.686 3.000 -33.751 1.00 92.06 432 VAL A C 1
ATOM 3211 O O . VAL A 1 432 ? 28.758 3.396 -34.912 1.00 92.06 432 VAL A O 1
ATOM 3214 N N . ASP A 1 433 ? 29.576 2.157 -33.228 1.00 88.06 433 ASP A N 1
ATOM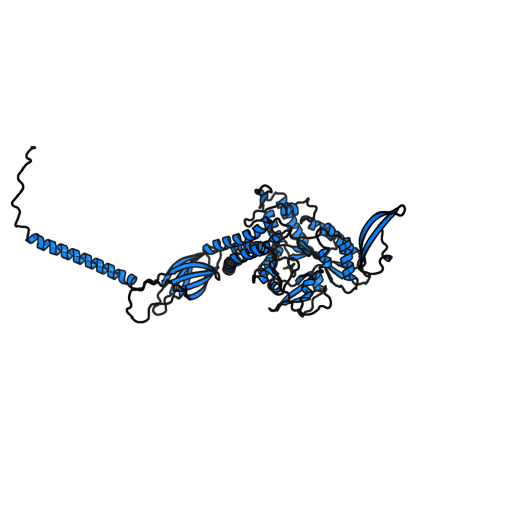 3215 C CA . ASP A 1 433 ? 30.759 1.723 -33.965 1.00 88.06 433 ASP A CA 1
ATOM 3216 C C . ASP A 1 433 ? 31.274 0.365 -33.483 1.00 88.06 433 ASP A C 1
ATOM 3218 O O . ASP A 1 433 ? 31.205 0.047 -32.291 1.00 88.06 433 ASP A O 1
ATOM 3222 N N . LEU A 1 434 ? 31.825 -0.404 -34.420 1.00 86.12 434 LEU A N 1
ATOM 3223 C CA . LEU A 1 434 ? 32.453 -1.702 -34.205 1.00 86.12 434 LEU A CA 1
ATOM 3224 C C . LEU A 1 434 ? 33.796 -1.725 -34.947 1.00 86.12 434 LEU A C 1
ATOM 3226 O O . LEU A 1 434 ? 33.829 -1.753 -36.176 1.00 86.12 434 LEU A O 1
ATOM 3230 N N . GLU A 1 435 ? 34.908 -1.763 -34.214 1.00 83.00 435 GLU A N 1
ATOM 3231 C CA . GLU A 1 435 ? 36.259 -1.825 -34.788 1.00 83.00 435 GLU A CA 1
ATOM 3232 C C . GLU A 1 435 ? 36.985 -3.094 -34.326 1.00 83.00 435 GLU A C 1
ATOM 3234 O O . GLU A 1 435 ? 37.009 -3.407 -33.140 1.00 83.00 435 GLU A O 1
ATOM 3239 N N . VAL A 1 436 ? 37.642 -3.824 -35.231 1.00 75.00 436 VAL A N 1
ATOM 3240 C CA . VAL A 1 436 ? 38.483 -4.967 -34.834 1.00 75.00 436 VAL A CA 1
ATOM 3241 C C . VAL A 1 436 ? 39.899 -4.511 -34.526 1.00 75.00 436 VAL A C 1
ATOM 3243 O O . VAL A 1 436 ? 40.619 -4.015 -35.394 1.00 75.00 436 VAL A O 1
ATOM 3246 N N . THR A 1 437 ? 40.337 -4.797 -33.307 1.00 68.88 437 THR A N 1
ATOM 3247 C CA . THR A 1 437 ? 41.729 -4.681 -32.879 1.00 68.88 437 THR A CA 1
ATOM 3248 C C . THR A 1 437 ? 42.357 -6.072 -32.882 1.00 68.88 437 THR A C 1
ATOM 3250 O O . THR A 1 437 ? 42.102 -6.893 -32.005 1.00 68.88 437 THR A O 1
ATOM 3253 N N . ARG A 1 438 ? 43.184 -6.376 -33.895 1.00 59.16 438 ARG A N 1
ATOM 3254 C CA . ARG A 1 438 ? 43.981 -7.615 -33.906 1.00 59.16 438 ARG A CA 1
ATOM 3255 C C . ARG A 1 438 ? 45.194 -7.456 -32.993 1.00 59.16 438 ARG A C 1
ATOM 3257 O O . ARG A 1 438 ? 46.116 -6.709 -33.320 1.00 59.16 438 ARG A O 1
ATOM 3264 N N . GLY A 1 439 ? 45.214 -8.198 -31.888 1.00 50.78 439 GLY A N 1
ATOM 3265 C CA . GLY A 1 439 ? 46.427 -8.438 -31.115 1.00 50.78 439 GLY A CA 1
ATOM 3266 C C . GLY A 1 439 ? 47.385 -9.342 -31.892 1.00 50.78 439 GLY A C 1
ATOM 3267 O O . GLY A 1 439 ? 46.969 -10.277 -32.576 1.00 50.78 439 GLY A O 1
ATOM 3268 N N . ALA A 1 440 ? 48.687 -9.073 -31.814 1.00 40.28 440 ALA A N 1
ATOM 3269 C CA . ALA A 1 440 ? 49.708 -9.951 -32.372 1.00 40.28 440 ALA A CA 1
ATOM 3270 C C . ALA A 1 440 ? 49.745 -11.281 -31.584 1.00 40.28 440 ALA A C 1
ATOM 3272 O O . ALA A 1 440 ? 50.490 -11.409 -30.620 1.00 40.28 440 ALA A O 1
ATOM 3273 N N . GLY A 1 441 ? 48.923 -12.262 -31.977 1.00 45.88 441 GLY A N 1
ATOM 3274 C CA . GLY A 1 441 ? 48.995 -13.653 -31.499 1.00 45.88 441 GLY A CA 1
ATOM 3275 C C . GLY A 1 441 ? 48.056 -14.061 -30.354 1.00 45.88 441 GLY A C 1
ATOM 3276 O O . GLY A 1 441 ? 48.137 -15.199 -29.905 1.00 45.88 441 GLY A O 1
ATOM 3277 N N . VAL A 1 442 ? 47.154 -13.187 -29.902 1.00 50.16 442 VAL A N 1
ATOM 3278 C CA . VAL A 1 442 ? 46.075 -13.498 -28.941 1.00 50.16 442 VAL A CA 1
ATOM 3279 C C . VAL A 1 442 ? 44.769 -13.026 -29.588 1.00 50.16 442 VAL A C 1
ATOM 3281 O O . VAL A 1 442 ? 44.799 -11.996 -30.257 1.00 50.16 442 VAL A O 1
ATOM 3284 N N . GLY A 1 443 ? 43.695 -13.819 -29.488 1.00 61.59 443 GLY A N 1
ATOM 3285 C CA . GLY A 1 443 ? 42.485 -13.765 -30.330 1.00 61.59 443 GLY A CA 1
ATOM 3286 C C . GLY A 1 443 ? 41.888 -12.381 -30.635 1.00 61.59 443 GLY A C 1
ATOM 3287 O O . GLY A 1 443 ? 42.156 -11.392 -29.961 1.00 61.59 443 GLY A O 1
ATOM 3288 N N . ALA A 1 444 ? 41.068 -12.310 -31.688 1.00 68.69 444 ALA A N 1
ATOM 3289 C CA . ALA A 1 444 ? 40.475 -11.055 -32.143 1.00 68.69 444 ALA A CA 1
ATOM 3290 C C . ALA A 1 444 ? 39.577 -10.414 -31.063 1.00 68.69 444 ALA A C 1
ATOM 3292 O O . ALA A 1 444 ? 38.595 -11.013 -30.618 1.00 68.69 444 ALA A O 1
ATOM 3293 N N . GLU A 1 445 ? 39.893 -9.173 -30.684 1.00 79.44 445 GLU A N 1
ATOM 3294 C CA . GLU A 1 445 ? 39.039 -8.341 -29.837 1.00 79.44 445 GLU A CA 1
ATOM 3295 C C . GLU A 1 445 ? 38.282 -7.328 -30.693 1.00 79.44 445 GLU A C 1
ATOM 3297 O O . GLU A 1 445 ? 38.851 -6.651 -31.557 1.00 79.44 445 GLU A O 1
ATOM 3302 N N . LEU A 1 446 ? 36.985 -7.217 -30.426 1.00 85.19 446 LEU A N 1
ATOM 3303 C CA . LEU A 1 446 ? 36.107 -6.246 -31.049 1.00 85.19 446 LEU A CA 1
ATOM 3304 C C . LEU A 1 446 ? 35.912 -5.074 -30.094 1.00 85.19 446 LEU A C 1
ATOM 3306 O O . LEU A 1 446 ? 35.369 -5.225 -28.999 1.00 85.19 446 LEU A O 1
ATOM 3310 N N . ARG A 1 447 ? 36.359 -3.899 -30.518 1.00 89.12 447 ARG A N 1
ATOM 3311 C CA . ARG A 1 447 ? 36.091 -2.631 -29.860 1.00 89.12 447 ARG A CA 1
ATOM 3312 C C . ARG A 1 447 ? 34.669 -2.197 -30.203 1.00 89.12 447 ARG A C 1
ATOM 3314 O O . ARG A 1 447 ? 34.358 -1.930 -31.359 1.00 89.12 447 ARG A O 1
ATOM 3321 N N . VAL A 1 448 ? 33.824 -2.104 -29.186 1.00 91.75 448 VAL A N 1
ATOM 3322 C CA . VAL A 1 448 ? 32.410 -1.737 -29.296 1.00 91.75 448 VAL A CA 1
ATOM 3323 C C . VAL A 1 448 ? 32.235 -0.333 -28.733 1.00 91.75 448 VAL A C 1
ATOM 3325 O O . VAL A 1 448 ? 32.491 -0.107 -27.549 1.00 91.75 448 VAL A O 1
ATOM 3328 N N . SER A 1 449 ? 31.818 0.618 -29.571 1.00 94.00 449 SER A N 1
ATOM 3329 C CA . SER A 1 449 ? 31.408 1.948 -29.114 1.00 94.00 449 SER A CA 1
ATOM 3330 C C . SER A 1 449 ? 29.902 1.977 -28.893 1.00 94.00 449 SER A C 1
ATOM 3332 O O . SER A 1 449 ? 29.136 1.794 -29.838 1.00 94.00 449 SER A O 1
ATOM 3334 N N . ILE A 1 450 ? 29.494 2.259 -27.663 1.00 96.12 450 ILE A N 1
ATOM 3335 C CA . ILE A 1 450 ? 28.093 2.391 -27.262 1.00 96.12 450 ILE A CA 1
ATOM 3336 C C . ILE A 1 450 ? 27.837 3.862 -26.957 1.00 96.12 450 ILE A C 1
ATOM 3338 O O . ILE A 1 450 ? 28.630 4.480 -26.248 1.00 96.12 450 ILE A O 1
ATOM 3342 N N . ASP A 1 451 ? 26.755 4.420 -27.478 1.00 97.12 451 ASP A N 1
ATOM 3343 C CA . ASP A 1 451 ? 26.278 5.744 -27.093 1.00 97.12 451 ASP A CA 1
ATOM 3344 C C . ASP A 1 451 ? 25.049 5.614 -26.202 1.00 97.12 451 ASP A C 1
ATOM 3346 O O . ASP A 1 451 ? 24.130 4.846 -26.494 1.00 97.12 451 ASP A O 1
ATOM 3350 N N . ASN A 1 452 ? 25.077 6.346 -25.095 1.00 97.19 452 ASN A N 1
ATOM 3351 C CA . ASN A 1 452 ? 23.979 6.454 -24.154 1.00 97.19 452 ASN A CA 1
ATOM 3352 C C . ASN A 1 452 ? 23.468 7.894 -24.165 1.00 97.19 452 ASN A C 1
ATOM 3354 O O . ASN A 1 452 ? 24.085 8.783 -23.576 1.00 97.19 452 ASN A O 1
ATOM 3358 N N . ALA A 1 453 ? 22.325 8.109 -24.813 1.00 96.75 453 ALA A N 1
ATOM 3359 C CA . ALA A 1 453 ? 21.678 9.417 -24.877 1.00 96.75 453 ALA A CA 1
ATOM 3360 C C . ALA A 1 453 ? 20.872 9.766 -23.606 1.00 96.75 453 ALA A C 1
ATOM 3362 O O . ALA A 1 453 ? 20.280 10.843 -23.527 1.00 96.75 453 ALA A O 1
ATOM 3363 N N . SER A 1 454 ? 20.835 8.878 -22.610 1.00 95.19 454 SER A N 1
ATOM 3364 C CA . SER A 1 454 ? 20.170 9.120 -21.326 1.00 95.19 454 SER A CA 1
ATOM 3365 C C . SER A 1 454 ? 21.011 10.031 -20.429 1.00 95.19 454 SER A C 1
ATOM 3367 O O . SER A 1 454 ? 22.237 10.086 -20.529 1.00 95.19 454 SER A O 1
ATOM 3369 N N . SER A 1 455 ? 20.363 10.713 -19.484 1.00 94.00 455 SER A N 1
ATOM 3370 C CA . SER A 1 455 ? 21.042 11.561 -18.493 1.00 94.00 455 SER A CA 1
ATOM 3371 C C . SER A 1 455 ? 21.670 10.786 -17.326 1.00 94.00 455 SER A C 1
ATOM 3373 O O . SER A 1 455 ? 22.239 11.402 -16.428 1.00 94.00 455 SER A O 1
ATOM 3375 N N . TYR A 1 456 ? 21.554 9.458 -17.313 1.00 95.56 456 TYR A N 1
ATOM 3376 C CA . TYR A 1 456 ? 22.001 8.571 -16.237 1.00 95.56 456 TYR A CA 1
ATOM 3377 C C . TYR A 1 456 ? 22.779 7.368 -16.783 1.00 95.56 456 TYR A C 1
ATOM 3379 O O . TYR A 1 456 ? 22.802 7.111 -17.990 1.00 95.56 456 TYR A O 1
ATOM 3387 N N . SER A 1 457 ? 23.462 6.657 -15.884 1.00 95.12 457 SER A N 1
ATOM 3388 C CA . SER A 1 457 ? 24.278 5.490 -16.235 1.00 95.12 457 SER A CA 1
ATOM 3389 C C . SER A 1 457 ? 23.454 4.206 -16.227 1.00 95.12 457 SER A C 1
ATOM 3391 O O . SER A 1 457 ? 22.498 4.085 -15.467 1.00 95.12 457 SER A O 1
ATOM 3393 N N . TRP A 1 458 ? 23.871 3.234 -17.033 1.00 96.69 458 TRP A N 1
ATOM 3394 C CA . TRP A 1 458 ? 23.222 1.928 -17.138 1.00 96.69 458 TRP A CA 1
ATOM 3395 C C . TRP A 1 458 ? 24.181 0.794 -16.798 1.00 96.69 458 TRP A C 1
ATOM 3397 O O . TRP A 1 458 ? 25.370 0.883 -17.095 1.00 96.69 458 TRP A O 1
ATOM 3407 N N . ASN A 1 459 ? 23.660 -0.299 -16.255 1.00 96.69 459 ASN A N 1
ATOM 3408 C CA . ASN A 1 459 ? 24.346 -1.575 -16.104 1.00 96.69 459 ASN A CA 1
ATOM 3409 C C . ASN A 1 459 ? 23.771 -2.566 -17.123 1.00 96.69 459 ASN A C 1
ATOM 3411 O O . ASN A 1 459 ? 22.683 -3.102 -16.939 1.00 96.69 459 ASN A O 1
ATOM 3415 N N . LEU A 1 460 ? 24.504 -2.797 -18.210 1.00 96.62 460 LEU A N 1
ATOM 3416 C CA . LEU A 1 460 ? 24.062 -3.611 -19.346 1.00 96.62 460 LEU A CA 1
ATOM 3417 C C . LEU A 1 460 ? 24.941 -4.847 -19.506 1.00 96.62 460 LEU A C 1
ATOM 3419 O O . LEU A 1 460 ? 26.050 -4.918 -18.981 1.00 96.62 460 LEU A O 1
ATOM 3423 N N . ILE A 1 461 ? 24.465 -5.823 -20.265 1.00 96.00 461 ILE A N 1
ATOM 3424 C CA . ILE A 1 461 ? 25.222 -7.007 -20.657 1.00 96.00 461 ILE A CA 1
ATOM 3425 C C . ILE A 1 461 ? 25.684 -6.805 -22.097 1.00 96.00 461 ILE A C 1
ATOM 3427 O O . ILE A 1 461 ? 24.875 -6.661 -23.007 1.00 96.00 461 ILE A O 1
ATOM 3431 N N . LEU A 1 462 ? 26.997 -6.788 -22.303 1.00 94.25 462 LEU A N 1
ATOM 3432 C CA . LEU A 1 462 ? 27.613 -6.854 -23.620 1.00 94.25 462 LEU A CA 1
ATOM 3433 C C . LEU A 1 462 ? 27.842 -8.322 -23.972 1.00 94.25 462 LEU A C 1
ATOM 3435 O O . LEU A 1 462 ? 28.605 -9.010 -23.288 1.00 94.25 462 LEU A O 1
ATOM 3439 N N . GLU A 1 463 ? 27.210 -8.780 -25.044 1.00 92.69 463 GLU A N 1
ATOM 3440 C CA . GLU A 1 463 ? 27.269 -10.163 -25.502 1.00 92.69 463 GLU A CA 1
ATOM 3441 C C . GLU A 1 463 ? 27.763 -10.247 -26.951 1.00 92.69 463 GLU A C 1
ATOM 3443 O O . GLU A 1 463 ? 27.366 -9.460 -27.813 1.00 92.69 463 GLU A O 1
ATOM 3448 N N . SER A 1 464 ? 28.638 -11.214 -27.227 1.00 86.62 464 SER A N 1
ATOM 3449 C CA . SER A 1 464 ? 28.999 -11.608 -28.589 1.00 86.62 464 SER A CA 1
ATOM 3450 C C . SER A 1 464 ? 28.408 -12.978 -28.907 1.00 86.62 464 SER A C 1
ATOM 3452 O O . SER A 1 464 ? 28.603 -13.935 -28.156 1.00 86.62 464 SER A O 1
ATOM 3454 N N . VAL A 1 465 ? 27.702 -13.071 -30.034 1.00 86.12 465 VAL A N 1
ATOM 3455 C CA . VAL A 1 465 ? 27.035 -14.296 -30.503 1.00 86.12 465 VAL A CA 1
ATOM 3456 C C . VAL A 1 465 ? 27.526 -14.689 -31.897 1.00 86.12 465 VAL A C 1
ATOM 3458 O O . VAL A 1 465 ? 27.970 -13.832 -32.674 1.00 86.12 465 VAL A O 1
ATOM 3461 N N . ALA A 1 466 ? 27.471 -15.983 -32.213 1.00 80.88 466 ALA A N 1
ATOM 3462 C CA . ALA A 1 466 ? 27.838 -16.523 -33.522 1.00 80.88 466 ALA A CA 1
ATOM 3463 C C . ALA A 1 466 ? 26.865 -17.585 -34.033 1.00 80.88 466 ALA A C 1
ATOM 3465 O O . ALA A 1 466 ? 26.328 -18.377 -33.263 1.00 80.88 466 ALA A O 1
ATOM 3466 N N . GLY A 1 467 ? 26.737 -17.649 -35.359 1.00 67.00 467 GLY A N 1
ATOM 3467 C CA . GLY A 1 467 ? 25.966 -18.681 -36.049 1.00 67.00 467 GLY A CA 1
ATOM 3468 C C . GLY A 1 467 ? 24.459 -18.419 -36.044 1.00 67.00 467 GLY A C 1
ATOM 3469 O O . GLY A 1 467 ? 23.973 -17.495 -35.397 1.00 67.00 467 GLY A O 1
ATOM 3470 N N . GLU A 1 468 ? 23.717 -19.236 -36.796 1.00 62.22 468 GLU A N 1
ATOM 3471 C CA . GLU A 1 468 ? 22.253 -19.121 -36.922 1.00 62.22 468 GLU A CA 1
ATOM 3472 C C . GLU A 1 468 ? 21.513 -19.457 -35.618 1.00 62.22 468 GLU A C 1
ATOM 3474 O O . GLU A 1 468 ? 20.431 -18.932 -35.381 1.00 62.22 468 GLU A O 1
ATOM 3479 N N . GLU A 1 469 ? 22.111 -20.286 -34.755 1.00 64.25 469 GLU A N 1
ATOM 3480 C CA . GLU A 1 469 ? 21.592 -20.600 -33.413 1.00 64.25 469 GLU A CA 1
ATOM 3481 C C . GLU A 1 469 ? 22.043 -19.591 -32.340 1.00 64.25 469 GLU A C 1
ATOM 3483 O O . GLU A 1 469 ? 21.717 -19.759 -31.168 1.00 64.25 469 GLU A O 1
ATOM 3488 N N . GLU A 1 470 ? 22.782 -18.544 -32.734 1.00 73.69 470 GLU A N 1
ATOM 3489 C CA . GLU A 1 470 ? 23.219 -17.446 -31.862 1.00 73.69 470 GLU A CA 1
ATOM 3490 C C . GLU A 1 470 ? 23.984 -17.932 -30.620 1.00 73.69 470 GLU A C 1
ATOM 3492 O O . GLU A 1 470 ? 23.777 -17.459 -29.501 1.00 73.69 470 GLU A O 1
ATOM 3497 N N . GLU A 1 471 ? 24.904 -18.882 -30.820 1.00 76.62 471 GLU A N 1
ATOM 3498 C CA . GLU A 1 471 ? 25.728 -19.443 -29.753 1.00 76.62 471 GLU A CA 1
ATOM 3499 C C . GLU A 1 471 ? 26.516 -18.318 -29.063 1.00 76.62 471 GLU A C 1
ATOM 3501 O O . GLU A 1 471 ? 27.287 -17.579 -29.689 1.00 76.62 471 GLU A O 1
ATOM 3506 N N . ARG A 1 472 ? 26.324 -18.191 -27.746 1.00 81.25 472 ARG A N 1
ATOM 3507 C CA . ARG A 1 472 ? 26.981 -17.178 -26.918 1.00 81.25 472 ARG A CA 1
ATOM 3508 C C . ARG A 1 472 ? 28.481 -17.445 -26.810 1.00 81.25 472 ARG A C 1
ATOM 3510 O O . ARG A 1 472 ? 28.900 -18.39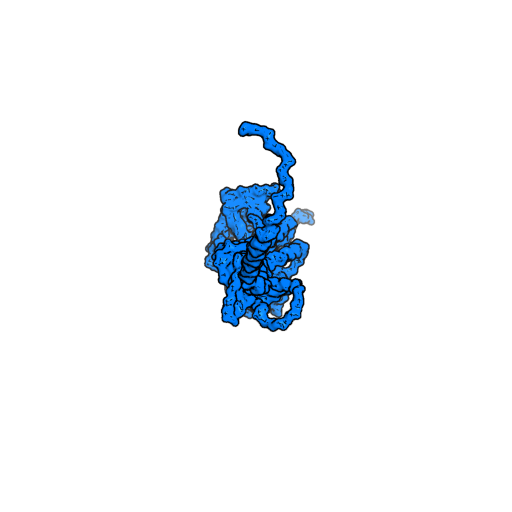8 -26.155 1.00 81.25 472 ARG A O 1
ATOM 3517 N N . ILE A 1 473 ? 29.294 -16.554 -27.378 1.00 80.56 473 ILE A N 1
ATOM 3518 C CA . ILE A 1 473 ? 30.763 -16.619 -27.326 1.00 80.56 473 ILE A CA 1
ATOM 3519 C C . ILE A 1 473 ? 31.292 -15.975 -26.045 1.00 80.56 473 ILE A C 1
ATOM 3521 O O . ILE A 1 473 ? 32.133 -16.549 -25.354 1.00 80.56 473 ILE A O 1
ATOM 3525 N N . SER A 1 474 ? 30.834 -14.761 -25.736 1.00 83.81 474 SER A N 1
ATOM 3526 C CA . SER A 1 474 ? 31.242 -14.035 -24.533 1.00 83.81 474 SER A CA 1
ATOM 3527 C C . SER A 1 474 ? 30.101 -13.178 -24.006 1.00 83.81 474 SER A C 1
ATOM 3529 O O . SER A 1 474 ? 29.260 -12.723 -24.773 1.00 83.81 474 SER A O 1
ATOM 3531 N N . SER A 1 475 ? 30.080 -12.967 -22.693 1.00 90.62 475 SER A N 1
ATOM 3532 C CA . SER A 1 475 ? 29.107 -12.117 -22.012 1.00 90.62 475 SER A CA 1
ATOM 3533 C C . SER A 1 475 ? 29.792 -11.406 -20.855 1.00 90.62 475 SER A C 1
ATOM 3535 O O . SER A 1 475 ? 30.483 -12.045 -20.057 1.00 90.62 475 SER A O 1
ATOM 3537 N N . LYS A 1 476 ? 29.607 -10.090 -20.755 1.00 92.88 476 LYS A N 1
ATOM 3538 C CA . LYS A 1 476 ? 30.186 -9.268 -19.690 1.00 92.88 476 LYS A CA 1
ATOM 3539 C C . LYS A 1 476 ? 29.249 -8.126 -19.312 1.00 92.88 476 LYS A C 1
ATOM 3541 O O . LYS A 1 476 ? 28.763 -7.415 -20.182 1.00 92.88 476 LYS A O 1
ATOM 3546 N N . THR A 1 477 ? 29.080 -7.890 -18.014 1.00 94.88 477 THR A N 1
ATOM 3547 C CA . THR A 1 477 ? 28.397 -6.691 -17.514 1.00 94.88 477 THR A CA 1
ATOM 3548 C C . THR A 1 477 ? 29.268 -5.449 -17.718 1.00 94.88 477 THR A C 1
ATOM 3550 O O . THR A 1 477 ? 30.448 -5.430 -17.351 1.00 94.88 477 THR A O 1
ATOM 3553 N N . VAL A 1 478 ? 28.689 -4.409 -18.308 1.00 95.69 478 VAL A N 1
ATOM 3554 C CA . VAL A 1 478 ? 29.319 -3.123 -18.610 1.00 95.69 478 VAL A CA 1
ATOM 3555 C C . VAL A 1 478 ? 28.499 -1.989 -18.002 1.00 95.69 478 VAL A C 1
ATOM 3557 O O . VAL A 1 478 ? 27.273 -2.004 -18.062 1.00 95.69 478 VAL A O 1
ATOM 3560 N N . SER A 1 479 ? 29.180 -1.002 -17.419 1.00 96.50 479 SER A N 1
ATOM 3561 C CA . SER A 1 479 ? 28.539 0.226 -16.948 1.00 96.50 479 SER A CA 1
ATOM 3562 C C . SER A 1 479 ? 28.687 1.304 -18.018 1.00 96.50 479 SER A C 1
ATOM 3564 O O . SER A 1 479 ? 29.812 1.656 -18.376 1.00 96.50 479 SER A O 1
ATOM 3566 N N . VAL A 1 480 ? 27.571 1.774 -18.570 1.00 96.31 480 VAL A N 1
ATOM 3567 C CA . VAL A 1 480 ? 27.515 2.719 -19.691 1.00 96.31 480 VAL A CA 1
ATOM 3568 C C . VAL A 1 480 ? 27.104 4.088 -19.156 1.00 96.31 480 VAL A C 1
ATOM 3570 O O . VAL A 1 480 ? 25.929 4.330 -18.882 1.00 96.31 480 VAL A O 1
ATOM 3573 N N . ALA A 1 481 ? 28.077 4.985 -18.986 1.00 96.50 481 ALA A N 1
ATOM 3574 C CA . ALA A 1 481 ? 27.836 6.357 -18.533 1.00 96.50 481 ALA A CA 1
ATOM 3575 C C . ALA A 1 481 ? 27.146 7.196 -19.629 1.00 96.50 481 ALA A C 1
ATOM 3577 O O . ALA A 1 481 ? 27.156 6.783 -20.788 1.00 96.50 481 ALA A O 1
ATOM 3578 N N . PRO A 1 482 ? 26.564 8.368 -19.325 1.00 97.25 482 PRO A N 1
ATOM 3579 C CA . PRO A 1 482 ? 26.042 9.269 -20.354 1.00 97.25 482 PRO A CA 1
ATOM 3580 C C . PRO A 1 482 ? 27.081 9.611 -21.437 1.00 97.25 482 PRO A C 1
ATOM 3582 O O . PRO A 1 482 ? 28.236 9.926 -21.132 1.00 97.25 482 PRO A O 1
ATOM 3585 N N . GLY A 1 483 ? 26.659 9.575 -22.702 1.00 95.81 483 GLY A N 1
ATOM 3586 C CA . GLY A 1 483 ? 27.490 9.803 -23.885 1.00 95.81 483 GLY A CA 1
ATOM 3587 C C . GLY A 1 483 ? 28.181 8.545 -24.426 1.00 95.81 483 GLY A C 1
ATOM 3588 O O . GLY A 1 483 ? 27.724 7.414 -24.240 1.00 95.81 483 GLY A O 1
ATOM 3589 N N . ARG A 1 484 ? 29.305 8.743 -25.128 1.00 95.81 484 ARG A N 1
ATOM 3590 C CA . ARG A 1 484 ? 30.020 7.669 -25.831 1.00 95.81 484 ARG A CA 1
ATOM 3591 C C . ARG A 1 484 ? 30.954 6.896 -24.902 1.00 95.81 484 ARG A C 1
ATOM 3593 O O . ARG A 1 484 ? 31.892 7.453 -24.335 1.00 95.81 484 ARG A O 1
ATOM 3600 N N . ASN A 1 485 ? 30.761 5.585 -24.855 1.00 96.75 485 ASN A N 1
ATOM 3601 C CA . ASN A 1 485 ? 31.536 4.623 -24.081 1.00 96.75 485 ASN A CA 1
ATOM 3602 C C . ASN A 1 485 ? 32.191 3.605 -25.018 1.00 96.75 485 ASN A C 1
ATOM 3604 O O . ASN A 1 485 ? 31.675 3.312 -26.096 1.00 96.75 485 ASN A O 1
ATOM 3608 N N . VAL A 1 486 ? 33.334 3.055 -24.612 1.00 93.94 486 VAL A N 1
ATOM 3609 C CA . VAL A 1 486 ? 34.090 2.083 -25.411 1.00 93.94 486 VAL A CA 1
ATOM 3610 C C . VAL A 1 486 ? 34.382 0.854 -24.566 1.00 93.94 486 VAL A C 1
ATOM 3612 O O . VAL A 1 486 ? 34.991 0.958 -23.502 1.00 93.94 486 VAL A O 1
ATOM 3615 N N . PHE A 1 487 ? 34.001 -0.310 -25.081 1.00 93.06 487 PHE A N 1
ATOM 3616 C CA . PHE A 1 487 ? 34.240 -1.610 -24.463 1.00 93.06 487 PHE A CA 1
ATOM 3617 C C . PHE A 1 487 ? 34.918 -2.560 -25.448 1.00 93.06 487 PHE A C 1
ATOM 3619 O O . PHE A 1 487 ? 35.012 -2.277 -26.641 1.00 93.06 487 PHE A O 1
ATOM 3626 N N . PHE A 1 488 ? 35.385 -3.697 -24.940 1.00 87.94 488 PHE A N 1
ATOM 3627 C CA . PHE A 1 488 ? 36.017 -4.742 -25.735 1.00 87.94 488 PHE A CA 1
ATOM 3628 C C . PHE A 1 488 ? 35.288 -6.063 -25.496 1.00 87.94 488 PHE A C 1
ATOM 3630 O O . PHE A 1 488 ? 35.066 -6.444 -24.343 1.00 87.94 488 PHE A O 1
ATOM 3637 N N . ALA A 1 489 ? 34.907 -6.730 -26.583 1.00 84.44 489 ALA A N 1
ATOM 3638 C CA . ALA A 1 489 ? 34.281 -8.046 -26.582 1.00 84.44 489 ALA A CA 1
ATOM 3639 C C . ALA A 1 489 ? 35.195 -9.061 -27.274 1.00 84.44 489 ALA A C 1
ATOM 3641 O O . ALA A 1 489 ? 35.803 -8.769 -28.308 1.00 84.44 489 ALA A O 1
ATOM 3642 N N . SER A 1 490 ? 35.281 -10.267 -26.716 1.00 80.38 490 SER A N 1
ATOM 3643 C CA . SER A 1 490 ? 36.027 -11.359 -27.338 1.00 80.38 490 SER A CA 1
ATOM 3644 C C . SER A 1 490 ? 35.214 -11.963 -28.483 1.00 80.38 490 SER A C 1
ATOM 3646 O O . SER A 1 490 ? 34.007 -12.190 -28.353 1.00 80.38 490 SER A O 1
ATOM 3648 N N . VAL A 1 491 ? 35.878 -12.250 -29.602 1.00 74.12 491 VAL A N 1
ATOM 3649 C CA . VAL A 1 491 ? 35.272 -12.916 -30.761 1.00 74.12 491 VAL A CA 1
ATOM 3650 C C . VAL A 1 491 ? 36.020 -14.217 -31.037 1.00 74.12 491 VAL A C 1
ATOM 3652 O O . VAL A 1 491 ? 37.231 -14.312 -30.830 1.00 74.12 491 VAL A O 1
ATOM 3655 N N . ARG A 1 492 ? 35.298 -15.246 -31.492 1.00 66.81 492 ARG A N 1
ATOM 3656 C CA . ARG A 1 492 ? 35.904 -16.511 -31.920 1.00 66.81 492 ARG A CA 1
ATOM 3657 C C . ARG A 1 492 ? 36.695 -16.253 -33.204 1.00 66.81 492 ARG A C 1
ATOM 3659 O O . ARG A 1 492 ? 36.142 -15.767 -34.188 1.00 66.81 492 ARG A O 1
ATOM 3666 N N . ASP A 1 493 ? 37.992 -16.539 -33.183 1.00 56.31 493 ASP A N 1
ATOM 3667 C CA . ASP A 1 493 ? 38.824 -16.445 -34.379 1.00 56.31 493 ASP A CA 1
ATOM 3668 C C . ASP A 1 493 ? 38.576 -17.689 -35.243 1.00 56.31 493 ASP A C 1
ATOM 3670 O O . ASP A 1 493 ? 39.021 -18.784 -34.903 1.00 56.31 493 ASP A O 1
ATOM 3674 N N . ASN A 1 494 ? 37.861 -17.541 -36.362 1.00 51.88 494 ASN A N 1
ATOM 3675 C CA . ASN A 1 494 ? 37.747 -18.612 -37.364 1.00 51.88 494 ASN A CA 1
ATOM 3676 C C . ASN A 1 494 ? 39.053 -18.779 -38.180 1.00 51.88 494 ASN A C 1
ATOM 3678 O O . ASN A 1 494 ? 39.129 -19.594 -39.101 1.00 51.88 494 ASN A O 1
ATOM 3682 N N . GLY A 1 495 ? 40.106 -18.021 -37.861 1.00 45.53 495 GLY A N 1
ATOM 3683 C CA . GLY A 1 495 ? 41.422 -18.105 -38.476 1.00 45.53 495 GLY A CA 1
ATOM 3684 C C . GLY A 1 495 ? 42.326 -19.180 -37.873 1.00 45.53 495 GLY A C 1
ATOM 3685 O O . GLY A 1 495 ? 43.356 -18.846 -37.299 1.00 45.53 495 GLY A O 1
ATOM 3686 N N . GLY A 1 496 ? 42.016 -20.468 -38.069 1.00 36.50 496 GLY A N 1
ATOM 3687 C CA . GLY A 1 496 ? 43.040 -21.506 -37.893 1.00 36.50 496 GLY A CA 1
ATOM 3688 C C . GLY A 1 496 ? 42.572 -22.934 -37.627 1.00 36.50 496 GLY A C 1
ATOM 3689 O O . GLY A 1 496 ? 42.704 -23.412 -36.507 1.00 36.50 496 GLY A O 1
ATOM 3690 N N . ALA A 1 497 ? 42.167 -23.658 -38.674 1.00 29.94 497 ALA A N 1
ATOM 3691 C CA . ALA A 1 497 ? 42.389 -25.104 -38.773 1.00 29.94 497 ALA A CA 1
ATOM 3692 C C . ALA A 1 497 ? 42.398 -25.539 -40.252 1.00 29.94 497 ALA A C 1
ATOM 3694 O O . ALA A 1 497 ? 41.371 -25.543 -40.915 1.00 29.94 497 ALA A O 1
ATOM 3695 N N . GLU A 1 498 ? 43.607 -25.824 -40.739 1.00 34.66 498 GLU A N 1
ATOM 3696 C CA . GLU A 1 498 ? 44.021 -26.720 -41.832 1.00 34.66 498 GLU A CA 1
ATOM 3697 C C . GLU A 1 498 ? 43.134 -26.928 -43.076 1.00 34.66 498 GLU A C 1
ATOM 3699 O O . GLU A 1 498 ? 41.964 -27.299 -43.042 1.00 34.66 498 GLU A O 1
ATOM 3704 N N . GLY A 1 499 ? 43.780 -26.785 -44.238 1.00 33.44 499 GLY A N 1
ATOM 3705 C CA . GLY A 1 499 ? 43.151 -26.862 -45.545 1.00 33.44 499 GLY A CA 1
ATOM 3706 C C . GLY A 1 499 ? 42.395 -28.164 -45.804 1.00 33.44 499 GLY A C 1
ATOM 3707 O O . GLY A 1 499 ? 42.976 -29.241 -45.913 1.00 33.44 499 GLY A O 1
ATOM 3708 N N . ARG A 1 500 ? 41.098 -28.026 -46.069 1.00 30.25 500 ARG A N 1
ATOM 3709 C CA . ARG A 1 500 ? 40.361 -28.937 -46.941 1.00 30.25 500 ARG A CA 1
ATOM 3710 C C . ARG A 1 500 ? 39.565 -28.126 -47.947 1.00 30.25 500 ARG A C 1
ATOM 3712 O O . ARG A 1 500 ? 38.654 -27.386 -47.603 1.00 30.25 500 ARG A O 1
ATOM 3719 N N . ALA A 1 501 ? 39.948 -28.284 -49.208 1.00 38.28 501 ALA A N 1
ATOM 3720 C CA . ALA A 1 501 ? 39.183 -27.832 -50.352 1.00 38.28 501 ALA A CA 1
ATOM 3721 C C . ALA A 1 501 ? 37.811 -28.518 -50.354 1.00 38.28 501 ALA A C 1
ATOM 3723 O O . ALA A 1 501 ? 37.725 -29.710 -50.636 1.00 38.28 501 ALA A O 1
ATOM 3724 N N . LEU A 1 502 ? 36.755 -27.760 -50.071 1.00 30.66 502 LEU A N 1
ATOM 3725 C CA . LEU A 1 502 ? 35.377 -28.076 -50.431 1.00 30.66 502 LEU A CA 1
ATOM 3726 C C . LEU A 1 502 ? 34.716 -26.778 -50.915 1.00 30.66 502 LEU A C 1
ATOM 3728 O O . LEU A 1 502 ? 35.046 -25.695 -50.440 1.00 30.66 502 LEU A O 1
ATOM 3732 N N . GLY A 1 503 ? 33.895 -26.909 -51.960 1.00 29.50 503 GLY A N 1
ATOM 3733 C CA . GLY A 1 503 ? 33.374 -25.823 -52.795 1.00 29.50 503 GLY A CA 1
ATOM 3734 C C . GLY A 1 503 ? 32.463 -24.813 -52.082 1.00 29.50 503 GLY A C 1
ATOM 3735 O O . GLY A 1 503 ? 32.330 -24.845 -50.864 1.00 29.50 503 GLY A O 1
ATOM 3736 N N . PRO A 1 504 ? 31.836 -23.895 -52.840 1.00 31.41 504 PRO A N 1
ATOM 3737 C CA . PRO A 1 504 ? 31.163 -22.727 -52.289 1.00 31.41 504 PRO A CA 1
ATOM 3738 C C . PRO A 1 504 ? 29.911 -23.153 -51.514 1.00 31.41 504 PRO A C 1
ATOM 3740 O O . PRO A 1 504 ? 28.841 -23.322 -52.093 1.00 31.41 504 PRO A O 1
ATOM 3743 N N . GLN A 1 505 ? 30.046 -23.336 -50.202 1.00 32.66 505 GLN A N 1
ATOM 3744 C CA . GLN A 1 505 ? 28.911 -23.334 -49.293 1.00 32.66 505 GLN A CA 1
ATOM 3745 C C . GLN A 1 505 ? 28.600 -21.883 -48.943 1.00 32.66 505 GLN A C 1
ATOM 3747 O O . GLN A 1 505 ? 29.335 -21.199 -48.236 1.00 32.66 505 GLN A O 1
ATOM 3752 N N . SER A 1 506 ? 27.509 -21.405 -49.526 1.00 33.78 506 SER A N 1
ATOM 3753 C CA . SER A 1 506 ? 26.797 -20.201 -49.133 1.00 33.78 506 SER A CA 1
ATOM 3754 C C . SER A 1 506 ? 26.156 -20.428 -47.761 1.00 33.78 506 SER A C 1
ATOM 3756 O O . SER A 1 506 ? 25.028 -20.901 -47.676 1.00 33.78 506 SER A O 1
ATOM 3758 N N . GLY A 1 507 ? 26.897 -20.123 -46.704 1.00 35.81 507 GLY A N 1
ATOM 3759 C CA . GLY A 1 507 ? 26.391 -19.987 -45.344 1.00 35.81 507 GLY A CA 1
ATOM 3760 C C . GLY A 1 507 ? 27.174 -18.862 -44.688 1.00 35.81 507 GLY A C 1
ATOM 3761 O O . GLY A 1 507 ? 28.304 -19.055 -44.253 1.00 35.81 507 GLY A O 1
ATOM 3762 N N . THR A 1 508 ? 26.644 -17.644 -44.728 1.00 43.69 508 THR A N 1
ATOM 3763 C CA . THR A 1 508 ? 27.191 -16.526 -43.957 1.00 43.69 508 THR A CA 1
ATOM 3764 C C . THR A 1 508 ? 26.914 -16.797 -42.483 1.00 43.69 508 THR A C 1
ATOM 3766 O O . THR A 1 508 ? 25.844 -16.446 -42.000 1.00 43.69 508 THR A O 1
ATOM 3769 N N . GLU A 1 509 ? 27.857 -17.422 -41.775 1.00 52.91 509 GLU A N 1
ATOM 3770 C CA . GLU A 1 509 ? 27.870 -17.421 -40.308 1.00 52.91 509 GLU A CA 1
ATOM 3771 C C . GLU A 1 509 ? 27.981 -15.960 -39.845 1.00 52.91 509 GLU A C 1
ATOM 3773 O O . GLU A 1 509 ? 29.046 -15.338 -39.888 1.00 52.91 509 GLU A O 1
ATOM 3778 N N . GLY A 1 510 ? 26.837 -15.362 -39.512 1.00 63.91 510 GLY A N 1
ATOM 3779 C CA . GLY A 1 510 ? 26.766 -14.007 -38.989 1.00 63.91 510 GLY A CA 1
ATOM 3780 C C . GLY A 1 510 ? 27.277 -13.990 -37.554 1.00 63.91 510 GLY A C 1
ATOM 3781 O O . GLY A 1 510 ? 26.806 -14.757 -36.718 1.00 63.91 510 GLY A O 1
ATOM 3782 N N . HIS A 1 511 ? 28.236 -13.116 -37.262 1.00 78.06 511 HIS A N 1
ATOM 3783 C CA . HIS A 1 511 ? 28.529 -12.731 -35.887 1.00 78.06 511 HIS A CA 1
ATOM 3784 C C . HIS A 1 511 ? 27.726 -11.475 -35.568 1.00 78.06 511 HIS A C 1
ATOM 3786 O O . HIS A 1 511 ? 27.517 -10.629 -36.439 1.00 78.06 511 HIS A O 1
ATOM 3792 N N . ALA A 1 512 ? 27.298 -11.319 -34.323 1.00 86.06 512 ALA A N 1
ATOM 3793 C CA . ALA A 1 512 ? 26.672 -10.085 -33.875 1.00 86.06 512 ALA A CA 1
ATOM 3794 C C . ALA A 1 512 ? 27.136 -9.724 -32.470 1.00 86.06 512 ALA A C 1
ATOM 3796 O O . ALA A 1 512 ? 27.458 -10.587 -31.651 1.00 86.06 512 ALA A O 1
ATOM 3797 N N . VAL A 1 513 ? 27.156 -8.422 -32.209 1.00 88.81 513 VAL A N 1
ATOM 3798 C CA . VAL A 1 513 ? 27.249 -7.882 -30.858 1.00 88.81 513 VAL A CA 1
ATOM 3799 C C . VAL A 1 513 ? 25.862 -7.466 -30.422 1.00 88.81 513 VAL A C 1
ATOM 3801 O O . VAL A 1 513 ? 25.142 -6.810 -31.178 1.00 88.81 513 VAL A O 1
ATOM 3804 N N . ARG A 1 514 ? 25.515 -7.827 -29.193 1.00 93.19 514 ARG A N 1
ATOM 3805 C CA . ARG A 1 514 ? 24.265 -7.463 -28.541 1.00 93.19 514 ARG A CA 1
ATOM 3806 C C . ARG A 1 514 ? 24.551 -6.710 -27.265 1.00 93.19 514 ARG A C 1
ATOM 3808 O O . ARG A 1 514 ? 25.463 -7.059 -26.518 1.00 93.19 514 ARG A O 1
ATOM 3815 N N . ILE A 1 515 ? 23.738 -5.697 -27.021 1.00 94.56 515 ILE A N 1
ATOM 3816 C CA . ILE A 1 515 ? 23.595 -5.080 -25.712 1.00 94.56 515 ILE A CA 1
ATOM 3817 C C . ILE A 1 515 ? 22.261 -5.543 -25.153 1.00 94.56 515 ILE A C 1
ATOM 3819 O O . ILE A 1 515 ? 21.241 -5.383 -25.824 1.00 94.56 515 ILE A O 1
ATOM 3823 N N . LEU A 1 516 ? 22.272 -6.116 -23.953 1.00 95.81 516 LEU A N 1
ATOM 3824 C CA . LEU A 1 516 ? 21.075 -6.571 -23.260 1.00 95.81 516 LEU A CA 1
ATOM 3825 C C . LEU A 1 516 ? 20.897 -5.833 -21.931 1.00 95.81 516 LEU A C 1
ATOM 3827 O O . LEU A 1 516 ? 21.869 -5.542 -21.232 1.00 95.81 516 LEU A O 1
ATOM 3831 N N . ALA A 1 517 ? 19.648 -5.574 -21.572 1.00 95.19 517 ALA A N 1
ATOM 3832 C CA . ALA A 1 517 ? 19.213 -5.250 -20.223 1.00 95.19 517 ALA A CA 1
ATOM 3833 C C . ALA A 1 517 ? 18.538 -6.517 -19.695 1.00 95.19 517 ALA A C 1
ATOM 3835 O O . ALA A 1 517 ? 17.491 -6.894 -20.206 1.00 95.19 517 ALA A O 1
ATOM 3836 N N . GLY A 1 518 ? 19.182 -7.247 -18.779 1.00 92.12 518 GLY A N 1
ATOM 3837 C CA . GLY A 1 518 ? 18.708 -8.573 -18.369 1.00 92.12 518 GLY A CA 1
ATOM 3838 C C . GLY A 1 518 ? 18.536 -9.524 -19.563 1.00 92.12 518 GLY A C 1
ATOM 3839 O O . GLY A 1 518 ? 19.524 -9.904 -20.193 1.00 92.12 518 GLY A O 1
ATOM 3840 N N . SER A 1 519 ? 17.294 -9.902 -19.868 1.00 92.81 519 SER A N 1
ATOM 3841 C CA . SER A 1 519 ? 16.937 -10.732 -21.030 1.00 92.81 519 SER A CA 1
ATOM 3842 C C . SER A 1 519 ? 16.537 -9.943 -22.286 1.00 92.81 519 SER A C 1
ATOM 3844 O O . SER A 1 519 ? 16.472 -10.505 -23.381 1.00 92.81 519 SER A O 1
ATOM 3846 N N . THR A 1 520 ? 16.299 -8.640 -22.152 1.00 95.19 520 THR A N 1
ATOM 3847 C CA . THR A 1 520 ? 15.802 -7.766 -23.212 1.00 95.19 520 THR A CA 1
ATOM 3848 C C . THR A 1 520 ? 16.946 -7.262 -24.080 1.00 95.19 520 THR A C 1
ATOM 3850 O O . THR A 1 520 ? 17.887 -6.627 -23.602 1.00 95.19 520 THR A O 1
ATOM 3853 N N . VAL A 1 521 ? 16.859 -7.513 -25.387 1.00 94.06 521 VAL A N 1
ATOM 3854 C CA . VAL A 1 521 ? 17.832 -7.018 -26.366 1.00 94.06 521 VAL A CA 1
ATOM 3855 C C . VAL A 1 521 ? 17.585 -5.533 -26.628 1.00 94.06 521 VAL A C 1
ATOM 3857 O O . VAL A 1 521 ? 16.537 -5.151 -27.136 1.00 94.06 521 VAL A O 1
ATOM 3860 N N . VAL A 1 522 ? 18.578 -4.708 -26.308 1.00 94.06 522 VAL A N 1
ATOM 3861 C CA . VAL A 1 522 ? 18.520 -3.243 -26.406 1.00 94.06 522 VAL A CA 1
ATOM 3862 C C . VAL A 1 522 ? 19.049 -2.757 -27.750 1.00 94.06 522 VAL A C 1
ATOM 3864 O O . VAL A 1 522 ? 18.426 -1.946 -28.427 1.00 94.06 522 VAL A O 1
ATOM 3867 N N . ALA A 1 523 ? 20.206 -3.277 -28.162 1.00 92.75 523 ALA A N 1
ATOM 3868 C CA . ALA A 1 523 ? 20.836 -2.926 -29.427 1.00 92.75 523 ALA A CA 1
ATOM 3869 C C . ALA A 1 523 ? 21.562 -4.135 -30.016 1.00 92.75 523 ALA A C 1
ATOM 3871 O O . ALA A 1 523 ? 22.193 -4.908 -29.292 1.00 92.75 523 ALA A O 1
ATOM 3872 N N . VAL A 1 524 ? 21.509 -4.275 -31.341 1.00 92.06 524 VAL A N 1
ATOM 3873 C CA . VAL A 1 524 ? 22.218 -5.325 -32.080 1.00 92.06 524 VAL A CA 1
ATOM 3874 C C . VAL A 1 524 ? 22.994 -4.694 -33.218 1.00 92.06 524 VAL A C 1
ATOM 3876 O O . VAL A 1 524 ? 22.440 -3.932 -34.008 1.00 92.06 524 VAL A O 1
ATOM 3879 N N . ALA A 1 525 ? 24.269 -5.046 -33.328 1.00 88.50 525 ALA A N 1
ATOM 3880 C CA . ALA A 1 525 ? 25.100 -4.663 -34.453 1.00 88.50 525 ALA A CA 1
ATOM 3881 C C . ALA A 1 525 ? 25.680 -5.929 -35.101 1.00 88.50 525 ALA A C 1
ATOM 3883 O O . ALA A 1 525 ? 26.471 -6.637 -34.462 1.00 88.50 525 ALA A O 1
ATOM 3884 N N . PRO A 1 526 ? 25.287 -6.253 -36.348 1.00 84.75 526 PRO A N 1
ATOM 3885 C CA . PRO A 1 526 ? 25.870 -7.374 -37.061 1.00 84.75 526 PRO A CA 1
ATOM 3886 C C . PRO A 1 526 ? 27.329 -7.058 -37.390 1.00 84.75 526 PRO A C 1
ATOM 3888 O O . PRO A 1 526 ? 27.658 -5.989 -37.907 1.00 84.75 526 PRO A O 1
ATOM 3891 N N . TRP A 1 527 ? 28.204 -8.016 -37.120 1.00 71.94 527 TRP A N 1
ATOM 3892 C CA . TRP A 1 527 ? 29.598 -7.974 -37.516 1.00 71.94 527 TRP A CA 1
ATOM 3893 C C . TRP A 1 527 ? 29.800 -8.923 -38.702 1.00 71.94 527 TRP A C 1
ATOM 3895 O O . TRP A 1 527 ? 29.709 -10.146 -38.541 1.00 71.94 527 TRP A O 1
ATOM 3905 N N . PRO A 1 528 ? 30.073 -8.409 -39.913 1.00 61.53 528 PRO A N 1
ATOM 3906 C CA . PRO A 1 528 ? 30.325 -9.281 -41.041 1.00 61.53 528 PRO A CA 1
ATOM 3907 C C . PRO A 1 528 ? 31.645 -10.018 -40.804 1.00 61.53 528 PRO A C 1
ATOM 3909 O O . PRO A 1 528 ? 32.712 -9.400 -40.728 1.00 61.53 528 PRO A O 1
ATOM 3912 N N . ALA A 1 529 ? 31.587 -11.353 -40.759 1.00 53.75 529 ALA A N 1
ATOM 3913 C CA . ALA A 1 529 ? 32.747 -12.212 -40.963 1.00 53.75 529 ALA A CA 1
ATOM 3914 C C . ALA A 1 529 ? 33.244 -12.016 -42.400 1.00 53.75 529 ALA A C 1
ATOM 3916 O O . ALA A 1 529 ? 33.028 -12.835 -43.293 1.00 53.75 529 ALA A O 1
ATOM 3917 N N . THR A 1 530 ? 33.879 -10.879 -42.673 1.00 47.94 530 THR A N 1
ATOM 3918 C CA . THR A 1 530 ? 34.588 -10.692 -43.928 1.00 47.94 530 THR A CA 1
ATOM 3919 C C . THR A 1 530 ? 35.775 -11.639 -43.891 1.00 47.94 530 THR A C 1
ATOM 3921 O O . THR A 1 530 ? 36.802 -11.378 -43.266 1.00 47.94 530 THR A O 1
ATOM 3924 N N . SER A 1 531 ? 35.593 -12.793 -44.538 1.00 43.72 531 SER A N 1
ATOM 3925 C CA . SER A 1 531 ? 36.663 -13.711 -44.902 1.00 43.72 531 SER A CA 1
ATOM 3926 C C . SER A 1 531 ? 37.841 -12.876 -45.411 1.00 43.72 531 SER A C 1
ATOM 3928 O O . SER A 1 531 ? 37.747 -12.166 -46.415 1.00 43.72 531 SER A O 1
ATOM 3930 N N . GLY A 1 532 ? 38.942 -12.891 -44.655 1.00 45.09 532 GLY A N 1
ATOM 3931 C CA . GLY A 1 532 ? 40.059 -11.946 -44.783 1.00 45.09 532 GLY A CA 1
ATOM 3932 C C . GLY A 1 532 ? 40.765 -11.936 -46.143 1.00 45.09 532 GLY A C 1
ATOM 3933 O O . GLY A 1 532 ? 41.712 -11.179 -46.335 1.00 45.09 532 GLY A O 1
ATOM 3934 N N . TRP A 1 533 ? 40.310 -12.738 -47.103 1.00 48.56 533 TRP A N 1
ATOM 3935 C CA . TRP A 1 533 ? 40.916 -12.878 -48.412 1.00 48.56 533 TRP A CA 1
ATOM 3936 C C . TRP A 1 533 ? 40.603 -11.721 -49.374 1.00 48.56 533 TRP A C 1
ATOM 3938 O O . TRP A 1 533 ? 41.501 -11.298 -50.098 1.00 48.56 533 TRP A O 1
ATOM 3948 N N . MET A 1 534 ? 39.385 -11.157 -49.390 1.00 39.84 534 MET A N 1
ATOM 3949 C CA . MET A 1 534 ? 39.074 -10.063 -50.334 1.00 39.84 534 MET A CA 1
ATOM 3950 C C . MET A 1 534 ? 39.592 -8.695 -49.869 1.00 39.84 534 MET A C 1
ATOM 3952 O O . MET A 1 534 ? 40.134 -7.945 -50.681 1.00 39.84 534 MET A O 1
ATOM 3956 N N . ALA A 1 535 ? 39.496 -8.378 -48.574 1.00 46.66 535 ALA A N 1
ATOM 3957 C CA . ALA A 1 535 ? 39.923 -7.078 -48.046 1.00 46.66 535 ALA A CA 1
ATOM 3958 C C . ALA A 1 535 ? 41.453 -6.885 -48.097 1.00 46.66 535 ALA A C 1
ATOM 3960 O O . ALA A 1 535 ? 41.924 -5.792 -48.405 1.00 46.66 535 ALA A O 1
ATOM 3961 N N . GLN A 1 536 ? 42.242 -7.949 -47.886 1.00 48.56 536 GLN A N 1
ATOM 3962 C CA . GLN A 1 536 ? 43.707 -7.886 -48.009 1.00 48.56 536 GLN A CA 1
ATOM 3963 C C . GLN A 1 536 ? 44.201 -7.841 -49.466 1.00 48.56 536 GLN A C 1
ATOM 3965 O O . GLN A 1 536 ? 45.316 -7.388 -49.715 1.00 48.56 536 GLN A O 1
ATOM 3970 N N . ASN A 1 537 ? 43.378 -8.249 -50.439 1.00 48.59 537 ASN A N 1
ATOM 3971 C CA . ASN A 1 537 ? 43.766 -8.321 -51.850 1.00 48.59 537 ASN A CA 1
ATOM 3972 C C . ASN A 1 537 ? 43.158 -7.218 -52.729 1.00 48.59 537 ASN A C 1
ATOM 3974 O O . ASN A 1 537 ? 43.355 -7.241 -53.943 1.00 48.59 537 ASN A O 1
ATOM 3978 N N . ILE A 1 538 ? 42.480 -6.210 -52.165 1.00 56.59 538 ILE A N 1
ATOM 3979 C CA . ILE A 1 538 ? 41.966 -5.075 -52.957 1.00 56.59 538 ILE A CA 1
ATOM 3980 C C . ILE A 1 538 ? 43.109 -4.341 -53.680 1.00 56.59 538 ILE A C 1
ATOM 3982 O O . ILE A 1 538 ? 42.972 -3.949 -54.837 1.00 56.59 538 ILE A O 1
ATOM 3986 N N . TRP A 1 539 ? 44.284 -4.268 -53.046 1.00 57.47 539 TRP A N 1
ATOM 3987 C CA . TRP A 1 539 ? 45.509 -3.748 -53.651 1.00 57.47 539 TRP A CA 1
ATOM 3988 C C . TRP A 1 539 ? 46.016 -4.614 -54.807 1.00 57.47 539 TRP A C 1
ATOM 3990 O O . TRP A 1 539 ? 46.494 -4.062 -55.794 1.00 57.47 539 TRP A O 1
ATOM 4000 N N . TRP A 1 540 ? 45.859 -5.941 -54.738 1.00 63.59 540 TRP A N 1
ATOM 4001 C CA . TRP A 1 540 ? 46.175 -6.850 -55.845 1.00 63.59 540 TRP A CA 1
ATOM 4002 C C . TRP A 1 540 ? 45.216 -6.676 -57.020 1.00 63.59 540 TRP A C 1
ATOM 4004 O O . TRP A 1 540 ? 45.659 -6.688 -58.161 1.00 63.59 540 TRP A O 1
ATOM 4014 N N . TRP A 1 541 ? 43.927 -6.441 -56.771 1.00 62.59 541 TRP A N 1
ATOM 4015 C CA . TRP A 1 541 ? 42.964 -6.136 -57.834 1.00 62.59 541 TRP A CA 1
ATOM 4016 C C . TRP A 1 541 ? 43.221 -4.776 -58.486 1.00 62.59 541 TRP A C 1
ATOM 4018 O O . TRP A 1 541 ? 43.152 -4.670 -59.709 1.00 62.59 541 TRP A O 1
ATOM 4028 N N . ILE A 1 542 ? 43.594 -3.761 -57.702 1.00 68.25 542 ILE A N 1
ATOM 4029 C CA . ILE A 1 542 ? 44.015 -2.454 -58.226 1.00 68.25 542 ILE A CA 1
ATOM 4030 C C . ILE A 1 542 ? 45.306 -2.602 -59.048 1.00 68.25 542 ILE A C 1
ATOM 4032 O O . ILE A 1 542 ? 45.374 -2.092 -60.164 1.00 68.25 542 ILE A O 1
ATOM 4036 N N . LEU A 1 543 ? 46.297 -3.358 -58.564 1.00 70.25 543 LEU A N 1
ATOM 4037 C CA . LEU A 1 543 ? 47.533 -3.656 -59.302 1.00 70.25 543 LEU A CA 1
ATOM 4038 C C . LEU A 1 543 ? 47.272 -4.439 -60.593 1.00 70.25 543 LEU A C 1
ATOM 4040 O O . LEU A 1 543 ? 47.816 -4.084 -61.636 1.00 70.25 543 LEU A O 1
ATOM 4044 N N . CYS A 1 544 ? 46.410 -5.456 -60.556 1.00 71.56 544 CYS A N 1
ATOM 4045 C CA . CYS A 1 544 ? 46.001 -6.214 -61.737 1.00 71.56 544 CYS A CA 1
ATOM 4046 C C . CYS A 1 544 ? 45.228 -5.338 -62.731 1.00 71.56 544 CYS A C 1
ATOM 4048 O O . CYS A 1 544 ? 45.463 -5.437 -63.933 1.00 71.56 544 CYS A O 1
ATOM 4050 N N . GLY A 1 545 ? 44.362 -4.440 -62.253 1.00 69.31 545 GLY A N 1
ATOM 4051 C CA . GLY A 1 545 ? 43.649 -3.470 -63.084 1.00 69.31 545 GLY A CA 1
ATOM 4052 C C . GLY A 1 545 ? 44.595 -2.479 -63.767 1.00 69.31 545 GLY A C 1
ATOM 4053 O O . GLY A 1 545 ? 44.497 -2.265 -64.975 1.00 69.31 545 GLY A O 1
ATOM 4054 N N . VAL A 1 546 ? 45.570 -1.936 -63.032 1.00 71.44 546 VAL A N 1
ATOM 4055 C CA . VAL A 1 546 ? 46.609 -1.049 -63.584 1.00 71.44 546 VAL A CA 1
ATOM 4056 C C . VAL A 1 546 ? 47.491 -1.797 -64.588 1.00 71.44 546 VAL A C 1
ATOM 4058 O O . VAL A 1 546 ? 47.750 -1.281 -65.674 1.00 71.44 546 VAL A O 1
ATOM 4061 N N . ALA A 1 547 ? 47.896 -3.034 -64.287 1.00 70.69 547 ALA A N 1
ATOM 4062 C CA . ALA A 1 547 ? 48.662 -3.869 -65.210 1.00 70.69 547 ALA A CA 1
ATOM 4063 C C . ALA A 1 547 ? 47.880 -4.166 -66.502 1.00 70.69 547 ALA A C 1
ATOM 4065 O O . ALA A 1 547 ? 48.445 -4.089 -67.593 1.00 70.69 547 ALA A O 1
ATOM 4066 N N . LEU A 1 548 ? 46.572 -4.428 -66.405 1.00 75.44 548 LEU A N 1
ATOM 4067 C CA . LEU A 1 548 ? 45.706 -4.659 -67.562 1.00 75.44 548 LEU A CA 1
ATOM 4068 C C . LEU A 1 548 ? 45.603 -3.408 -68.450 1.00 75.44 548 LEU A C 1
ATOM 4070 O O . LEU A 1 548 ? 45.719 -3.509 -69.670 1.00 75.44 548 LEU A O 1
ATOM 4074 N N . VAL A 1 549 ? 45.454 -2.221 -67.851 1.00 70.69 549 VAL A N 1
ATOM 4075 C CA . VAL A 1 549 ? 45.432 -0.943 -68.585 1.00 70.69 549 VAL A CA 1
ATOM 4076 C C . VAL A 1 549 ? 46.765 -0.694 -69.295 1.00 70.69 549 VAL A C 1
ATOM 4078 O O . VAL A 1 549 ? 46.769 -0.309 -70.464 1.00 70.69 549 VAL A O 1
ATOM 4081 N N . VAL A 1 550 ? 47.898 -0.981 -68.647 1.00 73.56 550 VAL A N 1
ATOM 4082 C CA . VAL A 1 550 ? 49.227 -0.862 -69.270 1.00 73.56 550 VAL A CA 1
ATOM 4083 C C . VAL A 1 550 ? 49.375 -1.827 -70.450 1.00 73.56 550 VAL A C 1
ATOM 4085 O O . VAL A 1 550 ? 49.834 -1.415 -71.514 1.00 73.56 550 VAL A O 1
ATOM 4088 N N . VAL A 1 551 ? 48.929 -3.080 -70.320 1.00 73.88 551 VAL A N 1
ATOM 4089 C CA . VAL A 1 551 ? 48.972 -4.063 -71.418 1.00 73.88 551 VAL A CA 1
ATOM 4090 C C . VAL A 1 551 ? 48.101 -3.620 -72.597 1.00 73.88 551 VAL A C 1
ATOM 4092 O O . VAL A 1 551 ? 48.550 -3.681 -73.741 1.00 73.88 551 VAL A O 1
ATOM 4095 N N . VAL A 1 552 ? 46.894 -3.107 -72.345 1.00 72.94 552 VAL A N 1
ATOM 4096 C CA . VAL A 1 552 ? 46.003 -2.601 -73.403 1.00 72.94 552 VAL A CA 1
ATOM 4097 C C . VAL A 1 552 ? 46.623 -1.397 -74.119 1.00 72.94 552 VAL A C 1
ATOM 4099 O O . VAL A 1 552 ? 46.615 -1.351 -75.349 1.00 72.94 552 VAL A O 1
ATOM 4102 N N . VAL A 1 553 ? 47.237 -0.461 -73.391 1.00 68.44 553 VAL A N 1
ATOM 4103 C CA . VAL A 1 553 ? 47.927 0.695 -73.990 1.00 68.44 553 VAL A CA 1
ATOM 4104 C C . VAL A 1 553 ? 49.129 0.252 -74.830 1.00 68.44 553 VAL A C 1
ATOM 4106 O O . VAL A 1 553 ? 49.303 0.734 -75.949 1.00 68.44 553 VAL A O 1
ATOM 4109 N N . VAL A 1 554 ? 49.921 -0.714 -74.358 1.00 69.44 554 VAL A N 1
ATOM 4110 C CA . VAL A 1 554 ? 51.068 -1.259 -75.104 1.00 69.44 554 VAL A CA 1
ATOM 4111 C C . VAL A 1 554 ? 50.613 -1.959 -76.390 1.00 69.44 554 VAL A C 1
ATOM 4113 O O . VAL A 1 554 ? 51.196 -1.720 -77.447 1.00 69.44 554 VAL A O 1
ATOM 4116 N N . VAL A 1 555 ? 49.534 -2.749 -76.346 1.00 68.69 555 VAL A N 1
ATOM 4117 C CA . VAL A 1 555 ? 48.970 -3.427 -77.528 1.00 68.69 555 VAL A CA 1
ATOM 4118 C C . VAL A 1 555 ? 48.399 -2.428 -78.541 1.00 68.69 555 VAL A C 1
ATOM 4120 O O . VAL A 1 555 ? 48.608 -2.594 -79.743 1.00 68.69 555 VAL A O 1
ATOM 4123 N N . VAL A 1 556 ? 47.745 -1.354 -78.090 1.00 66.25 556 VAL A N 1
ATOM 4124 C CA . VAL A 1 556 ? 47.209 -0.305 -78.978 1.00 66.25 556 VAL A CA 1
ATOM 4125 C C . VAL A 1 556 ? 48.332 0.517 -79.623 1.00 66.25 556 VAL A C 1
ATOM 4127 O O . VAL A 1 556 ? 48.271 0.814 -80.818 1.00 66.25 556 VAL A O 1
ATOM 4130 N N . VAL A 1 557 ? 49.400 0.830 -78.882 1.00 62.97 557 VAL A N 1
ATOM 4131 C CA . VAL A 1 557 ? 50.553 1.583 -79.404 1.00 62.97 557 VAL A CA 1
ATOM 4132 C C . VAL A 1 557 ? 51.380 0.738 -80.384 1.00 62.97 557 VAL A C 1
ATOM 4134 O O . VAL A 1 557 ? 51.723 1.221 -81.465 1.00 62.97 557 VAL A O 1
ATOM 4137 N N . LEU A 1 558 ? 51.633 -0.543 -80.087 1.00 54.75 558 LEU A N 1
ATOM 4138 C CA . LEU A 1 558 ? 52.314 -1.462 -81.014 1.00 54.75 558 LEU A CA 1
ATOM 4139 C C . LEU A 1 558 ? 51.450 -1.816 -82.235 1.00 54.75 558 LEU A C 1
ATOM 4141 O O . LEU A 1 558 ? 51.968 -1.889 -83.353 1.00 54.75 558 LEU A O 1
ATOM 4145 N N . GLY A 1 559 ? 50.132 -1.949 -82.060 1.00 53.91 559 GLY A N 1
ATOM 4146 C CA . GLY A 1 559 ? 49.177 -2.138 -83.155 1.00 53.91 559 GLY A CA 1
ATOM 4147 C C . GLY A 1 559 ? 49.121 -0.937 -84.107 1.00 53.91 559 GLY A C 1
ATOM 4148 O O . GLY A 1 559 ? 49.113 -1.112 -85.328 1.00 53.91 559 GLY A O 1
ATOM 4149 N N . GLY A 1 560 ? 49.183 0.289 -83.575 1.00 51.47 560 GLY A N 1
ATOM 4150 C CA . GLY A 1 560 ? 49.201 1.526 -84.364 1.00 51.47 560 GLY A CA 1
ATOM 4151 C C . GLY A 1 560 ? 50.463 1.710 -85.218 1.00 51.47 560 GLY A C 1
ATOM 4152 O O . GLY A 1 560 ? 50.387 2.229 -86.337 1.00 51.47 560 GLY A O 1
ATOM 4153 N N . VAL A 1 561 ? 51.621 1.234 -84.748 1.00 54.28 561 VAL A N 1
ATOM 4154 C CA . VAL A 1 561 ? 52.894 1.308 -85.494 1.00 54.28 561 VAL A CA 1
ATOM 4155 C C . VAL A 1 561 ? 52.950 0.276 -86.629 1.00 54.28 561 VAL A C 1
ATOM 4157 O O . VAL A 1 561 ? 53.469 0.575 -87.708 1.00 54.28 561 VAL A O 1
ATOM 4160 N N . LEU A 1 562 ? 52.341 -0.901 -86.453 1.00 50.25 562 LEU A N 1
ATOM 4161 C CA . LEU A 1 562 ? 52.227 -1.915 -87.510 1.00 50.25 562 LEU A CA 1
ATOM 4162 C C . LEU A 1 562 ? 51.191 -1.546 -88.587 1.00 50.25 562 LEU A C 1
ATOM 4164 O O . LEU A 1 562 ? 51.400 -1.853 -89.764 1.00 50.25 562 LEU A O 1
ATOM 4168 N N . PHE A 1 563 ? 50.126 -0.817 -88.238 1.00 48.78 563 PHE A N 1
ATOM 4169 C CA . PHE A 1 563 ? 49.110 -0.387 -89.208 1.00 48.78 563 PHE A CA 1
ATOM 4170 C C . PHE A 1 563 ? 49.564 0.799 -90.082 1.00 48.78 563 PHE A C 1
ATOM 4172 O O . PHE A 1 563 ? 49.204 0.880 -91.259 1.00 48.78 563 PHE A O 1
ATOM 4179 N N . ARG A 1 564 ? 50.447 1.677 -89.577 1.00 50.16 564 ARG A N 1
ATOM 4180 C CA . ARG A 1 564 ? 51.011 2.800 -90.357 1.00 50.16 564 ARG A CA 1
ATOM 4181 C C . ARG A 1 564 ? 52.013 2.390 -91.445 1.00 50.16 564 ARG A C 1
ATOM 4183 O O . ARG A 1 564 ? 52.267 3.190 -92.340 1.00 50.16 564 ARG A O 1
ATOM 4190 N N . ARG A 1 565 ? 52.532 1.154 -91.443 1.00 48.31 565 ARG A N 1
ATOM 4191 C CA . ARG A 1 565 ? 53.427 0.645 -92.506 1.00 48.31 565 ARG A CA 1
ATOM 4192 C C . ARG A 1 565 ? 52.718 -0.068 -93.668 1.00 48.31 565 ARG A C 1
ATOM 4194 O O . ARG A 1 565 ? 53.373 -0.355 -94.664 1.00 48.31 565 ARG A O 1
ATOM 4201 N N . ARG A 1 566 ? 51.400 -0.308 -93.602 1.00 46.97 566 ARG A N 1
ATOM 4202 C CA . ARG A 1 566 ? 50.615 -0.936 -94.695 1.00 46.97 566 ARG A CA 1
ATOM 4203 C C . ARG A 1 566 ? 49.660 0.012 -95.442 1.00 46.97 566 ARG A C 1
ATOM 4205 O O . ARG A 1 566 ? 49.044 -0.405 -96.415 1.00 46.97 566 ARG A O 1
ATOM 4212 N N . GLY A 1 567 ? 49.573 1.286 -95.049 1.00 41.72 567 GLY A N 1
ATOM 4213 C CA . GLY A 1 567 ? 48.624 2.267 -95.604 1.00 41.72 567 GLY A CA 1
ATOM 4214 C C . GLY A 1 567 ? 49.125 3.168 -96.745 1.00 41.72 567 GLY A C 1
ATOM 4215 O O . GLY A 1 567 ? 48.414 4.091 -97.120 1.00 41.72 567 GLY A O 1
ATOM 4216 N N . ALA A 1 568 ? 50.318 2.942 -97.306 1.00 42.88 568 ALA A N 1
ATOM 4217 C CA . ALA A 1 568 ? 50.898 3.789 -98.364 1.00 42.88 568 ALA A CA 1
ATOM 4218 C C . ALA A 1 568 ? 50.739 3.207 -99.789 1.00 42.88 568 ALA A C 1
ATOM 4220 O O . ALA A 1 568 ? 51.615 3.384 -100.630 1.00 42.88 568 ALA A O 1
ATOM 4221 N N . GLY A 1 569 ? 49.644 2.483 -100.060 1.00 41.84 569 GLY A N 1
ATOM 4222 C CA . GLY A 1 569 ? 49.427 1.798 -101.346 1.00 41.84 569 GLY A CA 1
ATOM 4223 C C . GLY A 1 569 ? 48.091 2.051 -102.052 1.00 41.84 569 GLY A C 1
ATOM 4224 O O . GLY A 1 569 ? 47.928 1.606 -103.182 1.00 41.84 569 GLY A O 1
ATOM 4225 N N . MET A 1 570 ? 47.122 2.750 -101.453 1.00 44.69 570 MET A N 1
ATOM 4226 C CA . MET A 1 570 ? 45.798 2.925 -102.073 1.00 44.69 570 MET A CA 1
ATOM 4227 C C . MET A 1 570 ? 45.177 4.288 -101.754 1.00 44.69 570 MET A C 1
ATOM 4229 O O . MET A 1 570 ? 44.326 4.399 -100.882 1.00 44.69 570 MET A O 1
ATOM 4233 N N . SER A 1 571 ? 45.571 5.313 -102.513 1.00 38.19 571 SER A N 1
ATOM 4234 C CA . SER A 1 571 ? 44.831 6.581 -102.635 1.00 38.19 571 SER A CA 1
ATOM 4235 C C . SER A 1 571 ? 44.852 7.066 -104.084 1.00 38.19 571 SER A C 1
ATOM 4237 O O . SER A 1 571 ? 45.368 8.127 -104.414 1.00 38.19 571 SER A O 1
ATOM 4239 N N . ALA A 1 572 ? 44.276 6.256 -104.971 1.00 40.53 572 ALA A N 1
ATOM 4240 C CA . ALA A 1 572 ? 43.867 6.677 -106.303 1.00 40.53 572 ALA A CA 1
ATOM 4241 C C . ALA A 1 572 ? 42.498 6.065 -106.610 1.00 40.53 572 ALA A C 1
ATOM 4243 O O . ALA A 1 572 ? 42.421 4.974 -107.167 1.00 40.53 572 ALA A O 1
ATOM 4244 N N . ARG A 1 573 ? 41.423 6.752 -106.196 1.00 42.06 573 ARG A N 1
ATOM 4245 C CA . ARG A 1 573 ? 40.116 6.845 -106.883 1.00 42.06 573 ARG A CA 1
ATOM 4246 C C . ARG A 1 573 ? 39.071 7.464 -105.952 1.00 42.06 573 ARG A C 1
ATOM 4248 O O . ARG A 1 573 ? 38.868 6.983 -104.847 1.00 42.06 573 ARG A O 1
ATOM 4255 N N . ARG A 1 574 ? 38.336 8.434 -106.510 1.00 41.69 574 ARG A N 1
ATOM 4256 C CA . ARG A 1 574 ? 37.216 9.222 -105.953 1.00 41.69 574 ARG A CA 1
ATOM 4257 C C . ARG A 1 574 ? 37.629 10.485 -105.204 1.00 41.69 574 ARG A C 1
ATOM 4259 O O . ARG A 1 574 ? 37.738 10.475 -103.994 1.00 41.69 574 ARG A O 1
ATOM 4266 N N . ILE A 1 575 ? 37.729 11.584 -105.946 1.00 38.78 575 ILE A N 1
ATOM 4267 C CA . ILE A 1 575 ? 36.934 12.801 -105.723 1.00 38.78 575 ILE A CA 1
ATOM 4268 C C . ILE A 1 575 ? 36.868 13.490 -107.087 1.00 38.78 575 ILE A C 1
ATOM 4270 O O . ILE A 1 575 ? 37.872 13.906 -107.654 1.00 38.78 575 ILE A O 1
ATOM 4274 N N . GLY A 1 576 ? 35.674 13.503 -107.663 1.00 32.56 576 GLY A N 1
ATOM 4275 C CA . GLY A 1 576 ? 35.421 14.016 -108.998 1.00 32.56 576 GLY A CA 1
ATOM 4276 C C . GLY A 1 576 ? 33.935 14.245 -109.182 1.00 32.56 576 GLY A C 1
ATOM 4277 O O . GLY A 1 576 ? 33.301 13.505 -109.924 1.00 32.56 576 GLY A O 1
ATOM 4278 N N . ARG A 1 577 ? 33.380 15.230 -108.464 1.00 36.00 577 ARG A N 1
ATOM 4279 C CA . ARG A 1 577 ? 32.325 16.132 -108.958 1.00 36.00 577 ARG A CA 1
ATOM 4280 C C . ARG A 1 577 ? 31.843 17.102 -107.875 1.00 36.00 577 ARG A C 1
ATOM 4282 O O . ARG A 1 577 ? 31.219 16.664 -106.920 1.00 36.00 577 ARG A O 1
ATOM 4289 N N . ARG A 1 578 ? 32.013 18.393 -108.210 1.00 36.34 578 ARG A N 1
ATOM 4290 C CA . ARG A 1 578 ? 31.217 19.585 -107.836 1.00 36.34 578 ARG A CA 1
ATOM 4291 C C . ARG A 1 578 ? 31.324 19.962 -106.352 1.00 36.34 578 ARG A C 1
ATOM 4293 O O . ARG A 1 578 ? 31.019 19.161 -105.491 1.00 36.34 578 ARG A O 1
ATOM 4300 N N . VAL A 1 579 ? 31.803 21.153 -106.003 1.00 35.31 579 VAL A N 1
ATOM 4301 C CA . VAL A 1 579 ? 31.141 22.438 -106.276 1.00 35.31 579 VAL A CA 1
ATOM 4302 C C . VAL A 1 579 ? 32.180 23.520 -106.594 1.00 35.31 579 VAL A C 1
ATOM 4304 O O . VAL A 1 579 ? 33.056 23.799 -105.783 1.00 35.31 579 VAL A O 1
ATOM 4307 N N . ALA A 1 580 ? 32.062 24.135 -107.771 1.00 36.62 580 ALA A N 1
ATOM 4308 C CA . ALA A 1 580 ? 32.644 25.436 -108.067 1.00 36.62 580 ALA A CA 1
ATOM 4309 C C . ALA A 1 580 ? 31.478 26.422 -108.128 1.00 36.62 580 ALA A C 1
ATOM 4311 O O . ALA A 1 580 ? 30.606 26.247 -108.970 1.00 36.62 580 ALA A O 1
ATOM 4312 N N . GLU A 1 581 ? 31.444 27.360 -107.182 1.00 37.84 581 GLU A N 1
ATOM 4313 C CA . GLU A 1 581 ? 30.974 28.745 -107.329 1.00 37.84 581 GLU A CA 1
ATOM 4314 C C . GLU A 1 581 ? 30.867 29.381 -105.936 1.00 37.84 581 GLU A C 1
ATOM 4316 O O . GLU A 1 581 ? 29.900 29.158 -105.209 1.00 37.84 581 GLU A O 1
ATOM 4321 N N . ARG A 1 582 ? 31.863 30.195 -105.567 1.00 38.88 582 ARG A N 1
ATOM 4322 C CA . ARG A 1 582 ? 31.674 31.634 -105.316 1.00 38.88 582 ARG A CA 1
ATOM 4323 C C . ARG A 1 582 ? 33.003 32.306 -104.937 1.00 38.88 582 ARG A C 1
ATOM 4325 O O . ARG A 1 582 ? 33.457 32.168 -103.809 1.00 38.88 582 ARG A O 1
ATOM 4332 N N . ARG A 1 583 ? 33.462 33.101 -105.912 1.00 33.00 583 ARG A N 1
ATOM 4333 C CA . ARG A 1 583 ? 34.458 34.188 -105.918 1.00 33.00 583 ARG A CA 1
ATOM 4334 C C . ARG A 1 583 ? 35.929 33.834 -105.766 1.00 33.00 583 ARG A C 1
ATOM 4336 O O . ARG A 1 583 ? 36.341 33.404 -104.673 1.00 33.00 583 ARG A O 1
#

Secondary structure (DSSP, 8-state):
-PPPGGG--SSEEEEEEEEEEETTEEEEEEEEEEEE----SPPEEEEEEEEE-----B-TTS-EESSHHHHHT-TT--SS-GGGHHHHHHH-TT--EEEEE-HHHHHHHHHHHT-EEEE-TTS-EEEE-TTSHHHHHHHHHHHHHHHHTT-TTEEEEEPPTT-B-HHHHHHTT---HHHHHHHHHHHHHHHH--SS--SEE--GGG---TTTHHHHHTTT--EEEEEHHHHTTBSS--S-SSS-EEEE-TT--EEEEEEE-HHHHHHSSTT--HHHHHHHHHHHTTTS---EEEE--SSTTS---HHHHHHHHHHHHHTSSEEEE-HHHHHHHSPPPSSPEEB--------HHHHHHHHHHHHHHHHHHHHHHHHB-TT-HHHHHHHHHHHHHTBGGGG-TTS-HHHHHHHHHHHHHHHHHHHHHHTTEEEEEEEEE--SSS-PEEEEEEEE-SSS-EEEEEEEEETTTTEEEEEEEEEE-SEEEEEEEE------S-------------EEEEEEETTEEEEEEEE----HHHHHTHHHHHHHHHHHHHHHHHHHHHHHHHHTTS-SS---S----------

Solvent-accessible surface area (backbone atoms only — not comparable to full-atom values): 31502 Å² total; per-residue (Å²): 135,88,80,61,73,87,78,54,90,63,47,19,60,42,83,47,74,51,68,46,69,55,95,93,36,80,76,49,76,47,75,48,42,39,48,31,67,66,97,70,92,66,61,27,38,35,26,43,43,47,58,49,54,82,56,81,51,52,48,80,86,62,40,30,46,76,57,65,69,47,48,28,28,30,92,81,41,86,68,69,16,70,59,40,55,66,51,35,53,78,75,39,84,87,58,26,25,23,39,31,40,33,25,49,41,53,54,51,34,53,47,33,36,69,28,42,43,32,34,45,98,87,68,49,80,43,81,40,52,46,86,33,70,42,15,45,21,25,46,50,45,47,50,47,47,30,56,46,54,70,38,92,47,37,42,66,27,30,18,35,25,41,41,37,52,45,28,33,36,35,64,72,71,44,78,56,43,27,55,31,33,39,47,4,47,50,45,41,38,68,66,35,58,45,93,64,82,55,48,45,35,42,44,58,60,29,60,74,22,33,68,30,48,45,22,42,31,75,41,63,28,55,33,30,48,26,36,37,74,57,59,72,34,36,79,58,88,70,96,58,74,46,50,43,39,27,30,25,34,96,85,67,38,51,39,32,37,37,24,26,48,63,76,56,14,71,40,42,20,54,87,47,50,52,40,48,43,47,7,48,52,18,39,68,40,37,84,68,75,54,56,47,45,44,45,40,41,55,40,53,79,38,50,46,30,43,69,52,52,45,49,40,52,51,55,46,49,73,66,65,46,43,39,62,26,21,63,67,56,45,45,70,76,45,63,46,60,91,69,59,41,45,44,70,39,88,59,37,76,70,68,61,71,70,44,42,56,44,50,54,49,42,60,71,37,37,62,56,35,53,18,41,52,71,16,40,43,76,84,38,69,66,45,46,51,31,50,51,29,41,42,52,26,52,19,42,59,49,68,44,86,90,54,62,76,73,60,34,51,47,28,48,46,12,25,52,50,16,32,54,51,34,52,56,58,42,65,36,38,41,74,77,45,80,47,79,49,76,51,97,89,50,70,42,32,34,37,39,29,38,34,26,76,44,97,56,43,31,49,33,35,44,31,28,29,37,42,96,85,50,47,76,72,36,76,44,83,42,77,45,49,59,39,82,38,78,49,77,44,61,47,86,68,86,85,79,78,79,96,72,96,71,78,94,75,90,67,85,58,45,30,33,40,36,36,22,24,78,88,39,79,50,32,75,48,80,42,80,71,69,65,69,66,60,77,73,37,50,64,54,52,52,50,52,51,53,50,50,52,50,52,52,52,51,52,52,55,56,50,52,60,60,53,67,74,72,66,90,80,79,91,85,84,87,88,86,79,86,87,88,87,84,135

Radius of gyration: 38.96 Å; Cα contacts (8 Å, |Δi|>4): 1109; chains: 1; bounding box: 108×63×147 Å

Foldseek 3Di:
DDDDPVVPPFFFKDWDKDFDDDPNDTPDIDIFIAGDADPPVAAAEEAEEAFDDDADQAFLVRAGEDCSLVLLLAPPNPAQRLNCVLVLCVLDVLAQYEYEYALLNLVNLVQLLQWHWYQDPVRDIDTGHNPHNSNVSSVVSLVSLLVQLVDPSYHYAYEFHRQFQLLQCQVVVHDCLLVSRLVRQVSCCVRSVHPDRDQAHEHALQDDALRSLCSQLSNNRAEYEHELVLQVQWPDDDPDSQAWAWAHHPVRRIHIYGYAYPQLQCQQFQPHDLSVNNNSVRNVCRVVPRRYHYHHHSGSVGGHHSVSVSVNSVVSVVSVNHRYHHPVVRCVVGPHDPDHIYGHGRDNDQDDPLSVVLVVLLVVQVVLLVLLLQWFDVPDPLNVSLSVLSSSLSHCSLVDPPDDVVSVCSSSSSSVSSNVSSLVQLLQKEFDDWDWDDDPPDAIKIKTKIAHQDQAKTWKKKWKFKFPVRHTPDIDTDIGGHGIDIDIDTDDPPPDDDDDDDDDDPDFTWMKIFIGSVPRTSYIDIDGPPVVVCVVCPVVVVVVVVVVVVVVVVCVVVVVVVVVVPPPPDDPDDDDDDDDDDD

Mean predicted aligned error: 11.32 Å

Nearest PDB structures (foldseek):
  7e1y-assembly1_H  TM=7.276E-01  e=2.400E-24  Staphylothermus marinus F1
  2vl4-assembly1_A  TM=6.951E-01  e=3.400E-04  Bacteroides thetaiotaomicron VPI-5482
  2vqu-assembly1_A  TM=6.693E-01  e=3.048E-04  Bacteroides thetaiotaomicron
  2vqt-assembly1_A  TM=6.859E-01  e=8.599E-04  Bacteroides thetaiotaomicron
  4i3g-assembly2_B  TM=5.779E-01  e=1.484E-03  Streptomyces venezuelae